Protein AF-A0AA39Y1S2-F1 (afdb_monomer)

Mean predicted aligned error: 12.26 Å

Solvent-accessible surface area (backbone atoms only — not comparable to full-atom values): 24652 Å² total; per-residue (Å²): 145,84,89,83,82,74,85,78,73,77,83,75,80,77,81,65,91,53,100,75,51,37,49,61,51,29,30,39,54,40,21,46,50,88,64,84,69,84,76,47,70,40,36,45,51,27,34,49,50,49,47,54,53,50,54,71,43,28,84,80,47,68,67,68,62,24,78,80,40,58,70,90,48,55,74,67,45,39,51,33,46,48,49,35,51,53,54,49,53,42,68,77,42,68,82,60,50,73,64,58,49,50,54,53,34,31,74,68,38,42,33,69,68,82,81,75,75,85,81,67,94,70,93,66,94,74,65,59,67,63,54,55,52,55,52,52,53,50,52,51,51,32,53,49,48,50,54,34,61,73,52,48,51,60,75,48,57,79,89,61,100,68,80,52,54,54,68,64,72,82,87,78,79,95,79,90,89,80,88,80,79,82,76,74,88,71,89,70,84,74,62,66,74,54,61,72,26,55,73,21,62,82,43,47,55,38,71,44,73,89,52,102,62,65,31,48,36,50,60,66,58,48,24,48,30,63,39,34,47,32,83,58,2,52,52,33,53,50,49,51,62,76,60,66,88,58,78,81,90,80,61,80,85,82,50,57,36,57,52,32,49,34,59,47,50,48,38,29,68,62,16,42,66,32,76,64,41,30,48,46,33,70,74,50,47,50,68,58,50,26,46,71,43,97,87,68,48,73,48,68,59,62,38,46,34,46,39,30,57,60,66,68,45,79,72,48,72,76,70,66,76,75,72,72,72,79,66,92,71,83,62,70,85,69,27,75,86,51,38,72,41,52,52,52,50,47,56,53,56,70,68,57,70,67,91,38,72,73,43,48,74,70,43,68,88,50,59,64,62,41,50,51,52,52,49,52,51,51,54,51,52,49,51,54,52,51,49,54,50,52,51,52,51,51,53,52,52,52,53,52,52,52,54,53,51,57,55,58,66,73,78,111

Radius of gyration: 31.92 Å; Cα contacts (8 Å, |Δi|>4): 373; chains: 1; bounding box: 90×52×128 Å

Secondary structure (DSSP, 8-state):
---SSSTTSTTSS----STT-HHHHHHHHHH---S-GGG-HHHHHHHHHHHHHHHHHHHHHT----TTSSTTS-HHHHHHHHHHHHHHHHHH-TT--HHHHHHHHHHTTSSPPP---TT-----TTTHHHHHHHHHHHHHHHHHHHHHHHH-SS----S-TTSS-------S-----------------SHHHHTSSS--GGGTTEEE-SSSS-EEE--S-HHHHHHH-STTSHHHHHHHHHHTTS-TTSS----HHHHHHHHHHHHIIIIIS-HHHHHHIIIIIHHHHSEEPTTSPEEP-HHHHHHTT-SS-TTTTTTTTT-----S---GGG-TTTHHHHHHHHHHHHH----SHHHHHH--S-HHHHHHHHHHHHHHHHHHHHHHHHHHHHHHHHHHHHHHHHHHHT--

Foldseek 3Di:
DDDDDPPPPPPPPPPDPDPQPLLLLLLCLQLVDPPCPVPDVLSSLLSVVLLLVVVVCCVVLVQDFQCPQPVVDDPSSLLSVLLSLLSVVCLVPVPDDLVNSLVVCVVVSRDPDDPPCPPDPDDPPPDVVVVVVVRVVSSSSNSVVSLCSSQQQWDFDPPDPQQAWDWPFDDDDDDDDDDDDPPPPPDDPDPVNRPPHHDHLVQALPWDPPDPTIGGGAGLALSSLVSQLHCSGSNVSNCCSVVVPDDPPDDDPDGSNLSSQLSLVVLLVQAVLDPVSLVCCVPPVQQSSFDQGPVRDTRGNVSSCVSNVNPCPPVNVVVPPDCPDSDPDDDCVSNPPCSVSVVVVVVVVVVDDPPDPVSQCVDCVPVPSNVVVVVCVVVVVVVVVVVVVVVVVVVVVVVVVVVVVVVVVVVD

Organism: NCBI:txid92897

Nearest PDB structures (foldseek):
  7unj-assembly1_B  TM=2.171E-01  e=9.820E+00  synthetic construct

pLDDT: mean 74.42, std 20.25, range [23.86, 98.31]

Structure (mmCIF, N/CA/C/O backbone):
data_AF-A0AA39Y1S2-F1
#
_entry.id   AF-A0AA39Y1S2-F1
#
loop_
_atom_site.group_PDB
_atom_site.id
_atom_site.type_symbol
_atom_site.label_atom_id
_atom_site.label_alt_id
_atom_site.label_comp_id
_atom_site.label_asym_id
_atom_site.label_entity_id
_atom_site.label_seq_id
_atom_site.pdbx_PDB_ins_code
_atom_site.Cartn_x
_atom_site.Cartn_y
_atom_site.Cartn_z
_atom_site.occupancy
_atom_site.B_iso_or_equiv
_atom_site.auth_seq_id
_atom_site.auth_comp_id
_atom_site.auth_asym_id
_atom_site.auth_atom_id
_atom_site.pdbx_PDB_model_num
ATOM 1 N N . MET A 1 1 ? 39.422 -21.702 6.125 1.00 41.59 1 MET A N 1
ATOM 2 C CA . MET A 1 1 ? 38.560 -20.693 5.467 1.00 41.59 1 MET A CA 1
ATOM 3 C C . MET A 1 1 ? 37.195 -21.319 5.211 1.00 41.59 1 MET A C 1
ATOM 5 O O . MET A 1 1 ? 36.860 -21.631 4.081 1.00 41.59 1 MET A O 1
ATOM 9 N N . THR A 1 2 ? 36.440 -21.555 6.277 1.00 40.94 2 THR A N 1
ATOM 10 C CA . THR A 1 2 ? 35.061 -22.063 6.270 1.00 40.94 2 THR A CA 1
ATOM 11 C C . THR A 1 2 ? 34.530 -21.734 7.658 1.00 40.94 2 THR A C 1
ATOM 13 O O . THR A 1 2 ? 34.879 -22.453 8.576 1.00 40.94 2 THR A O 1
ATOM 16 N N . ASP A 1 3 ? 33.850 -20.596 7.818 1.00 36.78 3 ASP A N 1
ATOM 17 C CA . ASP A 1 3 ? 33.039 -20.245 9.002 1.00 36.78 3 ASP A CA 1
ATOM 18 C C . ASP A 1 3 ? 32.362 -18.887 8.761 1.00 36.78 3 ASP A C 1
ATOM 20 O O . ASP A 1 3 ? 32.803 -17.843 9.236 1.00 36.78 3 ASP A O 1
ATOM 24 N N . SER A 1 4 ? 31.324 -18.855 7.918 1.00 42.31 4 SER A N 1
ATOM 25 C CA . SER A 1 4 ? 30.451 -17.669 7.771 1.00 42.31 4 SER A CA 1
ATOM 26 C C . SER A 1 4 ? 29.027 -18.000 7.294 1.00 42.31 4 SER A C 1
ATOM 28 O O . SER A 1 4 ? 28.310 -17.106 6.856 1.00 42.31 4 SER A O 1
ATOM 30 N N . ALA A 1 5 ? 28.597 -19.266 7.352 1.00 43.44 5 ALA A N 1
ATOM 31 C CA . ALA A 1 5 ? 27.298 -19.700 6.816 1.00 43.44 5 ALA A CA 1
ATOM 32 C C . ALA A 1 5 ? 26.264 -20.106 7.889 1.00 43.44 5 ALA A C 1
ATOM 34 O O . ALA A 1 5 ? 25.149 -20.474 7.540 1.00 43.44 5 ALA A O 1
ATOM 35 N N . SER A 1 6 ? 26.593 -20.024 9.181 1.00 39.16 6 SER A N 1
ATOM 36 C CA . SER A 1 6 ? 25.731 -20.501 10.277 1.00 39.16 6 SER A CA 1
ATOM 37 C C . SER A 1 6 ? 24.894 -19.418 10.976 1.00 39.16 6 SER A C 1
ATOM 39 O O . SER A 1 6 ? 24.056 -19.753 11.802 1.00 39.16 6 SER A O 1
ATOM 41 N N . ALA A 1 7 ? 25.037 -18.133 10.634 1.00 41.22 7 ALA A N 1
ATOM 42 C CA . ALA A 1 7 ? 24.408 -17.044 11.399 1.00 41.22 7 ALA A CA 1
ATOM 43 C C . ALA A 1 7 ? 22.985 -16.633 10.949 1.00 41.22 7 ALA A C 1
ATOM 45 O O . ALA A 1 7 ? 22.411 -15.718 11.532 1.00 41.22 7 ALA A O 1
ATOM 46 N N . GLN A 1 8 ? 22.398 -17.261 9.921 1.00 37.78 8 GLN A N 1
ATOM 47 C CA . GLN A 1 8 ? 21.054 -16.898 9.422 1.00 37.78 8 GLN A CA 1
ATOM 48 C C . GLN A 1 8 ? 19.958 -17.939 9.689 1.00 37.78 8 GLN A C 1
ATOM 50 O O . GLN A 1 8 ? 18.793 -17.659 9.423 1.00 37.78 8 GLN A O 1
ATOM 55 N N . THR A 1 9 ? 20.288 -19.093 10.272 1.00 38.56 9 THR A N 1
ATOM 56 C CA . THR A 1 9 ? 19.314 -20.181 10.497 1.00 38.56 9 THR A CA 1
ATOM 57 C C . THR A 1 9 ? 18.802 -20.252 11.945 1.00 38.56 9 THR A C 1
ATOM 59 O O . THR A 1 9 ? 17.853 -20.973 12.225 1.00 38.56 9 THR A O 1
ATOM 62 N N . GLU A 1 10 ? 19.356 -19.463 12.871 1.00 34.25 10 GLU A N 1
ATOM 63 C CA . GLU A 1 10 ? 18.963 -19.479 14.294 1.00 34.25 10 GLU A CA 1
ATOM 64 C C . GLU A 1 10 ? 17.840 -18.495 14.678 1.00 34.25 10 GLU A C 1
ATOM 66 O O . GLU A 1 10 ? 17.393 -18.497 15.820 1.00 34.25 10 GLU A O 1
ATOM 71 N N . LEU A 1 11 ? 17.313 -17.694 13.742 1.00 38.56 11 LEU A N 1
ATOM 72 C CA . LEU A 1 11 ? 16.211 -16.754 14.024 1.00 38.56 11 LEU A CA 1
ATOM 73 C C . LEU A 1 11 ? 14.800 -17.301 13.729 1.00 38.56 11 LEU A C 1
ATOM 75 O O . LEU A 1 11 ? 13.833 -16.554 13.849 1.00 38.56 11 LEU A O 1
ATOM 79 N N . GLN A 1 12 ? 14.656 -18.580 13.361 1.00 39.00 12 GLN A N 1
ATOM 80 C CA . GLN A 1 12 ? 13.360 -19.177 12.991 1.00 39.00 12 GLN A CA 1
ATOM 81 C C . GLN A 1 12 ? 12.847 -20.286 13.930 1.00 39.00 12 GLN A C 1
ATOM 83 O O . GLN A 1 12 ? 11.770 -20.817 13.682 1.00 39.00 12 GLN A O 1
ATOM 88 N N . SER A 1 13 ? 13.547 -20.636 15.016 1.00 36.25 13 SER A N 1
ATOM 89 C CA . SER A 1 13 ? 13.209 -21.829 15.823 1.00 36.25 13 SER A CA 1
ATOM 90 C C . SER A 1 13 ? 12.666 -21.572 17.238 1.00 36.25 13 SER A C 1
ATOM 92 O O . SER A 1 13 ? 12.576 -22.509 18.025 1.00 36.25 13 SER A O 1
ATOM 94 N N . SER A 1 14 ? 12.238 -20.348 17.576 1.00 39.00 14 SER A N 1
ATOM 95 C CA . SER A 1 14 ? 11.571 -20.059 18.865 1.00 39.00 14 SER A CA 1
ATOM 96 C C . SER A 1 14 ? 10.121 -19.576 18.738 1.00 39.00 14 SER A C 1
ATOM 98 O O . SER A 1 14 ? 9.608 -18.904 19.631 1.00 39.00 14 SER A O 1
ATOM 100 N N . VAL A 1 15 ? 9.429 -19.940 17.652 1.00 46.75 15 VAL A N 1
ATOM 101 C CA . VAL A 1 15 ? 7.974 -19.746 17.548 1.00 46.75 15 VAL A CA 1
ATOM 102 C C . VAL A 1 15 ? 7.311 -20.743 18.496 1.00 46.75 15 VAL A C 1
ATOM 104 O O . VAL A 1 15 ? 7.158 -21.926 18.207 1.00 46.75 15 VAL A O 1
ATOM 107 N N . THR A 1 16 ? 7.036 -20.269 19.704 1.00 42.50 16 THR A N 1
ATOM 108 C CA . THR A 1 16 ? 6.483 -21.037 20.809 1.00 42.50 16 THR A CA 1
ATOM 109 C C . THR A 1 16 ? 5.039 -21.426 20.501 1.00 42.50 16 THR A C 1
ATOM 111 O O . THR A 1 16 ? 4.131 -20.604 20.523 1.00 42.50 16 THR A O 1
ATOM 114 N N . ASP A 1 17 ? 4.804 -22.721 20.299 1.00 40.53 17 ASP A N 1
ATOM 115 C CA . ASP A 1 17 ? 3.483 -23.354 20.141 1.00 40.53 17 ASP A CA 1
ATOM 116 C C . ASP A 1 17 ? 2.578 -23.280 21.394 1.00 40.53 17 ASP A C 1
ATOM 118 O O . ASP A 1 17 ? 1.602 -24.021 21.542 1.00 40.53 17 ASP A O 1
ATOM 122 N N . GLY A 1 18 ? 2.884 -22.380 22.328 1.00 54.25 18 GLY A N 1
ATOM 123 C CA . GLY A 1 18 ? 2.144 -22.236 23.566 1.00 54.25 18 GLY A CA 1
ATOM 124 C C . GLY A 1 18 ? 0.760 -21.611 23.345 1.00 54.25 18 GLY A C 1
ATOM 125 O O . GLY A 1 18 ? 0.579 -20.781 22.453 1.00 54.25 18 GLY A O 1
ATOM 126 N N . PRO A 1 19 ? -0.219 -21.893 24.224 1.00 55.66 19 PRO A N 1
ATOM 127 C CA . PRO A 1 19 ? -1.519 -21.207 24.279 1.00 55.66 19 PRO A CA 1
ATOM 128 C C . PRO A 1 19 ? -1.435 -19.679 24.519 1.00 55.66 19 PRO A C 1
ATOM 130 O O . PRO A 1 19 ? -2.469 -19.020 24.659 1.00 55.66 19 PRO A O 1
ATOM 133 N N . ASN A 1 20 ? -0.228 -19.109 24.509 1.00 71.19 20 ASN A N 1
ATOM 134 C CA . ASN A 1 20 ? 0.113 -17.748 24.889 1.00 71.19 20 ASN A CA 1
ATOM 135 C C . ASN A 1 20 ? 0.633 -16.888 23.727 1.00 71.19 20 ASN A C 1
ATOM 137 O O . ASN A 1 20 ? 1.174 -15.835 24.022 1.00 71.19 20 ASN A O 1
ATOM 141 N N . ASP A 1 21 ? 0.485 -17.275 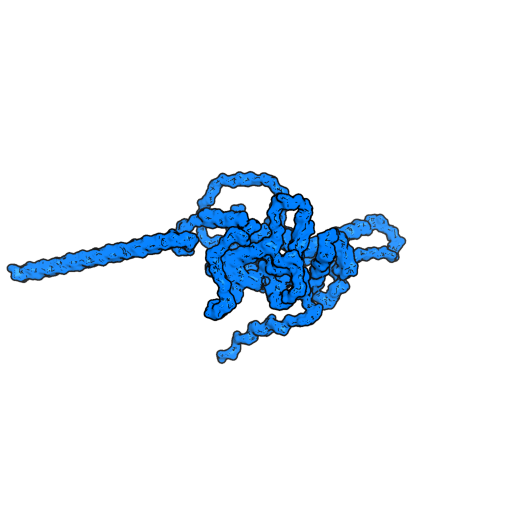22.452 1.00 86.81 21 ASP A N 1
ATOM 142 C CA . ASP A 1 21 ? 0.796 -16.383 21.316 1.00 86.81 21 ASP A CA 1
ATOM 143 C C . ASP A 1 21 ? -0.370 -15.400 21.057 1.00 86.81 21 ASP A C 1
ATOM 145 O O . ASP A 1 21 ? -1.391 -15.785 20.470 1.00 86.81 21 ASP A O 1
ATOM 149 N N . PRO A 1 22 ? -0.286 -14.133 21.508 1.00 85.56 22 PRO A N 1
ATOM 150 C CA . PRO A 1 22 ? -1.373 -13.175 21.363 1.00 85.56 22 PRO A CA 1
ATOM 151 C C . PRO A 1 22 ? -1.382 -12.526 19.972 1.00 85.56 22 PRO A C 1
ATOM 153 O O . PRO A 1 22 ? -2.436 -12.070 19.532 1.00 85.56 22 PRO A O 1
ATOM 156 N N . LEU A 1 23 ? -0.251 -12.517 19.256 1.00 85.69 23 LEU A N 1
ATOM 157 C CA . LEU A 1 23 ? -0.145 -11.959 17.909 1.00 85.69 23 LEU A CA 1
ATOM 158 C C . LEU A 1 23 ? -0.785 -12.894 16.885 1.00 85.69 23 LEU A C 1
ATOM 160 O O . LEU A 1 23 ? -1.595 -12.440 16.077 1.00 85.69 23 LEU A O 1
ATOM 164 N N . GLY A 1 24 ? -0.522 -14.200 16.969 1.00 84.75 24 GLY A N 1
ATOM 165 C CA . GLY A 1 24 ? -1.217 -15.194 16.150 1.00 84.75 24 GLY A CA 1
ATOM 166 C C . GLY A 1 24 ? -2.728 -15.206 16.411 1.00 84.75 24 GLY A C 1
ATOM 167 O O . GLY A 1 24 ? -3.528 -15.263 15.470 1.00 84.75 24 GLY A O 1
ATOM 168 N N . LYS A 1 25 ? -3.149 -15.061 17.680 1.00 86.69 25 LYS A N 1
ATOM 169 C CA . LYS A 1 25 ? -4.572 -14.882 18.033 1.00 86.69 25 LYS A CA 1
ATOM 170 C C . LYS A 1 25 ? -5.153 -13.616 17.408 1.00 86.69 25 LYS A C 1
ATOM 172 O O . LYS A 1 25 ? -6.222 -13.695 16.806 1.00 86.69 25 LYS A O 1
ATOM 177 N N . LEU A 1 26 ? -4.445 -12.487 17.476 1.00 85.19 26 LEU A N 1
ATOM 178 C CA . LEU A 1 26 ? -4.880 -11.232 16.865 1.00 85.19 26 LEU A CA 1
ATOM 179 C C . LEU A 1 26 ? -4.999 -11.347 15.342 1.00 85.19 26 LEU A C 1
ATOM 181 O O . LEU A 1 26 ? -6.019 -10.937 14.791 1.00 85.19 26 LEU A O 1
ATOM 185 N N . ALA A 1 27 ? -4.027 -11.957 14.663 1.00 85.00 27 ALA A N 1
ATOM 186 C CA . ALA A 1 27 ? -4.080 -12.192 13.220 1.00 85.00 27 ALA A CA 1
ATOM 187 C C . ALA A 1 27 ? -5.312 -13.033 12.826 1.00 85.00 27 ALA A C 1
ATOM 189 O O . ALA A 1 27 ? -6.066 -12.691 11.907 1.00 85.00 27 ALA A O 1
ATOM 190 N N . LYS A 1 28 ? -5.587 -14.104 13.579 1.00 86.94 28 LYS A N 1
ATOM 191 C CA . LYS A 1 28 ? -6.781 -14.939 13.385 1.00 86.94 28 LYS A CA 1
ATOM 192 C C . LYS A 1 28 ? -8.076 -14.164 13.657 1.00 86.94 28 LYS A C 1
ATOM 194 O O . LYS A 1 28 ? -9.032 -14.244 12.882 1.00 86.94 28 LYS A O 1
ATOM 199 N N . CYS A 1 29 ? -8.108 -13.376 14.730 1.00 86.38 29 CYS A N 1
ATOM 200 C CA . CYS A 1 29 ? -9.234 -12.507 15.048 1.00 86.38 29 CYS A CA 1
ATOM 201 C C . CYS A 1 29 ? -9.476 -11.498 13.925 1.00 86.38 29 CYS A C 1
ATOM 203 O O . CYS A 1 29 ? -10.608 -11.372 13.483 1.00 86.38 29 CYS A O 1
ATOM 205 N N . LEU A 1 30 ? -8.457 -10.841 13.386 1.00 84.94 30 LEU A N 1
ATOM 206 C CA . LEU A 1 30 ? -8.628 -9.813 12.359 1.00 84.94 30 LEU A CA 1
ATOM 207 C C . LEU A 1 30 ? -9.083 -10.368 11.008 1.00 84.94 30 LEU A C 1
ATOM 209 O O . LEU A 1 30 ? -10.026 -9.838 10.421 1.00 84.94 30 LEU A O 1
ATOM 213 N N . SER A 1 31 ? -8.491 -11.473 10.558 1.00 85.56 31 SER A N 1
ATOM 214 C CA . SER A 1 31 ? -8.846 -12.112 9.282 1.00 85.56 31 SER A CA 1
ATOM 215 C C . SER A 1 31 ? -10.248 -12.720 9.267 1.00 85.56 31 SER A C 1
ATOM 217 O O . SER A 1 31 ? -10.883 -12.825 8.218 1.00 85.56 31 SER A O 1
ATOM 219 N N . GLY A 1 32 ? -10.750 -13.151 10.428 1.00 82.44 32 GLY A N 1
ATOM 220 C CA . GLY A 1 32 ? -12.030 -13.861 10.511 1.00 82.44 32 GLY A CA 1
ATOM 221 C C . GLY A 1 32 ? -12.014 -15.239 9.884 1.00 82.44 32 GLY A C 1
ATOM 222 O O . GLY A 1 32 ? -13.075 -15.847 9.723 1.00 82.44 32 GLY A O 1
ATOM 223 N N . SER A 1 33 ? -10.824 -15.740 9.553 1.00 79.75 33 SER A N 1
ATOM 224 C CA . SER A 1 33 ? -10.677 -17.111 9.118 1.00 79.75 33 SER A CA 1
ATOM 225 C C . SER A 1 33 ? -10.702 -18.047 10.319 1.00 79.75 33 SER A C 1
ATOM 227 O O . SER A 1 33 ? -9.987 -17.870 11.308 1.00 79.75 33 SER A O 1
ATOM 229 N N . THR A 1 34 ? -11.531 -19.082 10.224 1.00 66.25 34 THR A N 1
ATOM 230 C CA . THR A 1 34 ? -11.484 -20.223 11.140 1.00 66.25 34 THR A CA 1
ATOM 231 C C . THR A 1 34 ? -10.388 -21.209 10.748 1.00 66.25 34 THR A C 1
ATOM 233 O O . THR A 1 34 ? -9.928 -21.958 11.614 1.00 66.25 34 THR A O 1
ATOM 236 N N . THR A 1 35 ? -9.950 -21.196 9.482 1.00 59.62 35 THR A N 1
ATOM 237 C CA . THR A 1 35 ? -8.861 -22.044 8.991 1.00 59.62 35 THR A CA 1
ATOM 238 C C . THR A 1 35 ? -7.517 -21.521 9.483 1.00 59.62 35 THR A C 1
ATOM 240 O O . THR A 1 35 ? -7.356 -20.332 9.764 1.00 59.62 35 THR A O 1
ATOM 243 N N . ALA A 1 36 ? -6.571 -22.440 9.667 1.00 51.97 36 ALA A N 1
ATOM 244 C CA . ALA A 1 36 ? -5.269 -22.183 10.258 1.00 51.97 36 ALA A CA 1
ATOM 245 C C . ALA A 1 36 ? -4.424 -21.233 9.388 1.00 51.97 36 ALA A C 1
ATOM 247 O O . ALA A 1 36 ? -3.537 -21.658 8.668 1.00 51.97 36 ALA A O 1
ATOM 248 N N . LEU A 1 37 ? -4.633 -19.924 9.541 1.00 55.97 37 LEU A N 1
ATOM 249 C CA . LEU A 1 37 ? -3.676 -18.858 9.196 1.00 55.97 37 LEU A CA 1
ATOM 250 C C . LEU A 1 37 ? -2.411 -18.901 10.076 1.00 55.97 37 LEU A C 1
ATOM 252 O O . LEU A 1 37 ? -1.665 -17.930 10.150 1.00 55.97 37 LEU A O 1
ATOM 256 N N . ARG A 1 38 ? -2.198 -20.014 10.788 1.00 51.31 38 ARG A N 1
ATOM 257 C CA . ARG A 1 38 ? -1.195 -20.170 11.838 1.00 51.31 38 ARG A CA 1
ATOM 258 C C . ARG A 1 38 ? 0.232 -20.172 11.277 1.00 51.31 38 ARG A C 1
ATOM 260 O O . ARG A 1 38 ? 1.148 -19.889 12.035 1.00 51.31 38 ARG A O 1
ATOM 267 N N . ASP A 1 39 ? 0.387 -20.372 9.964 1.00 57.53 39 ASP A N 1
ATOM 268 C CA . ASP A 1 39 ? 1.695 -20.618 9.350 1.00 57.53 39 ASP A CA 1
ATOM 269 C C . ASP A 1 39 ? 2.097 -19.600 8.272 1.00 57.53 39 ASP A C 1
ATOM 271 O O . ASP A 1 39 ? 3.187 -19.717 7.716 1.00 57.53 39 ASP A O 1
ATOM 275 N N . GLU A 1 40 ? 1.272 -18.592 7.955 1.00 75.50 40 GLU A N 1
ATOM 276 C CA . GLU A 1 40 ? 1.698 -17.571 6.991 1.00 75.50 40 GLU A CA 1
ATOM 277 C C . GLU A 1 40 ? 2.476 -16.452 7.707 1.00 75.50 40 GLU A C 1
ATOM 279 O O . GLU A 1 40 ? 1.867 -15.630 8.403 1.00 75.50 40 GLU A O 1
ATOM 284 N N . PRO A 1 41 ? 3.812 -16.360 7.527 1.00 80.75 41 PRO A N 1
ATOM 285 C CA . PRO A 1 41 ? 4.649 -15.371 8.219 1.00 80.75 41 PRO A CA 1
ATOM 286 C C . PRO A 1 41 ? 4.225 -13.925 7.916 1.00 80.75 41 PRO A C 1
ATOM 288 O O . PRO A 1 41 ? 4.457 -13.012 8.704 1.00 80.75 41 PRO A O 1
ATOM 291 N N . GLU A 1 42 ? 3.559 -13.720 6.783 1.00 81.50 42 GLU A N 1
ATOM 292 C CA . GLU A 1 42 ? 3.023 -12.440 6.326 1.00 81.50 42 GLU A CA 1
ATOM 293 C C . GLU A 1 42 ? 1.875 -11.941 7.221 1.00 81.50 42 GLU A C 1
ATOM 295 O O . GLU A 1 42 ? 1.799 -10.753 7.535 1.00 81.50 42 GLU A O 1
ATOM 300 N N . SER A 1 43 ? 1.014 -12.850 7.690 1.00 80.81 43 SER A N 1
ATOM 301 C CA . SER A 1 43 ? -0.113 -12.512 8.569 1.00 80.81 43 SER A CA 1
ATOM 302 C C . SER A 1 43 ? 0.353 -12.139 9.974 1.00 80.81 43 SER A C 1
ATOM 304 O O . SER A 1 43 ? -0.192 -11.217 10.586 1.00 80.81 43 SER A O 1
ATOM 306 N N . LEU A 1 44 ? 1.397 -12.812 10.466 1.00 83.94 44 LEU A N 1
ATOM 307 C CA . LEU A 1 44 ? 2.026 -12.475 11.740 1.00 83.94 44 LEU A CA 1
ATOM 308 C C . LEU A 1 44 ? 2.713 -11.103 11.668 1.00 83.94 44 LEU A C 1
ATOM 310 O O . LEU A 1 44 ? 2.485 -10.268 12.539 1.00 83.94 44 LEU A O 1
ATOM 314 N N . ALA A 1 45 ? 3.459 -10.828 10.592 1.00 80.06 45 ALA A N 1
ATOM 315 C CA . ALA A 1 45 ? 4.101 -9.530 10.373 1.00 80.06 45 ALA A CA 1
ATOM 316 C C . ALA A 1 45 ? 3.085 -8.374 10.262 1.00 80.06 45 ALA A C 1
ATOM 318 O O . ALA A 1 45 ? 3.343 -7.261 10.734 1.00 80.06 45 ALA A O 1
ATOM 319 N N . ALA A 1 46 ? 1.907 -8.627 9.676 1.00 81.12 46 ALA A N 1
ATOM 320 C CA . ALA A 1 46 ? 0.806 -7.666 9.662 1.00 81.12 46 ALA A CA 1
ATOM 321 C C . ALA A 1 46 ? 0.293 -7.374 11.081 1.00 81.12 46 ALA A C 1
ATOM 323 O O . ALA A 1 46 ? 0.150 -6.209 11.455 1.00 81.12 46 ALA A O 1
ATOM 324 N N . ALA A 1 47 ? 0.042 -8.414 11.881 1.00 83.12 47 ALA A N 1
ATOM 325 C CA . ALA A 1 47 ? -0.407 -8.260 13.264 1.00 83.12 47 ALA A CA 1
ATOM 326 C C . ALA A 1 47 ? 0.635 -7.537 14.134 1.00 83.12 47 ALA A C 1
ATOM 328 O O . ALA A 1 47 ? 0.277 -6.625 14.880 1.00 83.12 47 ALA A O 1
ATOM 329 N N . GLU A 1 48 ? 1.916 -7.873 13.983 1.00 83.38 48 GLU A N 1
ATOM 330 C CA . GLU A 1 48 ? 3.027 -7.188 14.648 1.00 83.38 48 GLU A CA 1
ATOM 331 C C . GLU A 1 48 ? 3.064 -5.700 14.274 1.00 83.38 48 GLU A C 1
ATOM 333 O O . GLU A 1 48 ? 3.094 -4.836 15.150 1.00 83.38 48 GLU A O 1
ATOM 338 N N . SER A 1 49 ? 2.941 -5.381 12.982 1.00 80.19 49 SER A N 1
ATOM 339 C CA . SER A 1 49 ? 2.893 -3.994 12.505 1.00 80.19 49 SER A CA 1
ATOM 340 C C . SER A 1 49 ? 1.737 -3.209 13.134 1.00 80.19 49 SER A C 1
ATOM 342 O O . SER A 1 49 ? 1.936 -2.070 13.563 1.00 80.19 49 SER A O 1
ATOM 344 N N . ILE A 1 50 ? 0.541 -3.805 13.235 1.00 81.06 50 ILE A N 1
ATOM 345 C CA . ILE A 1 50 ? -0.629 -3.185 13.887 1.00 81.06 50 ILE A CA 1
ATOM 346 C C . ILE A 1 50 ? -0.336 -2.898 15.362 1.00 81.06 50 ILE A C 1
ATOM 348 O O . ILE A 1 50 ? -0.629 -1.804 15.847 1.00 81.06 50 ILE A O 1
ATOM 352 N N . VAL A 1 51 ? 0.260 -3.853 16.073 1.00 81.62 51 VAL A N 1
ATOM 353 C CA . VAL A 1 51 ? 0.578 -3.710 17.496 1.00 81.62 51 VAL A CA 1
ATOM 354 C C . VAL A 1 51 ? 1.632 -2.625 17.723 1.00 81.62 51 VAL A C 1
ATOM 356 O O . VAL A 1 51 ? 1.402 -1.738 18.545 1.00 81.62 51 VAL A O 1
ATOM 359 N N . VAL A 1 52 ? 2.718 -2.603 16.944 1.00 81.00 52 VAL A N 1
ATOM 360 C CA . VAL A 1 52 ? 3.746 -1.543 16.997 1.00 81.00 52 VAL A CA 1
ATOM 361 C C . VAL A 1 52 ? 3.127 -0.168 16.738 1.00 81.00 52 VAL A C 1
ATOM 363 O O . VAL A 1 52 ? 3.395 0.801 17.448 1.00 81.00 52 VAL A O 1
ATOM 366 N N . ILE A 1 53 ? 2.236 -0.075 15.754 1.00 75.44 53 ILE A N 1
ATOM 367 C CA . ILE A 1 53 ? 1.496 1.148 15.445 1.00 75.44 53 ILE A CA 1
ATOM 368 C C . ILE A 1 53 ? 0.643 1.618 16.634 1.00 75.44 53 ILE A C 1
ATOM 370 O O . ILE A 1 53 ? 0.622 2.812 16.952 1.00 75.44 53 ILE A O 1
ATOM 374 N N . LEU A 1 54 ? -0.097 0.705 17.268 1.00 76.88 54 LEU A N 1
ATOM 375 C CA . LEU A 1 54 ? -0.948 1.023 18.413 1.00 76.88 54 LEU A CA 1
ATOM 376 C C . LEU A 1 54 ? -0.107 1.459 19.614 1.00 76.88 54 LEU A C 1
ATOM 378 O O . LEU A 1 54 ? -0.476 2.406 20.304 1.00 76.88 54 LEU A O 1
ATOM 382 N N . GLN A 1 55 ? 1.056 0.841 19.820 1.00 80.88 55 GLN A N 1
ATOM 383 C CA . GLN A 1 55 ? 2.006 1.246 20.854 1.00 80.88 55 GLN A CA 1
ATOM 384 C C . GLN A 1 55 ? 2.580 2.640 20.614 1.00 80.88 55 GLN A C 1
ATOM 386 O O . GLN A 1 55 ? 2.597 3.451 21.535 1.00 80.88 55 GLN A O 1
ATOM 391 N N . GLN A 1 56 ? 3.004 2.961 19.389 1.00 78.25 56 GLN A N 1
ATOM 392 C CA . GLN A 1 56 ? 3.489 4.306 19.055 1.00 78.25 56 GLN A CA 1
ATOM 393 C C . GLN A 1 56 ? 2.421 5.368 19.319 1.00 78.25 56 GLN A C 1
ATOM 395 O O . GLN A 1 56 ? 2.715 6.470 19.781 1.00 78.25 56 GLN A O 1
ATOM 400 N N . LYS A 1 57 ? 1.156 5.025 19.054 1.00 72.75 57 LYS A N 1
ATOM 401 C CA . LYS A 1 57 ? 0.022 5.904 19.335 1.00 72.75 57 LYS A CA 1
ATOM 402 C C . LYS A 1 57 ? -0.413 5.885 20.802 1.00 72.75 57 LYS A C 1
ATOM 404 O O . LYS A 1 57 ? -1.097 6.816 21.212 1.00 72.75 57 LYS A O 1
ATOM 409 N N . ARG A 1 58 ? 0.012 4.913 21.614 1.00 74.94 58 ARG A N 1
ATOM 410 C CA . ARG A 1 58 ? -0.399 4.751 23.021 1.00 74.94 58 ARG A CA 1
ATOM 411 C C . ARG A 1 58 ? -0.229 6.028 23.836 1.00 74.94 58 ARG A C 1
ATOM 413 O O . ARG A 1 58 ? -1.154 6.405 24.545 1.00 74.94 58 ARG A O 1
ATOM 420 N N . ALA A 1 59 ? 0.916 6.699 23.701 1.00 68.19 59 ALA A N 1
ATOM 421 C CA . ALA A 1 59 ? 1.206 7.934 24.432 1.00 68.19 59 ALA A CA 1
ATOM 422 C C . ALA A 1 59 ? 0.233 9.073 24.085 1.00 68.19 59 ALA A C 1
ATOM 424 O O . ALA A 1 59 ? -0.051 9.913 24.928 1.00 68.19 59 ALA A O 1
ATOM 425 N N . ARG A 1 60 ? -0.296 9.085 22.854 1.00 67.69 60 ARG A N 1
ATOM 426 C CA . ARG A 1 60 ? -1.291 10.065 22.395 1.00 67.69 60 ARG A CA 1
ATOM 427 C C . ARG A 1 60 ? -2.727 9.642 22.713 1.00 67.69 60 ARG A C 1
ATOM 429 O O . ARG A 1 60 ? -3.590 10.497 22.826 1.00 67.69 60 ARG A O 1
ATOM 436 N N . LEU A 1 61 ? -2.982 8.338 22.818 1.00 62.22 61 LEU A N 1
ATOM 437 C CA . LEU A 1 61 ? -4.322 7.764 22.976 1.00 62.22 61 LEU A CA 1
ATOM 438 C C . LEU A 1 61 ? -4.710 7.471 24.430 1.00 62.22 61 LEU A C 1
ATOM 440 O O . LEU A 1 61 ? -5.802 6.956 24.652 1.00 62.22 61 LEU A O 1
ATOM 444 N N . HIS A 1 62 ? -3.819 7.744 25.394 1.00 68.25 62 HIS A N 1
ATOM 445 C CA . HIS A 1 62 ? -4.022 7.444 26.818 1.00 68.25 62 HIS A CA 1
ATOM 446 C C . HIS A 1 62 ? -4.574 6.027 27.046 1.00 68.25 62 HIS A C 1
ATOM 448 O O . HIS A 1 62 ? -5.527 5.823 27.791 1.00 68.25 62 HIS A O 1
ATOM 454 N N . LEU A 1 63 ? -4.006 5.044 26.334 1.00 75.38 63 LEU A N 1
ATOM 455 C CA . LEU A 1 63 ? -4.471 3.658 26.370 1.00 75.38 63 LEU A CA 1
ATOM 456 C C . LEU A 1 63 ? -4.078 3.009 27.714 1.00 75.38 63 LEU A C 1
ATOM 458 O O . LEU A 1 63 ? -3.067 2.302 27.818 1.00 75.38 63 LEU A O 1
ATOM 462 N N . ASP A 1 64 ? -4.869 3.288 28.746 1.00 82.56 64 ASP A N 1
ATOM 463 C CA . ASP A 1 64 ? -4.686 2.791 30.107 1.00 82.56 64 ASP A CA 1
ATOM 464 C C . ASP A 1 64 ? -5.516 1.517 30.304 1.00 82.56 64 ASP A C 1
ATOM 466 O O . ASP A 1 64 ? -6.657 1.533 30.766 1.00 82.56 64 ASP A O 1
ATOM 470 N N . LEU A 1 65 ? -4.929 0.383 29.908 1.00 86.62 65 LEU A N 1
ATOM 471 C CA . LEU A 1 65 ? -5.497 -0.940 30.176 1.00 86.62 65 LEU A CA 1
ATOM 472 C C . LEU A 1 65 ? -5.497 -1.215 31.683 1.00 86.62 65 LEU A C 1
ATOM 474 O O . LEU A 1 65 ? -4.498 -0.945 32.361 1.00 86.62 65 LEU A O 1
ATOM 478 N N . HIS A 1 66 ? -6.578 -1.810 32.191 1.00 89.81 66 HIS A N 1
ATOM 479 C CA . HIS A 1 66 ? -6.715 -2.115 33.615 1.00 89.81 66 HIS A CA 1
ATOM 480 C C . HIS A 1 66 ? -5.524 -2.940 34.121 1.00 89.81 66 HIS A C 1
ATOM 482 O O . HIS A 1 66 ? -5.132 -3.910 33.481 1.00 89.81 66 HIS A O 1
ATOM 488 N N . HIS A 1 67 ? -4.926 -2.571 35.254 1.00 88.56 67 HIS A N 1
ATOM 489 C CA . HIS A 1 67 ? -3.692 -3.190 35.762 1.00 88.56 67 HIS A CA 1
ATOM 490 C C . HIS A 1 67 ? -3.799 -4.707 36.008 1.00 88.56 67 HIS A C 1
ATOM 492 O O . HIS A 1 67 ? -2.809 -5.412 35.838 1.00 88.56 67 HIS A O 1
ATOM 498 N N . GLU A 1 68 ? -4.992 -5.214 36.328 1.00 89.50 68 GLU A N 1
ATOM 499 C CA . GLU A 1 68 ? -5.256 -6.655 36.488 1.00 89.50 68 GLU A CA 1
ATOM 500 C C . GLU A 1 68 ? -5.562 -7.376 35.164 1.00 89.50 68 GLU A C 1
ATOM 502 O O . GLU A 1 68 ? -5.713 -8.595 35.143 1.00 89.50 68 GLU A O 1
ATOM 507 N N . PHE A 1 69 ? -5.668 -6.654 34.046 1.00 90.88 69 PHE A N 1
ATOM 508 C CA . PHE A 1 69 ? -5.907 -7.256 32.738 1.00 90.88 69 PHE A CA 1
ATOM 509 C C . PHE A 1 69 ? -4.644 -7.961 32.241 1.00 90.88 69 PHE A C 1
ATOM 511 O O . PHE A 1 69 ? -3.748 -7.297 31.714 1.00 90.88 69 PHE A O 1
ATOM 518 N N . HIS A 1 70 ? -4.578 -9.285 32.405 1.00 89.88 70 HIS A N 1
ATOM 519 C CA . HIS A 1 70 ? -3.425 -10.121 32.040 1.00 89.88 70 HIS A CA 1
ATOM 520 C C . HIS A 1 70 ? -2.087 -9.571 32.577 1.00 89.88 70 HIS A C 1
ATOM 522 O O . HIS A 1 70 ? -1.249 -9.102 31.798 1.00 89.88 70 HIS A O 1
ATOM 528 N N . PRO A 1 71 ? -1.880 -9.586 33.908 1.00 91.12 71 PRO A N 1
ATOM 529 C CA . PRO A 1 71 ? -0.706 -8.981 34.545 1.00 91.12 71 P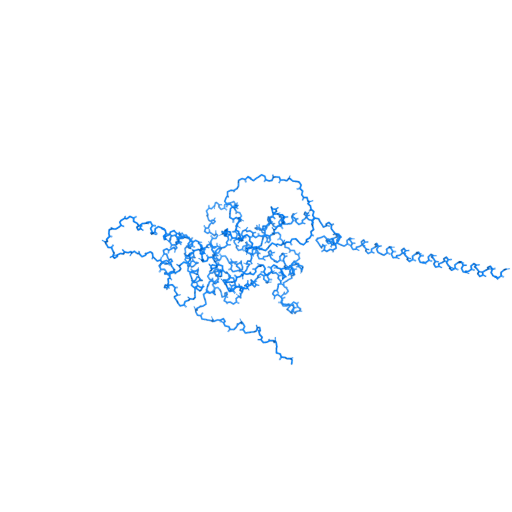RO A CA 1
ATOM 530 C C . PRO A 1 71 ? 0.601 -9.718 34.214 1.00 91.12 71 PRO A C 1
ATOM 532 O O . PRO A 1 71 ? 1.686 -9.170 34.382 1.00 91.12 71 PRO A O 1
ATOM 535 N N . ASP A 1 72 ? 0.494 -10.958 33.742 1.00 92.56 72 ASP A N 1
ATOM 536 C CA . ASP A 1 72 ? 1.582 -11.822 33.298 1.00 92.56 72 ASP A CA 1
ATOM 537 C C . ASP A 1 72 ? 2.103 -11.474 31.894 1.00 92.56 72 ASP A C 1
ATOM 539 O O . ASP A 1 72 ? 3.202 -11.885 31.517 1.00 92.56 72 ASP A O 1
ATOM 543 N N . LEU A 1 73 ? 1.338 -10.705 31.113 1.00 89.38 73 LEU A N 1
ATOM 544 C CA . LEU A 1 73 ? 1.683 -10.351 29.742 1.00 89.38 73 LEU A CA 1
ATOM 545 C C . LEU A 1 73 ? 2.420 -9.010 29.655 1.00 89.38 73 LEU A C 1
ATOM 547 O O . LEU A 1 73 ? 2.145 -8.053 30.380 1.00 89.38 73 LEU A O 1
ATOM 551 N N . SER A 1 74 ? 3.322 -8.906 28.675 1.00 89.00 74 SER A N 1
ATOM 552 C CA . SER A 1 74 ? 3.911 -7.621 28.292 1.00 89.00 74 SER A CA 1
ATOM 553 C C . SER A 1 74 ? 2.817 -6.637 27.856 1.00 89.00 74 SER A C 1
ATOM 555 O O . SER A 1 74 ? 1.749 -7.030 27.383 1.00 89.00 74 SER A O 1
ATOM 557 N N . ASN A 1 75 ? 3.082 -5.332 27.960 1.00 86.12 75 ASN A N 1
ATOM 558 C CA . ASN A 1 75 ? 2.124 -4.308 27.524 1.00 86.12 75 ASN A CA 1
ATOM 559 C C . ASN A 1 75 ? 1.684 -4.486 26.060 1.00 86.12 75 ASN A C 1
ATOM 561 O O . ASN A 1 75 ? 0.532 -4.229 25.728 1.00 86.12 75 ASN A O 1
ATOM 565 N N . GLU A 1 76 ? 2.591 -4.944 25.199 1.00 84.12 76 GLU A N 1
ATOM 566 C CA . GLU A 1 76 ? 2.330 -5.217 23.784 1.00 84.12 76 GLU A CA 1
ATOM 567 C C . GLU A 1 76 ? 1.290 -6.324 23.609 1.00 84.12 76 GLU A C 1
ATOM 569 O O . GLU A 1 76 ? 0.290 -6.163 22.907 1.00 84.12 76 GLU A O 1
ATOM 574 N N . ASN A 1 77 ? 1.497 -7.418 24.338 1.00 87.81 77 ASN A N 1
ATOM 575 C CA . ASN A 1 77 ? 0.623 -8.577 24.344 1.00 87.81 77 ASN A CA 1
ATOM 576 C C . ASN A 1 77 ? -0.741 -8.236 24.954 1.00 87.81 77 ASN A C 1
ATOM 578 O O . ASN A 1 77 ? -1.765 -8.660 24.428 1.00 87.81 77 ASN A O 1
ATOM 582 N N . ARG A 1 78 ? -0.782 -7.400 26.000 1.00 88.62 78 ARG A N 1
ATOM 583 C CA . ARG A 1 78 ? -2.037 -6.898 26.588 1.00 88.62 78 ARG A CA 1
ATOM 584 C C . ARG A 1 78 ? -2.846 -6.076 25.584 1.00 88.62 78 ARG A C 1
ATOM 586 O O . ARG A 1 78 ? -4.052 -6.274 25.479 1.00 88.62 78 ARG A O 1
ATOM 593 N N . ILE A 1 79 ? -2.198 -5.208 24.798 1.00 86.88 79 ILE A N 1
ATOM 594 C CA . ILE A 1 79 ? -2.863 -4.451 23.721 1.00 86.88 79 ILE A CA 1
ATOM 595 C C . ILE A 1 79 ? -3.408 -5.401 22.651 1.00 86.88 79 ILE A C 1
ATOM 597 O O . ILE A 1 79 ? -4.547 -5.233 22.216 1.00 86.88 79 ILE A O 1
ATOM 601 N N . ALA A 1 80 ? -2.632 -6.408 22.248 1.00 86.69 80 ALA A N 1
ATOM 602 C CA . ALA A 1 80 ? -3.074 -7.394 21.268 1.00 86.69 80 ALA A CA 1
ATOM 603 C C . ALA A 1 80 ? -4.309 -8.176 21.754 1.00 86.69 80 ALA A C 1
ATOM 605 O O . ALA A 1 80 ? -5.278 -8.317 21.007 1.00 86.69 80 ALA A O 1
ATOM 606 N N . VAL A 1 81 ? -4.320 -8.619 23.017 1.00 90.25 81 VAL A N 1
ATOM 607 C CA . VAL A 1 81 ? -5.472 -9.312 23.619 1.00 90.25 81 VAL A CA 1
ATOM 608 C C . VAL A 1 81 ? -6.677 -8.375 23.754 1.00 90.25 81 VAL A C 1
ATOM 610 O O . VAL A 1 81 ? -7.781 -8.758 23.373 1.00 90.25 81 VAL A O 1
ATOM 613 N N . ALA A 1 82 ? -6.482 -7.124 24.185 1.00 90.12 82 ALA A N 1
ATOM 614 C CA . ALA A 1 82 ? -7.553 -6.124 24.230 1.00 90.12 82 ALA A CA 1
ATOM 615 C C . ALA A 1 82 ? -8.176 -5.894 22.841 1.00 90.12 82 ALA A C 1
ATOM 617 O O . ALA A 1 82 ? -9.396 -5.847 22.696 1.00 90.12 82 ALA A O 1
ATOM 618 N N . CYS A 1 83 ? -7.350 -5.827 21.793 1.00 88.25 83 CYS A N 1
ATOM 619 C CA . CYS A 1 83 ? -7.821 -5.734 20.413 1.00 88.25 83 CYS A CA 1
ATOM 620 C C . CYS A 1 83 ? -8.620 -6.971 19.983 1.00 88.25 83 CYS A C 1
ATOM 622 O O . CYS A 1 83 ? -9.633 -6.831 19.299 1.00 88.25 83 CYS A O 1
ATOM 624 N N . CYS A 1 84 ? -8.199 -8.174 20.389 1.00 89.56 84 CYS A N 1
ATOM 625 C CA . CYS A 1 84 ? -8.956 -9.401 20.130 1.00 89.56 84 CYS A CA 1
ATOM 626 C C . CYS A 1 84 ? -10.352 -9.335 20.753 1.00 89.56 84 CYS A C 1
ATOM 628 O O . CYS A 1 84 ? -11.321 -9.690 2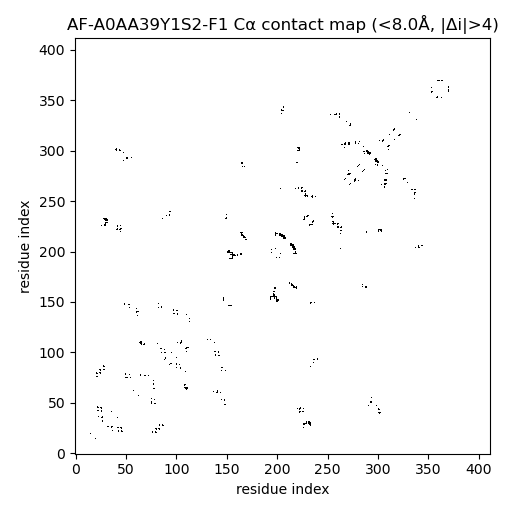0.085 1.00 89.56 84 CYS A O 1
ATOM 630 N N . GLU A 1 85 ? -10.457 -8.841 21.989 1.00 92.69 85 GLU A N 1
ATOM 631 C CA . GLU A 1 85 ? -11.739 -8.662 22.673 1.00 92.69 85 GLU A CA 1
ATOM 632 C C . GLU A 1 85 ? -12.632 -7.646 21.960 1.00 92.69 85 GLU A C 1
ATOM 634 O O . GLU A 1 85 ? -13.795 -7.937 21.694 1.00 92.69 85 GLU A O 1
ATOM 639 N N . VAL A 1 86 ? -12.087 -6.502 21.534 1.00 90.44 86 VAL A N 1
ATOM 640 C CA . VAL A 1 86 ? -12.839 -5.518 20.735 1.00 90.44 86 VAL A CA 1
ATOM 641 C C . VAL A 1 86 ? -13.378 -6.151 19.445 1.00 90.44 86 VAL A C 1
ATOM 643 O O . VAL A 1 86 ? -14.566 -6.031 19.142 1.00 90.44 86 VAL A O 1
ATOM 646 N N . VAL A 1 87 ? -12.537 -6.873 18.696 1.00 88.50 87 VAL A N 1
ATOM 647 C CA . VAL A 1 87 ? -12.948 -7.552 17.453 1.00 88.50 87 VAL A CA 1
ATOM 648 C C . VAL A 1 87 ? -13.997 -8.633 17.728 1.00 88.50 87 VAL A C 1
ATOM 650 O O . VAL A 1 87 ? -14.951 -8.765 16.958 1.00 88.50 87 VAL A O 1
ATOM 653 N N . ARG A 1 88 ? -13.848 -9.397 18.818 1.00 92.56 88 ARG A N 1
ATOM 654 C CA . ARG A 1 88 ? -14.810 -10.424 19.240 1.00 92.56 88 ARG A CA 1
ATOM 655 C C . ARG A 1 88 ? -16.171 -9.802 19.549 1.00 92.56 88 ARG A C 1
ATOM 657 O O . ARG A 1 88 ? -17.168 -10.247 18.987 1.00 92.56 88 ARG A O 1
ATOM 664 N N . LEU A 1 89 ? -16.211 -8.745 20.360 1.00 91.56 89 LEU A N 1
ATOM 665 C CA . LEU A 1 89 ? -17.453 -8.062 20.737 1.00 91.56 89 LEU A CA 1
ATOM 666 C C . LEU A 1 89 ? -18.166 -7.445 19.524 1.00 91.56 89 LEU A C 1
ATOM 668 O O . LEU A 1 89 ? -19.387 -7.561 19.404 1.00 91.56 89 LEU A O 1
ATOM 672 N N . ILE A 1 90 ? -17.412 -6.846 18.594 1.00 88.81 90 ILE A N 1
ATOM 673 C CA . ILE A 1 90 ? -17.965 -6.294 17.345 1.00 88.81 90 ILE A CA 1
ATOM 674 C C . ILE A 1 90 ? -18.534 -7.406 16.453 1.00 88.81 90 ILE A C 1
ATOM 676 O O . ILE A 1 90 ? -19.567 -7.214 15.815 1.00 88.81 90 ILE A O 1
ATOM 680 N N . ARG A 1 91 ? -17.905 -8.586 16.423 1.00 88.50 91 ARG A N 1
ATOM 681 C CA . ARG A 1 91 ? -18.416 -9.747 15.678 1.00 88.50 91 ARG A CA 1
ATOM 682 C C . ARG A 1 91 ? -19.692 -10.327 16.251 1.00 88.50 91 ARG A C 1
ATOM 684 O O . ARG A 1 91 ? -20.563 -10.728 15.487 1.00 88.50 91 ARG A O 1
ATOM 691 N N . GLU A 1 92 ? -19.777 -10.404 17.572 1.00 91.88 92 GLU A N 1
ATOM 692 C CA . GLU A 1 92 ? -20.957 -10.930 18.257 1.00 91.88 92 GLU A CA 1
ATOM 693 C C . GLU A 1 92 ? -22.180 -10.058 18.010 1.00 91.88 92 GLU A C 1
ATOM 695 O O . GLU A 1 92 ? -23.283 -10.572 17.834 1.00 91.88 92 GLU A O 1
ATOM 700 N N . ASN A 1 93 ? -21.994 -8.738 17.984 1.00 88.88 93 ASN A N 1
ATOM 701 C CA . ASN A 1 93 ? -23.063 -7.820 17.643 1.00 88.88 93 ASN A CA 1
ATOM 702 C C . ASN A 1 93 ? -22.505 -6.531 17.033 1.00 88.88 93 ASN A C 1
ATOM 704 O O . ASN A 1 93 ? -22.065 -5.617 17.732 1.00 88.88 93 ASN A O 1
ATOM 708 N N . THR A 1 94 ? -22.619 -6.443 15.712 1.00 84.94 94 THR A N 1
ATOM 709 C CA . THR A 1 94 ? -22.158 -5.310 14.906 1.00 84.94 94 THR A CA 1
ATOM 710 C C . THR A 1 94 ? -22.954 -4.023 15.139 1.00 84.94 94 THR A C 1
ATOM 712 O O . THR A 1 94 ? -22.521 -2.957 14.715 1.00 84.94 94 THR A O 1
ATOM 715 N N . ARG A 1 95 ? -24.107 -4.098 15.821 1.00 85.12 95 ARG A N 1
ATOM 716 C CA . ARG A 1 95 ? -24.978 -2.952 16.134 1.00 85.12 95 ARG A CA 1
ATOM 717 C C . ARG A 1 95 ? -24.737 -2.359 17.523 1.00 85.12 95 ARG A C 1
ATOM 719 O O . ARG A 1 95 ? -25.492 -1.478 17.928 1.00 85.12 95 ARG A O 1
ATOM 726 N N . ARG A 1 96 ? -23.747 -2.852 18.277 1.00 88.56 96 ARG A N 1
ATOM 727 C CA . ARG A 1 96 ? -23.447 -2.301 19.606 1.00 88.56 96 ARG A CA 1
ATOM 728 C C . ARG A 1 96 ? -23.020 -0.844 19.493 1.00 88.56 96 ARG A C 1
ATOM 730 O O . ARG A 1 96 ? -22.168 -0.504 18.673 1.00 88.56 96 ARG A O 1
ATOM 737 N N . SER A 1 97 ? -23.589 0.003 20.346 1.00 88.81 97 SER A N 1
ATOM 738 C CA . SER A 1 97 ? -23.076 1.361 20.517 1.00 88.81 97 SER A CA 1
ATOM 739 C C . SER A 1 97 ? -21.681 1.321 21.152 1.00 88.81 97 SER A C 1
ATOM 741 O O . SER A 1 97 ? -21.292 0.330 21.776 1.00 88.81 97 SER A O 1
ATOM 743 N N . ILE A 1 98 ? -20.926 2.416 21.026 1.00 87.50 98 ILE A N 1
ATOM 744 C CA . ILE A 1 98 ? -19.618 2.547 21.688 1.00 87.50 98 ILE A CA 1
ATOM 745 C C . ILE A 1 98 ? -19.764 2.370 23.208 1.00 87.50 98 ILE A C 1
ATOM 747 O O . ILE A 1 98 ? -18.918 1.733 23.823 1.00 87.50 98 ILE A O 1
ATOM 751 N N . ASP A 1 99 ? -20.862 2.841 23.801 1.00 90.31 99 ASP A N 1
ATOM 752 C CA . ASP A 1 99 ? -21.124 2.694 25.240 1.00 90.31 99 ASP A CA 1
ATOM 753 C C . ASP A 1 99 ? -21.308 1.234 25.648 1.00 90.31 99 ASP A C 1
ATOM 755 O O . ASP A 1 99 ? -20.679 0.771 26.593 1.00 90.31 99 ASP A O 1
ATOM 759 N N . GLN A 1 100 ? -22.084 0.470 24.876 1.00 92.75 100 GLN A N 1
ATOM 760 C CA . GLN A 1 100 ? -22.259 -0.965 25.112 1.00 92.75 100 GLN A CA 1
ATOM 761 C C . GLN A 1 100 ? -20.947 -1.738 24.936 1.00 92.75 100 GLN A C 1
ATOM 763 O O . GLN A 1 100 ? -20.713 -2.737 25.617 1.00 92.75 100 GLN A O 1
ATOM 768 N N . LEU A 1 101 ? -20.081 -1.299 24.013 1.00 91.44 101 LEU A N 1
ATOM 769 C CA . LEU A 1 101 ? -18.736 -1.856 23.876 1.00 91.44 101 LEU A CA 1
ATOM 770 C C . LEU A 1 101 ? -17.885 -1.547 25.111 1.00 91.44 101 LEU A C 1
ATOM 772 O O . LEU A 1 101 ? -17.232 -2.457 25.612 1.00 91.44 101 LEU A O 1
ATOM 776 N N . ILE A 1 102 ? -17.918 -0.315 25.626 1.00 92.94 102 ILE A N 1
ATOM 777 C CA . ILE A 1 102 ? -17.198 0.071 26.849 1.00 92.94 102 ILE A CA 1
ATOM 778 C C . ILE A 1 102 ? -17.666 -0.764 28.039 1.00 92.94 102 ILE A C 1
ATOM 780 O O . ILE A 1 102 ? -16.822 -1.335 28.722 1.00 92.94 102 ILE A O 1
ATOM 784 N N . GLU A 1 103 ? -18.977 -0.889 28.257 1.00 94.12 103 GLU A N 1
ATOM 785 C CA . GLU A 1 103 ? -19.540 -1.695 29.349 1.00 94.12 103 GLU A CA 1
ATOM 786 C C . GLU A 1 103 ? -19.047 -3.145 29.279 1.00 94.12 103 GLU A C 1
ATOM 788 O O . GLU A 1 103 ? -18.544 -3.691 30.258 1.00 94.12 103 GLU A O 1
ATOM 793 N N . CYS A 1 104 ? -19.081 -3.750 28.090 1.00 95.25 104 CYS A N 1
ATOM 794 C CA . CYS A 1 104 ? -18.620 -5.125 27.910 1.00 95.25 104 CYS A CA 1
ATOM 795 C C . CYS A 1 104 ? -17.103 -5.280 28.078 1.00 95.25 104 CYS A C 1
ATOM 797 O O . CYS A 1 104 ? -16.644 -6.312 28.562 1.00 95.25 104 CYS A O 1
ATOM 799 N N . LEU A 1 105 ? -16.316 -4.271 27.696 1.00 94.06 105 LEU A N 1
ATOM 800 C CA . LEU A 1 105 ? -14.870 -4.251 27.926 1.00 94.06 105 LEU A CA 1
ATOM 801 C C . LEU A 1 105 ? -14.528 -4.044 29.408 1.00 94.06 105 LEU A C 1
ATOM 803 O O . LEU A 1 105 ? -13.524 -4.578 29.874 1.00 94.06 105 LEU A O 1
ATOM 807 N N . GLN A 1 106 ? -15.345 -3.301 30.155 1.00 94.19 106 GLN A N 1
ATOM 808 C CA . GLN A 1 106 ? -15.215 -3.167 31.608 1.00 94.19 106 GLN A CA 1
ATOM 809 C C . GLN A 1 106 ? -15.575 -4.472 32.323 1.00 94.19 106 GLN A C 1
ATOM 811 O O . GLN A 1 106 ? -14.857 -4.885 33.231 1.00 94.19 106 GLN A O 1
ATOM 816 N N . ASP A 1 107 ? -16.639 -5.152 31.891 1.00 94.62 107 ASP A N 1
ATOM 817 C CA . ASP A 1 107 ? -17.035 -6.454 32.439 1.00 94.62 107 ASP A CA 1
ATOM 818 C C . ASP A 1 107 ? -15.993 -7.546 32.138 1.00 94.62 107 ASP A C 1
ATOM 820 O O . ASP A 1 107 ? -15.742 -8.414 32.971 1.00 94.62 107 ASP A O 1
ATOM 824 N N . ALA A 1 108 ? -15.318 -7.462 30.987 1.00 93.25 108 ALA A N 1
ATOM 825 C CA . ALA A 1 108 ? -14.182 -8.314 30.627 1.00 93.25 108 ALA A CA 1
ATOM 826 C C . ALA A 1 108 ? -12.844 -7.869 31.256 1.00 93.25 108 ALA A C 1
ATOM 828 O O . ALA A 1 108 ? -11.794 -8.352 30.838 1.00 93.25 108 ALA A O 1
ATOM 829 N N . THR A 1 109 ? -12.878 -6.918 32.198 1.00 93.81 109 THR A N 1
ATOM 830 C CA . THR A 1 109 ? -11.723 -6.326 32.897 1.00 93.81 109 THR A CA 1
ATOM 831 C C . THR A 1 109 ? -10.641 -5.726 31.994 1.00 93.81 109 THR A C 1
ATOM 833 O O . THR A 1 109 ? -9.545 -5.441 32.464 1.00 93.81 109 THR A O 1
ATOM 836 N N . VAL A 1 110 ? -10.935 -5.459 30.717 1.00 91.56 110 VAL A N 1
ATOM 837 C CA . VAL A 1 110 ? -10.015 -4.808 29.767 1.00 91.56 110 VAL A CA 1
ATOM 838 C C . VAL A 1 110 ? -9.816 -3.338 30.144 1.00 91.56 110 VAL A C 1
ATOM 840 O O . VAL A 1 110 ? -8.692 -2.825 30.159 1.00 91.56 110 VAL A O 1
ATOM 843 N N . LEU A 1 111 ? -10.924 -2.660 30.453 1.00 92.19 111 LEU A N 1
ATOM 844 C CA . LEU A 1 111 ? -10.969 -1.246 30.819 1.00 92.19 111 LEU A CA 1
ATOM 845 C C . LEU A 1 111 ? -11.308 -1.079 32.305 1.00 92.19 111 LEU A C 1
ATOM 847 O O . LEU A 1 111 ? -12.090 -1.861 32.848 1.00 92.19 111 LEU A O 1
ATOM 851 N N . PRO A 1 112 ? -10.766 -0.049 32.976 1.00 90.50 112 PRO A N 1
ATOM 852 C CA . PRO A 1 112 ? -11.128 0.243 34.354 1.00 90.50 112 PRO A CA 1
ATOM 853 C C . PRO A 1 112 ? -12.610 0.611 34.470 1.00 90.50 112 PRO A C 1
ATOM 855 O O . PRO A 1 112 ? -13.132 1.434 33.709 1.00 90.50 112 PRO A O 1
ATOM 858 N N . ARG A 1 113 ? -13.283 0.028 35.467 1.00 90.75 113 ARG A N 1
ATOM 859 C CA . ARG A 1 113 ? -14.609 0.480 35.893 1.00 90.75 113 ARG A CA 1
ATOM 860 C C . ARG A 1 113 ? -14.420 1.725 36.767 1.00 90.75 113 ARG A C 1
ATOM 862 O O . ARG A 1 113 ? -13.554 1.699 37.645 1.00 90.75 113 ARG A O 1
ATOM 869 N N . PRO A 1 114 ? -15.177 2.814 36.552 1.00 86.12 114 PRO A N 1
ATOM 870 C CA . PRO A 1 114 ? -15.158 3.932 37.485 1.00 86.12 114 PRO A CA 1
ATOM 871 C C . PRO A 1 114 ? -15.534 3.391 38.866 1.00 86.12 114 PRO A C 1
ATOM 873 O O . PRO A 1 114 ? -16.584 2.765 39.018 1.00 86.12 114 PRO A O 1
ATOM 876 N N . GLN A 1 115 ? -14.641 3.554 39.846 1.00 80.19 115 GLN A N 1
ATOM 877 C CA . GLN A 1 115 ? -14.900 3.119 41.214 1.00 80.19 115 GLN A CA 1
ATOM 878 C C . GLN A 1 115 ? -16.141 3.868 41.697 1.00 80.19 115 GLN A C 1
ATOM 880 O O . GLN A 1 115 ? -16.128 5.090 41.829 1.00 80.19 115 GLN A O 1
ATOM 885 N N . SER A 1 116 ? -17.251 3.153 41.892 1.00 70.19 116 SER A N 1
ATOM 886 C CA . SER A 1 116 ? -18.358 3.718 42.646 1.00 70.19 116 SER A CA 1
ATOM 887 C C . SER A 1 116 ? -17.865 3.775 44.083 1.00 70.19 116 SER A C 1
ATOM 889 O O . SER A 1 116 ? -17.785 2.730 44.733 1.00 70.19 116 SER A O 1
ATOM 891 N N . ASP A 1 117 ? -17.477 4.958 44.551 1.00 61.03 117 ASP A N 1
ATOM 892 C CA . ASP A 1 117 ? -17.108 5.223 45.942 1.00 61.03 117 ASP A CA 1
ATOM 893 C C . ASP A 1 117 ? -18.337 5.019 46.846 1.00 61.03 117 ASP A C 1
ATOM 895 O O . ASP A 1 117 ? -18.924 5.946 47.396 1.00 61.03 117 ASP A O 1
ATOM 899 N N . ALA A 1 118 ? -18.771 3.769 46.989 1.00 60.44 118 ALA A N 1
ATOM 900 C CA . ALA A 1 118 ? -19.951 3.361 47.738 1.00 60.44 118 ALA A CA 1
ATOM 901 C C . ALA A 1 118 ? -19.701 3.342 49.260 1.00 60.44 118 ALA A C 1
ATOM 903 O O . ALA A 1 118 ? -20.557 2.896 50.019 1.00 60.44 118 ALA A O 1
ATOM 904 N N . GLY A 1 119 ? -18.535 3.812 49.720 1.00 60.84 119 GLY A N 1
ATOM 905 C CA . GLY A 1 119 ? -18.108 3.735 51.120 1.00 60.84 119 GLY A CA 1
ATOM 906 C C . GLY A 1 119 ? -18.076 5.057 51.891 1.00 60.84 119 GLY A C 1
ATOM 907 O O . GLY A 1 119 ? -17.917 5.028 53.109 1.00 60.84 119 GLY A O 1
ATOM 908 N N . SER A 1 120 ? -18.242 6.208 51.235 1.00 58.28 120 SER A N 1
ATOM 909 C CA . SER A 1 120 ? -17.943 7.513 51.846 1.00 58.28 120 SER A CA 1
ATOM 910 C C . SER A 1 120 ? -19.178 8.412 51.866 1.00 58.28 120 SER A C 1
ATOM 912 O O . SER A 1 120 ? -19.309 9.334 51.069 1.00 58.28 120 SER A O 1
ATOM 914 N N . ALA A 1 121 ? -20.107 8.155 52.789 1.00 59.69 121 ALA A N 1
ATOM 915 C CA . ALA A 1 121 ? -21.355 8.909 52.970 1.00 59.69 121 ALA A CA 1
ATOM 916 C C . ALA A 1 121 ? -21.163 10.344 53.530 1.00 59.69 121 ALA A C 1
ATOM 918 O O . ALA A 1 121 ? -21.935 10.799 54.376 1.00 59.69 121 ALA A O 1
ATOM 919 N N . HIS A 1 122 ? -20.142 11.082 53.084 1.00 65.12 122 HIS A N 1
ATOM 920 C CA . HIS A 1 122 ? -19.873 12.455 53.518 1.00 65.12 122 HIS A CA 1
ATOM 921 C C . HIS A 1 122 ? -19.927 13.453 52.353 1.00 65.12 122 HIS A C 1
ATOM 923 O O . HIS A 1 122 ? -18.926 13.894 51.809 1.00 65.12 122 HIS A O 1
ATOM 929 N N . GLN A 1 123 ? -21.165 13.779 51.976 1.00 56.62 123 GLN A N 1
ATOM 930 C CA . GLN A 1 123 ? -21.656 15.100 51.561 1.00 56.62 123 GLN A CA 1
ATOM 931 C C . GLN A 1 123 ? -20.653 16.058 50.867 1.00 56.62 123 GLN A C 1
ATOM 933 O O . GLN A 1 123 ? -20.344 17.128 51.383 1.00 56.62 123 GLN A O 1
ATOM 938 N N . GLN A 1 124 ? -20.228 15.736 49.640 1.00 57.72 124 GLN A N 1
ATOM 939 C CA . GLN A 1 124 ? -19.639 16.694 48.686 1.00 57.72 124 GLN A CA 1
ATOM 940 C C . GLN A 1 124 ? -20.367 16.608 47.333 1.00 57.72 124 GLN A C 1
ATOM 942 O O . GLN A 1 124 ? -19.912 16.022 46.362 1.00 57.72 124 GLN A O 1
ATOM 947 N N . HIS A 1 125 ? -21.558 17.204 47.268 1.00 60.47 125 HIS A N 1
ATOM 948 C CA . HIS A 1 125 ? -22.560 16.913 46.234 1.00 60.47 125 HIS A CA 1
ATOM 949 C C . HIS A 1 125 ? -22.369 17.605 44.862 1.00 60.47 125 HIS A C 1
ATOM 951 O O . HIS A 1 125 ? -23.319 17.670 44.088 1.00 60.47 125 HIS A O 1
ATOM 957 N N . GLY A 1 126 ? -21.182 18.127 44.527 1.00 65.81 126 GLY A N 1
ATOM 958 C CA . GLY A 1 126 ? -21.005 18.956 43.317 1.00 65.81 126 GLY A CA 1
ATOM 959 C C . GLY A 1 126 ? -19.796 18.660 42.429 1.00 65.81 126 GLY A C 1
ATOM 960 O O . GLY A 1 126 ? -19.814 19.030 41.259 1.00 65.81 126 GLY A O 1
ATOM 961 N N . VAL A 1 127 ? -18.749 18.005 42.940 1.00 68.31 127 VAL A N 1
ATOM 962 C CA . VAL A 1 127 ? -17.466 17.887 42.213 1.00 68.31 127 VAL A CA 1
ATOM 963 C C . VAL A 1 127 ? -17.315 16.537 41.497 1.00 68.31 127 VAL A C 1
ATOM 965 O O . VAL A 1 127 ? -16.648 16.456 40.464 1.00 68.31 127 VAL A O 1
ATOM 968 N N . ASP A 1 128 ? -17.997 15.491 41.964 1.00 64.62 128 ASP A N 1
ATOM 969 C CA . ASP A 1 128 ? -17.770 14.122 41.477 1.00 64.62 128 ASP A CA 1
ATOM 970 C C . ASP A 1 128 ? -18.421 13.829 40.117 1.00 64.62 128 ASP A C 1
ATOM 972 O O . ASP A 1 128 ? -17.879 13.063 39.315 1.00 64.62 128 ASP A O 1
ATOM 976 N N . GLY A 1 129 ? -19.525 14.511 39.786 1.00 71.75 129 GLY A N 1
ATOM 977 C CA . GLY A 1 129 ? -20.193 14.360 38.488 1.00 71.75 129 GLY A CA 1
ATOM 978 C C . GLY A 1 129 ? -19.310 14.773 37.304 1.00 71.75 129 GLY A C 1
ATOM 979 O O . GLY A 1 129 ? -19.303 14.108 36.269 1.00 71.75 129 GLY A O 1
ATOM 980 N N . ALA A 1 130 ? -18.496 15.821 37.474 1.00 73.88 130 ALA A N 1
ATOM 981 C CA . ALA A 1 130 ? -17.587 16.287 36.429 1.00 73.88 130 ALA A CA 1
ATOM 982 C C . ALA A 1 130 ? -16.436 15.295 36.182 1.00 73.88 130 ALA A C 1
ATOM 984 O O . ALA A 1 130 ? -16.036 15.087 35.039 1.00 73.88 130 ALA A O 1
ATOM 985 N N . ARG A 1 131 ? -15.925 14.639 37.235 1.00 75.12 131 ARG A N 1
ATOM 986 C CA . ARG A 1 131 ? -14.847 13.645 37.105 1.00 75.12 131 ARG A CA 1
ATOM 987 C C . ARG A 1 131 ? -15.318 12.383 36.387 1.00 75.12 131 ARG A C 1
ATOM 989 O O . ARG A 1 131 ? -14.625 11.917 35.489 1.00 75.12 131 ARG A O 1
ATOM 996 N N . SER A 1 132 ? -16.502 11.875 36.731 1.00 77.62 132 SER A N 1
ATOM 997 C CA . SER A 1 132 ? -17.072 10.680 36.093 1.00 77.62 132 SER A CA 1
ATOM 998 C C . SER A 1 132 ? -17.313 10.881 34.589 1.00 77.62 132 SER A C 1
ATOM 1000 O O . SER A 1 132 ? -16.951 10.019 33.785 1.00 77.62 132 SER A O 1
ATOM 1002 N N . ALA A 1 133 ? -17.829 12.051 34.192 1.00 78.62 133 ALA A N 1
ATOM 1003 C CA . ALA A 1 133 ? -18.046 12.391 32.785 1.00 78.62 133 ALA A CA 1
ATOM 1004 C C . ALA A 1 133 ? -16.733 12.428 31.980 1.00 78.62 133 ALA A C 1
ATOM 1006 O O . ALA A 1 133 ? -16.656 11.830 30.907 1.00 78.62 133 ALA A O 1
ATOM 1007 N N . VAL A 1 134 ? -15.681 13.047 32.533 1.00 80.62 134 VAL A N 1
ATOM 1008 C CA . VAL A 1 134 ? -14.351 13.107 31.897 1.00 80.62 134 VAL A CA 1
ATOM 1009 C C . VAL A 1 134 ? -13.748 11.710 31.728 1.00 80.62 134 VAL A C 1
ATOM 1011 O O . VAL A 1 134 ? -13.140 11.419 30.700 1.00 80.62 134 VAL A O 1
ATOM 1014 N N . THR A 1 135 ? -13.922 10.815 32.704 1.00 84.44 135 THR A N 1
ATOM 1015 C CA . THR A 1 135 ? -13.441 9.431 32.585 1.00 84.44 135 THR A CA 1
ATOM 1016 C C . THR A 1 135 ? -14.177 8.669 31.483 1.00 84.44 135 THR A C 1
ATOM 1018 O O . THR A 1 135 ? -13.540 7.963 30.705 1.00 84.44 135 THR A O 1
ATOM 1021 N N . HIS A 1 136 ? -15.498 8.825 31.375 1.00 85.06 136 HIS A N 1
ATOM 1022 C CA . HIS A 1 136 ? -16.289 8.134 30.356 1.00 85.06 136 HIS A CA 1
ATOM 1023 C C . HIS A 1 136 ? -15.972 8.618 28.932 1.00 85.06 136 HIS A C 1
ATOM 1025 O O . HIS A 1 136 ? -15.861 7.811 28.008 1.00 85.06 136 HIS A O 1
ATOM 1031 N N . GLU A 1 137 ? -15.771 9.924 28.749 1.00 86.00 137 GLU A N 1
ATOM 1032 C CA . GLU A 1 137 ? -15.345 10.496 27.468 1.00 86.00 137 GLU A CA 1
ATOM 1033 C C . GLU A 1 137 ? -13.977 9.954 27.033 1.00 86.00 137 GLU A C 1
ATOM 1035 O O . GLU A 1 137 ? -13.830 9.491 25.904 1.00 86.00 137 GLU A O 1
ATOM 1040 N N . ARG A 1 138 ? -13.015 9.865 27.960 1.00 84.50 138 ARG A N 1
ATOM 1041 C CA . ARG A 1 138 ? -11.708 9.246 27.688 1.00 84.50 138 ARG A CA 1
ATOM 1042 C C . ARG A 1 138 ? -11.823 7.781 27.280 1.00 84.50 138 ARG A C 1
ATOM 1044 O O . ARG A 1 138 ? -11.160 7.363 26.339 1.00 84.50 138 ARG A O 1
ATOM 1051 N N . LEU A 1 139 ? -12.683 6.997 27.937 1.00 84.94 139 LEU A N 1
ATOM 1052 C CA . LEU A 1 139 ? -12.906 5.595 27.560 1.00 84.94 139 LEU A CA 1
ATOM 1053 C C . LEU A 1 139 ? -13.492 5.474 26.147 1.00 84.94 139 LEU A C 1
ATOM 1055 O O . LEU A 1 139 ? -13.065 4.606 25.383 1.00 84.94 139 LEU A O 1
ATOM 1059 N N . ARG A 1 140 ? -14.418 6.366 25.769 1.00 85.56 140 ARG A N 1
ATOM 1060 C CA . ARG A 1 140 ? -14.932 6.451 24.393 1.00 85.56 140 ARG A CA 1
ATOM 1061 C C . ARG A 1 140 ? -13.822 6.747 23.400 1.00 85.56 140 ARG A C 1
ATOM 1063 O O . ARG A 1 140 ? -13.726 6.040 22.401 1.00 85.56 140 ARG A O 1
ATOM 1070 N N . GLU A 1 141 ? -12.972 7.729 23.680 1.00 81.94 141 GLU A N 1
ATOM 1071 C CA . GLU A 1 141 ? -11.821 8.051 22.834 1.00 81.94 141 GLU A CA 1
ATOM 1072 C C . GLU A 1 141 ? -10.860 6.864 22.704 1.00 81.94 141 GLU A C 1
ATOM 1074 O O . GLU A 1 141 ? -10.437 6.540 21.596 1.00 81.94 141 GLU A O 1
ATOM 1079 N N . THR A 1 142 ? -10.567 6.159 23.802 1.00 81.12 142 THR A N 1
ATOM 1080 C CA . THR A 1 142 ? -9.711 4.964 23.812 1.00 81.12 142 THR A CA 1
ATOM 1081 C C . THR A 1 142 ? -10.290 3.845 22.946 1.00 81.12 142 THR A C 1
ATOM 1083 O O . THR A 1 142 ? -9.590 3.321 22.076 1.00 81.12 142 THR A O 1
ATOM 1086 N N . VAL A 1 143 ? -11.561 3.477 23.143 1.00 84.56 143 VAL A N 1
ATOM 1087 C CA . VAL A 1 143 ? -12.218 2.413 22.361 1.00 84.56 143 VAL A CA 1
ATOM 1088 C C . VAL A 1 143 ? -12.316 2.813 20.898 1.00 84.56 143 VAL A C 1
ATOM 1090 O O . VAL A 1 143 ? -11.973 2.024 20.018 1.00 84.56 143 VAL A O 1
ATOM 1093 N N . PHE A 1 144 ? -12.718 4.052 20.624 1.00 83.44 144 PHE A N 1
ATOM 1094 C CA . PHE A 1 144 ? -12.771 4.576 19.269 1.00 83.44 144 PHE A CA 1
ATOM 1095 C C . PHE A 1 144 ? -11.393 4.528 18.607 1.00 83.44 144 PHE A C 1
ATOM 1097 O O . PHE A 1 144 ? -11.273 4.069 17.476 1.00 83.44 144 PHE A O 1
ATOM 1104 N N . ALA A 1 145 ? -10.330 4.890 19.321 1.00 77.50 145 ALA A N 1
ATOM 1105 C CA . ALA A 1 145 ? -8.974 4.827 18.805 1.00 77.50 145 ALA A CA 1
ATOM 1106 C C . ALA A 1 145 ? -8.463 3.396 18.586 1.00 77.50 145 ALA A C 1
ATOM 1108 O O . ALA A 1 145 ? -7.733 3.172 17.620 1.00 77.50 145 ALA A O 1
ATOM 1109 N N . MET A 1 146 ? -8.854 2.423 19.419 1.00 79.88 146 MET A N 1
ATOM 1110 C CA . MET A 1 146 ? -8.592 1.003 19.149 1.00 79.88 146 MET A CA 1
ATOM 1111 C C . MET A 1 146 ? -9.304 0.574 17.866 1.00 79.88 146 MET A C 1
ATOM 1113 O O . MET A 1 146 ? -8.663 0.059 16.957 1.00 79.88 146 MET A O 1
ATOM 1117 N N . VAL A 1 147 ? -10.604 0.852 17.744 1.00 83.00 147 VAL A N 1
ATOM 1118 C CA . VAL A 1 147 ? -11.404 0.517 16.556 1.00 83.00 147 VAL A CA 1
ATOM 1119 C C . VAL A 1 147 ? -10.832 1.177 15.297 1.00 83.00 147 VAL A C 1
ATOM 1121 O O . VAL A 1 147 ? -10.694 0.517 14.268 1.00 83.00 147 VAL A O 1
ATOM 1124 N N . LEU A 1 148 ? -10.434 2.449 15.374 1.00 74.81 148 LEU A N 1
ATOM 1125 C CA . LEU A 1 148 ? -9.778 3.172 14.283 1.00 74.81 148 LEU A CA 1
ATOM 1126 C C . LEU A 1 148 ? -8.374 2.648 13.980 1.00 74.81 148 LEU A C 1
ATOM 1128 O O . LEU A 1 148 ? -7.964 2.600 12.823 1.00 74.81 148 LEU A O 1
ATOM 1132 N N . GLY A 1 149 ? -7.611 2.260 14.998 1.00 72.12 149 GLY A N 1
ATOM 1133 C CA . GLY A 1 149 ? -6.289 1.667 14.828 1.00 72.12 149 GLY A CA 1
ATOM 1134 C C . GLY A 1 149 ? -6.357 0.303 14.144 1.00 72.12 149 GLY A C 1
ATOM 1135 O O . GLY A 1 149 ? -5.532 0.017 13.279 1.00 72.12 149 GLY A O 1
ATOM 1136 N N . LEU A 1 150 ? -7.379 -0.486 14.482 1.00 76.12 150 LEU A N 1
ATOM 1137 C CA . LEU A 1 150 ? -7.680 -1.779 13.874 1.00 76.12 150 LEU A CA 1
ATOM 1138 C C . LEU A 1 150 ? -8.255 -1.654 12.465 1.00 76.12 150 LEU A C 1
ATOM 1140 O O . LEU A 1 150 ? -7.9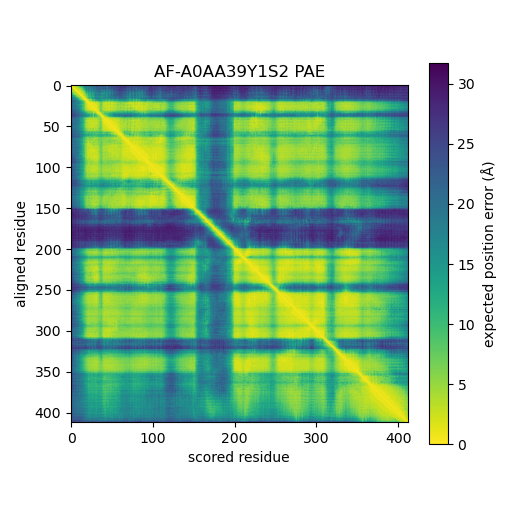82 -2.505 11.620 1.00 76.12 150 LEU A O 1
ATOM 1144 N N . SER A 1 151 ? -9.052 -0.616 12.201 1.00 67.25 151 SER A N 1
ATOM 1145 C CA . SER A 1 151 ? -9.637 -0.408 10.879 1.00 67.25 151 SER A CA 1
ATOM 1146 C C . SER A 1 151 ? -8.649 0.257 9.932 1.00 67.25 151 SER A C 1
ATOM 1148 O O . SER A 1 151 ? -8.661 -0.072 8.755 1.00 67.25 151 SER A O 1
ATOM 1150 N N . ARG A 1 152 ? -7.823 1.193 10.420 1.00 60.25 152 ARG A N 1
ATOM 1151 C CA . ARG A 1 152 ? -6.832 2.026 9.705 1.00 60.25 152 ARG A CA 1
ATOM 1152 C C . ARG A 1 152 ? -7.174 2.422 8.257 1.00 60.25 152 ARG A C 1
ATOM 1154 O O . ARG A 1 152 ? -6.303 2.754 7.454 1.00 60.25 152 ARG A O 1
ATOM 1161 N N . VAL A 1 153 ? -8.469 2.499 7.962 1.00 48.12 153 VAL A N 1
ATOM 1162 C CA . VAL A 1 153 ? -9.049 3.076 6.747 1.00 48.12 153 VAL A CA 1
ATOM 1163 C C . VAL A 1 153 ? -9.359 4.553 6.944 1.00 48.12 153 VAL A C 1
ATOM 1165 O O . VAL A 1 153 ? -9.442 5.285 5.965 1.00 48.12 153 VAL A O 1
ATOM 1168 N N . ALA A 1 154 ? -9.450 5.046 8.172 1.00 32.41 154 ALA A N 1
ATOM 1169 C CA . ALA A 1 154 ? -9.775 6.438 8.409 1.00 32.41 154 ALA A CA 1
ATOM 1170 C C . ALA A 1 154 ? -9.145 6.898 9.717 1.00 32.41 154 ALA A C 1
ATOM 1172 O O . ALA A 1 154 ? -9.442 6.355 10.769 1.00 32.41 154 ALA A O 1
ATOM 1173 N N . VAL A 1 155 ? -8.252 7.873 9.639 1.00 31.92 155 VAL A N 1
ATOM 1174 C CA . VAL A 1 155 ? -8.224 9.091 10.462 1.00 31.92 155 VAL A CA 1
ATOM 1175 C C . VAL A 1 155 ? -6.769 9.581 10.543 1.00 31.92 155 VAL A C 1
ATOM 1177 O O . VAL A 1 155 ? -5.873 8.811 10.919 1.00 31.92 155 VAL A O 1
ATOM 1180 N N . PRO A 1 156 ? -6.529 10.849 10.169 1.00 30.47 156 PRO A N 1
ATOM 1181 C CA . PRO A 1 156 ? -5.209 11.454 10.163 1.00 30.47 156 PRO A CA 1
ATOM 1182 C C . PRO A 1 156 ? -4.589 11.553 11.565 1.00 30.47 156 PRO A C 1
ATOM 1184 O O . PRO A 1 156 ? -5.295 11.680 12.563 1.00 30.47 156 PRO A O 1
ATOM 1187 N N . CYS A 1 157 ? -3.260 11.563 11.648 1.00 31.91 157 CYS A N 1
ATOM 1188 C CA . CYS A 1 157 ? -2.562 12.158 12.786 1.00 31.91 157 CYS A CA 1
ATOM 1189 C C . CYS A 1 157 ? -1.846 13.401 12.268 1.00 31.91 157 CYS A C 1
ATOM 1191 O O . CYS A 1 157 ? -0.775 13.286 11.675 1.00 31.91 157 CYS A O 1
ATOM 1193 N N . GLY A 1 158 ? -2.417 14.574 12.547 1.00 32.50 158 GLY A N 1
ATOM 1194 C CA . GLY A 1 158 ? -1.698 15.834 12.422 1.00 32.50 158 GLY A CA 1
ATOM 1195 C C . GLY A 1 158 ? -0.399 15.773 13.227 1.00 32.50 158 GLY A C 1
ATOM 1196 O O . GLY A 1 158 ? -0.376 15.315 14.376 1.00 32.50 158 GLY A O 1
ATOM 1197 N N . GLY A 1 159 ? 0.693 16.185 12.588 1.00 35.03 159 GLY A N 1
ATOM 1198 C CA . GLY A 1 159 ? 2.022 16.243 13.192 1.00 35.03 159 GLY A CA 1
ATOM 1199 C C . GLY A 1 159 ? 2.882 15.004 12.945 1.00 35.03 159 GLY A C 1
ATOM 1200 O O . GLY A 1 159 ? 3.238 14.311 13.896 1.00 35.03 159 GLY A O 1
ATOM 1201 N N . THR A 1 160 ? 3.166 14.722 11.674 1.00 35.31 160 THR A N 1
ATOM 1202 C CA . THR A 1 160 ? 4.515 14.636 11.073 1.00 35.31 160 THR A CA 1
ATOM 1203 C C . THR A 1 160 ? 4.309 14.364 9.585 1.00 35.31 160 THR A C 1
ATOM 1205 O O . THR A 1 160 ? 4.042 13.243 9.156 1.00 35.31 160 THR A O 1
ATOM 1208 N N . THR A 1 161 ? 4.405 15.412 8.776 1.00 38.81 161 THR A N 1
ATOM 1209 C CA . THR A 1 161 ? 4.165 15.418 7.329 1.00 38.81 161 THR A CA 1
ATOM 1210 C C . THR A 1 161 ? 5.145 14.570 6.517 1.00 38.81 161 THR A C 1
ATOM 1212 O O . THR A 1 161 ? 5.175 14.748 5.316 1.00 38.81 161 THR A O 1
ATOM 1215 N N . GLU A 1 162 ? 5.914 13.635 7.085 1.00 40.47 162 GLU A N 1
ATOM 1216 C CA . GLU A 1 162 ? 6.930 12.860 6.343 1.00 40.47 162 GLU A CA 1
ATOM 1217 C C . GLU A 1 162 ? 6.958 11.350 6.630 1.00 40.47 162 GLU A C 1
ATOM 1219 O O . GLU A 1 162 ? 7.549 10.595 5.862 1.00 40.47 162 GLU A O 1
ATOM 1224 N N . GLU A 1 163 ? 6.315 10.847 7.688 1.00 39.72 163 GLU A N 1
ATOM 1225 C CA . GLU A 1 163 ? 6.586 9.469 8.137 1.00 39.72 163 GLU A CA 1
ATOM 1226 C C . GLU A 1 163 ? 5.626 8.408 7.583 1.00 39.72 163 GLU A C 1
ATOM 1228 O O . GLU A 1 163 ? 5.819 7.223 7.844 1.00 39.72 163 GLU A O 1
ATOM 1233 N N . GLY A 1 164 ? 4.594 8.791 6.826 1.00 34.47 164 GLY A N 1
ATOM 1234 C CA . GLY A 1 164 ? 3.518 7.886 6.398 1.00 34.47 164 GLY A CA 1
ATOM 1235 C C . GLY A 1 164 ? 3.522 7.464 4.927 1.00 34.47 164 GLY A C 1
ATOM 1236 O O . GLY A 1 164 ? 2.822 6.518 4.567 1.00 34.47 164 GLY A O 1
ATOM 1237 N N . TYR A 1 165 ? 4.289 8.140 4.080 1.00 35.91 165 TYR A N 1
ATOM 1238 C CA . TYR A 1 165 ? 4.304 7.921 2.639 1.00 35.91 165 TYR A CA 1
ATOM 1239 C C . TYR A 1 165 ? 5.735 7.766 2.148 1.00 35.91 165 TYR A C 1
ATOM 1241 O O . TYR A 1 165 ? 6.694 8.200 2.783 1.00 35.91 165 TYR A O 1
ATOM 1249 N N . PHE A 1 166 ? 5.874 7.162 0.980 1.00 35.28 166 PHE A N 1
ATOM 1250 C CA . PHE A 1 166 ? 7.103 7.257 0.228 1.00 35.28 166 PHE A CA 1
ATOM 1251 C C . PHE A 1 166 ? 6.770 7.949 -1.094 1.00 35.28 166 PHE A C 1
ATOM 1253 O O . PHE A 1 166 ? 5.968 7.478 -1.893 1.00 35.28 166 PHE A O 1
ATOM 1260 N N . GLN A 1 167 ? 7.295 9.159 -1.251 1.00 37.62 167 GLN A N 1
ATOM 1261 C CA . GLN A 1 167 ? 7.149 9.967 -2.454 1.00 37.62 167 GLN A CA 1
ATOM 1262 C C . GLN A 1 167 ? 8.067 9.392 -3.524 1.00 37.62 167 GLN A C 1
ATOM 1264 O O . GLN A 1 167 ? 9.283 9.429 -3.353 1.00 37.62 167 GLN A O 1
ATOM 1269 N N . VAL A 1 168 ? 7.520 8.892 -4.628 1.00 38.81 168 VAL A N 1
ATOM 1270 C CA . VAL A 1 168 ? 8.346 8.528 -5.784 1.00 38.81 168 VAL A CA 1
ATOM 1271 C C . VAL A 1 168 ? 8.858 9.826 -6.415 1.00 38.81 168 VAL A C 1
ATOM 1273 O O . VAL A 1 168 ? 8.201 10.431 -7.259 1.00 38.81 168 VAL A O 1
ATOM 1276 N N . GLU A 1 169 ? 10.006 10.306 -5.941 1.00 36.56 169 GLU A N 1
ATOM 1277 C CA . GLU A 1 169 ? 10.636 11.520 -6.448 1.00 36.56 169 GLU A CA 1
ATOM 1278 C C . GLU A 1 169 ? 11.121 11.304 -7.886 1.00 36.56 169 GLU A C 1
ATOM 1280 O O . GLU A 1 169 ? 11.776 10.312 -8.223 1.00 36.56 169 GLU A O 1
ATOM 1285 N N . ARG A 1 170 ? 10.812 12.269 -8.756 1.00 39.53 170 ARG A N 1
ATOM 1286 C CA . ARG A 1 170 ? 11.284 12.297 -10.142 1.00 39.53 170 ARG A CA 1
ATOM 1287 C C . ARG A 1 170 ? 12.811 12.184 -10.209 1.00 39.53 170 ARG A C 1
ATOM 1289 O O . ARG A 1 170 ? 13.530 13.086 -9.786 1.00 39.53 170 ARG A O 1
ATOM 1296 N N . GLN A 1 171 ? 13.309 11.192 -10.949 1.00 34.41 171 GLN A N 1
ATOM 1297 C CA . GLN A 1 171 ? 14.621 11.299 -11.593 1.00 34.41 171 GLN A CA 1
ATOM 1298 C C . GLN A 1 171 ? 14.526 12.190 -12.843 1.00 34.41 171 GLN A C 1
ATOM 1300 O O . GLN A 1 171 ? 14.327 11.714 -13.953 1.00 34.41 171 GLN A O 1
ATOM 1305 N N . GLY A 1 172 ? 14.711 13.498 -12.639 1.00 31.16 172 GLY A N 1
ATOM 1306 C CA . GLY A 1 172 ? 15.297 14.434 -13.607 1.00 31.16 172 GLY A CA 1
ATOM 1307 C C . GLY A 1 172 ? 14.497 14.799 -14.867 1.00 31.16 172 GLY A C 1
ATOM 1308 O O . GLY A 1 172 ? 14.560 14.123 -15.885 1.00 31.16 172 GLY A O 1
ATOM 1309 N N . SER A 1 173 ? 13.924 16.001 -14.899 1.00 30.67 173 SER A N 1
ATOM 1310 C CA . SER A 1 173 ? 14.537 17.187 -15.536 1.00 30.67 173 SER A CA 1
ATOM 1311 C C . SER A 1 173 ? 13.560 18.370 -15.517 1.00 30.67 173 SER A C 1
ATOM 1313 O O . SER A 1 173 ? 12.371 18.225 -15.784 1.00 30.67 173 SER A O 1
ATOM 1315 N N . LYS A 1 174 ? 14.095 19.536 -15.132 1.00 41.78 174 LYS A N 1
ATOM 1316 C CA . LYS A 1 174 ? 13.463 20.863 -15.150 1.00 41.78 174 LYS A CA 1
ATOM 1317 C C . LYS A 1 174 ? 12.853 21.153 -16.525 1.00 41.78 174 LYS A C 1
ATOM 1319 O O . LYS A 1 174 ? 13.601 21.045 -17.482 1.00 41.78 174 LYS A O 1
ATOM 1324 N N . TYR A 1 175 ? 11.572 21.530 -16.585 1.00 33.97 175 TYR A N 1
ATOM 1325 C CA . TYR A 1 175 ? 10.969 22.653 -17.340 1.00 33.97 175 TYR A CA 1
ATOM 1326 C C . TYR A 1 175 ? 9.437 22.675 -17.084 1.00 33.97 175 TYR A C 1
ATOM 1328 O O . TYR A 1 175 ? 8.867 21.607 -16.849 1.00 33.97 175 TYR A O 1
ATOM 1336 N N . PRO A 1 176 ? 8.773 23.853 -17.098 1.00 46.62 176 PRO A N 1
ATOM 1337 C CA . PRO A 1 176 ? 7.329 24.007 -16.865 1.00 46.62 176 PRO A CA 1
ATOM 1338 C C . PRO A 1 176 ? 6.544 23.938 -18.193 1.00 46.62 176 PRO A C 1
ATOM 1340 O O . PRO A 1 176 ? 7.075 24.378 -19.215 1.00 46.62 176 PRO A O 1
ATOM 1343 N N . PRO A 1 177 ? 5.343 23.328 -18.244 1.00 38.44 177 PRO A N 1
ATOM 1344 C CA . PRO A 1 177 ? 4.100 24.083 -18.558 1.00 38.44 177 PRO A CA 1
ATOM 1345 C C . PRO A 1 177 ? 2.838 23.423 -17.917 1.00 38.44 177 PRO A C 1
ATOM 1347 O O . PRO A 1 177 ? 2.911 22.296 -17.448 1.00 38.44 177 PRO A O 1
ATOM 1350 N N . TYR A 1 178 ? 1.654 24.022 -17.750 1.00 27.70 178 TYR A N 1
ATOM 1351 C CA . TYR A 1 178 ? 0.784 24.756 -18.672 1.00 27.70 178 TYR A CA 1
ATOM 1352 C C . TYR A 1 178 ? -0.113 25.740 -17.900 1.00 27.70 178 TYR A C 1
ATOM 1354 O O . TYR A 1 178 ? -0.459 25.525 -16.740 1.00 27.70 178 TYR A O 1
ATOM 1362 N N . HIS A 1 179 ? -0.505 26.810 -18.586 1.00 28.56 179 HIS A N 1
ATOM 1363 C CA . HIS A 1 179 ? -1.406 27.849 -18.108 1.00 28.56 179 HIS A CA 1
ATOM 1364 C C . HIS A 1 179 ? -2.780 27.302 -17.681 1.00 28.56 179 HIS A C 1
ATOM 1366 O O . HIS A 1 179 ? -3.491 26.678 -18.462 1.00 28.56 179 HIS A O 1
ATOM 1372 N N . THR A 1 180 ? -3.118 27.612 -16.430 1.00 29.56 180 THR A N 1
ATOM 1373 C CA . THR A 1 180 ? -4.432 28.060 -15.953 1.00 29.56 180 THR A CA 1
ATOM 1374 C C . THR A 1 180 ? -5.647 27.210 -16.340 1.00 29.56 180 THR A C 1
ATOM 1376 O O . THR A 1 180 ? -6.434 27.567 -17.211 1.00 29.56 180 THR A O 1
ATOM 1379 N N . ILE A 1 181 ? -5.889 26.149 -15.569 1.00 24.56 181 ILE A N 1
ATOM 1380 C CA . ILE A 1 181 ? -7.261 25.776 -15.211 1.00 24.56 181 ILE A CA 1
ATOM 1381 C C . ILE A 1 181 ? -7.392 26.060 -13.718 1.00 24.56 181 ILE A C 1
ATOM 1383 O O . ILE A 1 181 ? -6.990 25.255 -12.879 1.00 24.56 181 ILE A O 1
ATOM 1387 N N . GLU A 1 182 ? -7.918 27.237 -13.380 1.00 25.62 182 GLU A N 1
ATOM 1388 C CA . GLU A 1 182 ? -8.459 27.468 -12.043 1.00 25.62 182 GLU A CA 1
ATOM 1389 C C . GLU A 1 182 ? -9.647 26.520 -11.853 1.00 25.62 182 GLU A C 1
ATOM 1391 O O . GLU A 1 182 ? -10.772 26.800 -12.268 1.00 25.62 182 GLU A O 1
ATOM 1396 N N . MET A 1 183 ? -9.409 25.373 -11.215 1.00 24.12 183 MET A N 1
ATOM 1397 C CA . MET A 1 183 ? -10.493 24.638 -10.577 1.00 24.12 183 MET A CA 1
ATOM 1398 C C . MET A 1 183 ? -10.861 25.397 -9.307 1.00 24.12 183 MET A C 1
ATOM 1400 O O . MET A 1 183 ? -10.257 25.221 -8.247 1.00 24.12 183 MET A O 1
ATOM 1404 N N . THR A 1 184 ? -11.840 26.292 -9.437 1.00 24.89 184 THR A N 1
ATOM 1405 C CA . THR A 1 184 ? -12.456 26.973 -8.303 1.00 24.89 184 THR A CA 1
ATOM 1406 C C . THR A 1 184 ? -12.912 25.934 -7.283 1.00 24.89 184 THR A C 1
ATOM 1408 O O . THR A 1 184 ? -13.639 24.984 -7.580 1.00 24.89 184 THR A O 1
ATOM 1411 N N . LYS A 1 185 ? -12.410 26.112 -6.060 1.00 31.98 185 LYS A N 1
ATOM 1412 C CA . LYS A 1 185 ? -12.587 25.257 -4.886 1.00 31.98 185 LYS A CA 1
ATOM 1413 C C . LYS A 1 185 ? -14.049 25.318 -4.421 1.00 31.98 185 LYS A C 1
ATOM 1415 O O . LYS A 1 185 ? -14.382 25.965 -3.432 1.00 31.98 185 LYS A O 1
ATOM 1420 N N . ALA A 1 186 ? -14.949 24.691 -5.172 1.00 23.86 186 ALA A N 1
ATOM 1421 C CA . ALA A 1 186 ? -16.351 24.580 -4.807 1.00 23.86 186 ALA A CA 1
ATOM 1422 C C . ALA A 1 186 ? -16.504 23.527 -3.700 1.00 23.86 186 ALA A C 1
ATOM 1424 O O . ALA A 1 186 ? -16.208 22.346 -3.889 1.00 23.86 186 ALA A O 1
ATOM 1425 N N . ARG A 1 187 ? -16.938 24.017 -2.533 1.00 31.73 187 ARG A N 1
ATOM 1426 C CA . ARG A 1 187 ? -17.360 23.303 -1.319 1.00 31.73 187 ARG A CA 1
ATOM 1427 C C . ARG A 1 187 ? -17.750 21.838 -1.570 1.00 31.73 187 ARG A C 1
ATOM 1429 O O . ARG A 1 187 ? -18.835 21.560 -2.075 1.00 31.73 187 ARG A O 1
ATOM 1436 N N . ARG A 1 188 ? -16.905 20.905 -1.123 1.00 26.19 188 ARG A N 1
ATOM 1437 C CA . ARG A 1 188 ? -17.306 19.526 -0.815 1.00 26.19 188 ARG A CA 1
ATOM 1438 C C . ARG A 1 188 ? -17.109 19.297 0.683 1.00 26.19 188 ARG A C 1
ATOM 1440 O O . ARG A 1 188 ? -16.003 19.535 1.162 1.00 26.19 188 ARG A O 1
ATOM 1447 N N . PRO A 1 189 ? -18.149 18.893 1.427 1.00 28.42 189 PRO A N 1
ATOM 1448 C CA . PRO A 1 189 ? -18.051 18.722 2.864 1.00 28.42 189 PRO A CA 1
ATOM 1449 C C . PRO A 1 189 ? -17.432 17.351 3.197 1.00 28.42 189 PRO A C 1
ATOM 1451 O O . PRO A 1 189 ? -17.679 16.357 2.516 1.00 28.42 189 PRO A O 1
ATOM 1454 N N . ILE A 1 190 ? -16.631 17.320 4.264 1.00 31.92 190 ILE A N 1
ATOM 1455 C CA . ILE A 1 190 ? -16.236 16.147 5.070 1.00 31.92 190 ILE A CA 1
ATOM 1456 C C . ILE A 1 190 ? -15.052 15.297 4.555 1.00 31.92 190 ILE A C 1
ATOM 1458 O O . ILE A 1 190 ? -14.213 14.906 5.360 1.00 31.92 190 ILE A O 1
ATOM 1462 N N . ILE A 1 191 ? -14.877 15.055 3.250 1.00 31.22 191 ILE A N 1
ATOM 1463 C CA . ILE A 1 191 ? -13.796 14.145 2.779 1.00 31.22 191 ILE A CA 1
ATOM 1464 C C . ILE A 1 191 ? -12.415 14.833 2.690 1.00 31.22 191 ILE A C 1
ATOM 1466 O O . ILE A 1 191 ? -11.389 14.172 2.839 1.00 31.22 191 ILE A O 1
ATOM 1470 N N . SER A 1 192 ? -12.349 16.155 2.488 1.00 28.03 192 SER A N 1
ATOM 1471 C CA . SER A 1 192 ? -11.058 16.851 2.323 1.00 28.03 192 SER A CA 1
ATOM 1472 C C . SER A 1 192 ? -10.268 17.024 3.622 1.00 28.03 192 SER A C 1
ATOM 1474 O O . SER A 1 192 ? -9.046 17.072 3.564 1.00 28.03 192 SER A O 1
ATOM 1476 N N . GLU A 1 193 ? -10.933 17.083 4.778 1.00 31.31 193 GLU A N 1
ATOM 1477 C CA . GLU A 1 193 ? -10.262 17.149 6.089 1.00 31.31 193 GLU A CA 1
ATOM 1478 C C . GLU A 1 193 ? -9.696 15.784 6.510 1.00 31.31 193 GLU A C 1
ATOM 1480 O O . GLU A 1 193 ? -8.629 15.712 7.111 1.00 31.31 193 GLU A O 1
ATOM 1485 N N . MET A 1 194 ? -10.336 14.677 6.112 1.00 29.58 194 MET A N 1
ATOM 1486 C CA . MET A 1 194 ? -9.829 13.322 6.387 1.00 29.58 194 MET A CA 1
ATOM 1487 C C . MET A 1 194 ? -8.599 12.940 5.545 1.00 29.58 194 MET A C 1
ATOM 1489 O O . MET A 1 194 ? -7.918 11.968 5.870 1.00 29.58 194 MET A O 1
ATOM 1493 N N . LEU A 1 195 ? -8.320 13.679 4.466 1.00 37.72 195 LEU A N 1
ATOM 1494 C CA . LEU A 1 195 ? -7.205 13.441 3.539 1.00 37.72 195 LEU A CA 1
ATOM 1495 C C . LEU A 1 195 ? -5.948 14.266 3.857 1.00 37.72 195 LEU A C 1
ATOM 1497 O O . LEU A 1 195 ? -4.914 14.026 3.241 1.00 37.72 195 LEU A O 1
ATOM 1501 N N . GLN A 1 196 ? -6.012 15.226 4.785 1.00 34.09 196 GLN A N 1
ATOM 1502 C CA . GLN A 1 196 ? -4.937 16.209 4.960 1.00 34.09 196 GLN A CA 1
ATOM 1503 C C . GLN A 1 196 ? -3.747 15.751 5.821 1.00 34.09 196 GLN A C 1
ATOM 1505 O O . GLN A 1 196 ? -2.697 16.367 5.713 1.00 34.09 196 GLN A O 1
ATOM 1510 N N . ASP A 1 197 ? -3.842 14.664 6.601 1.00 35.75 197 ASP A N 1
ATOM 1511 C CA . ASP A 1 197 ? -2.840 14.382 7.652 1.00 35.75 197 ASP A CA 1
ATOM 1512 C C . ASP A 1 197 ? -2.521 12.872 7.879 1.00 35.75 197 ASP A C 1
ATOM 1514 O O . ASP A 1 197 ? -2.448 12.384 9.012 1.00 35.75 197 ASP A O 1
ATOM 1518 N N . GLY A 1 198 ? -2.359 12.067 6.820 1.00 38.84 198 GLY A N 1
ATOM 1519 C CA . GLY A 1 198 ? -1.724 10.739 6.940 1.00 38.84 198 GLY A CA 1
ATOM 1520 C C . GLY A 1 198 ? -2.269 9.615 6.044 1.00 38.84 198 GLY A C 1
ATOM 1521 O O . GLY A 1 198 ? -3.345 9.734 5.462 1.00 38.84 198 GLY A O 1
ATOM 1522 N N . PRO A 1 199 ? -1.521 8.498 5.918 1.00 47.59 199 PRO A N 1
ATOM 1523 C CA . PRO A 1 199 ? -1.787 7.434 4.952 1.00 47.59 199 PRO A CA 1
ATOM 1524 C C . PRO A 1 199 ? -3.000 6.597 5.366 1.00 47.59 199 PRO A C 1
ATOM 1526 O O . PRO A 1 199 ? -2.929 5.751 6.258 1.00 47.59 199 PRO A O 1
ATOM 1529 N N . CYS A 1 200 ? -4.115 6.809 4.681 1.00 67.25 200 CYS A N 1
ATOM 1530 C CA . CYS A 1 200 ? -5.286 5.949 4.743 1.00 67.25 200 CYS A CA 1
ATOM 1531 C C . CYS A 1 200 ? -5.316 5.026 3.518 1.00 67.25 200 CYS A C 1
ATOM 1533 O O . CYS A 1 200 ? -4.837 5.388 2.441 1.00 67.25 200 CYS A O 1
ATOM 1535 N N . LEU A 1 201 ? -5.919 3.841 3.653 1.00 77.50 201 LEU A N 1
ATOM 1536 C CA . LEU A 1 201 ? -6.222 2.967 2.509 1.00 77.50 201 LEU A CA 1
ATOM 1537 C C . LEU A 1 201 ? -6.937 3.749 1.389 1.00 77.50 201 LEU A C 1
ATOM 1539 O O . LEU A 1 201 ? -6.666 3.570 0.205 1.00 77.50 201 LEU A O 1
ATOM 1543 N N . ALA A 1 202 ? -7.787 4.701 1.784 1.00 75.62 202 ALA A N 1
ATOM 1544 C CA . ALA A 1 202 ? -8.504 5.591 0.888 1.00 75.62 202 ALA A CA 1
ATOM 1545 C C . ALA A 1 202 ? -7.606 6.551 0.088 1.00 75.62 202 ALA A C 1
ATOM 1547 O O . ALA A 1 202 ? -8.083 7.079 -0.908 1.00 75.62 202 ALA A O 1
ATOM 1548 N N . ALA A 1 203 ? -6.336 6.770 0.437 1.00 80.50 203 ALA A N 1
ATOM 1549 C CA . ALA A 1 203 ? -5.394 7.599 -0.328 1.00 80.50 203 ALA A CA 1
ATOM 1550 C C . ALA A 1 203 ? -4.511 6.786 -1.295 1.00 80.50 203 ALA A C 1
ATOM 1552 O O . ALA A 1 203 ? -3.702 7.356 -2.021 1.00 80.50 203 ALA A O 1
ATOM 1553 N N . HIS A 1 204 ? -4.659 5.461 -1.340 1.00 87.56 204 HIS A N 1
ATOM 1554 C CA . HIS A 1 204 ? -3.842 4.614 -2.204 1.00 87.56 204 HIS A CA 1
ATOM 1555 C C . HIS A 1 204 ? -4.010 4.961 -3.700 1.00 87.56 204 HIS A C 1
ATOM 1557 O O . HIS A 1 204 ? -5.130 5.077 -4.197 1.00 87.56 204 HIS A O 1
ATOM 1563 N N . MET A 1 205 ? -2.904 5.130 -4.427 1.00 84.81 205 MET A N 1
ATOM 1564 C CA . MET A 1 205 ? -2.855 5.657 -5.800 1.00 84.81 205 MET A CA 1
ATOM 1565 C C . MET A 1 205 ? -3.450 7.061 -5.971 1.00 84.81 205 MET A C 1
ATOM 1567 O O . MET A 1 205 ? -3.886 7.441 -7.055 1.00 84.81 205 MET A O 1
ATOM 1571 N N . HIS A 1 206 ? -3.482 7.870 -4.915 1.00 88.00 206 HIS A N 1
ATOM 1572 C CA . HIS A 1 206 ? -3.766 9.287 -5.079 1.00 88.00 206 HIS A CA 1
ATOM 1573 C C . HIS A 1 206 ? -2.553 9.979 -5.709 1.00 88.00 206 HIS A C 1
ATOM 1575 O O . HIS A 1 206 ? -1.449 9.884 -5.180 1.00 88.00 206 HIS A O 1
ATOM 1581 N N . LEU A 1 207 ? -2.760 10.649 -6.841 1.00 84.56 207 LEU A N 1
ATOM 1582 C CA . LEU A 1 207 ? -1.763 11.513 -7.462 1.00 84.56 207 LEU A CA 1
ATOM 1583 C C . LEU A 1 207 ? -2.036 12.951 -7.023 1.00 84.56 207 LEU A C 1
ATOM 1585 O O . LEU A 1 207 ? -3.056 13.525 -7.414 1.00 84.56 207 LEU A O 1
ATOM 1589 N N . ASP A 1 208 ? -1.137 13.509 -6.220 1.00 85.19 208 ASP A N 1
ATOM 1590 C CA . ASP A 1 208 ? -1.161 14.922 -5.867 1.00 85.19 208 ASP A CA 1
ATOM 1591 C C . ASP A 1 208 ? -0.360 15.726 -6.888 1.00 85.19 208 ASP A C 1
ATOM 1593 O O . ASP A 1 208 ? 0.811 15.454 -7.161 1.00 85.19 208 ASP A O 1
ATOM 1597 N N . MET A 1 209 ? -1.043 16.712 -7.455 1.00 81.06 209 MET A N 1
ATOM 1598 C CA . MET A 1 209 ? -0.526 17.648 -8.448 1.00 81.06 209 MET A CA 1
ATOM 1599 C C . MET A 1 209 ? -0.331 19.052 -7.858 1.00 81.06 209 MET A C 1
ATOM 1601 O O . MET A 1 209 ? 0.132 19.940 -8.568 1.00 81.06 209 MET A O 1
ATOM 1605 N N . GLY A 1 210 ? -0.737 19.277 -6.602 1.00 78.62 210 GLY A N 1
ATOM 1606 C CA . GLY A 1 210 ? -0.678 20.575 -5.931 1.00 78.62 210 GLY A CA 1
ATOM 1607 C C . GLY A 1 210 ? 0.686 20.907 -5.323 1.00 78.62 210 GLY A C 1
ATOM 1608 O O . GLY A 1 210 ? 0.924 22.058 -4.961 1.00 78.62 210 GLY A O 1
ATOM 1609 N N . SER A 1 211 ? 1.577 19.927 -5.212 1.00 71.25 211 SER A N 1
ATOM 1610 C CA . SER A 1 211 ? 2.952 20.095 -4.746 1.00 71.25 211 SER A CA 1
ATOM 1611 C C . SER A 1 211 ? 3.895 20.543 -5.876 1.00 71.25 211 SER A C 1
ATOM 1613 O O . SER A 1 211 ? 3.602 20.382 -7.060 1.00 71.25 211 SER A O 1
ATOM 1615 N N . GLU A 1 212 ? 5.074 21.079 -5.528 1.00 77.81 212 GLU A N 1
ATOM 1616 C CA . GLU A 1 212 ? 6.107 21.448 -6.519 1.00 77.81 212 GLU A CA 1
ATOM 1617 C C . GLU A 1 212 ? 6.555 20.255 -7.386 1.00 77.81 212 GLU A C 1
ATOM 1619 O O . GLU A 1 212 ? 7.005 20.424 -8.523 1.00 77.81 212 GLU A O 1
ATOM 1624 N N . VAL A 1 213 ? 6.428 19.038 -6.849 1.00 76.50 213 VAL A N 1
ATOM 1625 C CA . VAL A 1 213 ? 6.786 17.785 -7.511 1.00 76.50 213 VAL A CA 1
ATOM 1626 C C . VAL A 1 213 ? 5.608 16.819 -7.400 1.00 76.50 213 VAL A C 1
ATOM 1628 O O . VAL A 1 213 ? 5.338 16.363 -6.286 1.00 76.50 213 VAL A O 1
ATOM 1631 N N . PRO A 1 214 ? 4.969 16.439 -8.526 1.00 80.50 214 PRO A N 1
ATOM 1632 C CA . PRO A 1 214 ? 3.867 15.485 -8.521 1.00 80.50 214 PRO A CA 1
ATOM 1633 C C . PRO A 1 214 ? 4.213 14.230 -7.721 1.00 80.50 214 PRO A C 1
ATOM 1635 O O . PRO A 1 214 ? 5.269 13.627 -7.939 1.00 80.50 214 PRO A O 1
ATOM 1638 N N . ALA A 1 215 ? 3.336 13.854 -6.795 1.00 82.94 215 ALA A N 1
ATOM 1639 C CA . ALA A 1 215 ? 3.576 12.775 -5.847 1.00 82.94 215 ALA A CA 1
ATOM 1640 C C . ALA A 1 215 ? 2.461 11.730 -5.924 1.00 82.94 215 ALA A C 1
ATOM 1642 O O . ALA A 1 215 ? 1.279 12.053 -5.833 1.00 82.94 215 ALA A O 1
ATOM 1643 N N . LEU A 1 216 ? 2.845 10.461 -6.075 1.00 85.56 216 LEU A N 1
ATOM 1644 C CA . LEU A 1 216 ? 1.924 9.331 -5.996 1.00 85.56 216 LEU A CA 1
ATOM 1645 C C . LEU A 1 216 ? 1.971 8.736 -4.587 1.00 85.56 216 LEU A C 1
ATOM 1647 O O . LEU A 1 216 ? 3.033 8.317 -4.126 1.00 85.56 216 LEU A O 1
ATOM 1651 N N . TYR A 1 217 ? 0.822 8.664 -3.924 1.00 86.94 217 TYR A N 1
ATOM 1652 C CA . TYR A 1 217 ? 0.696 8.092 -2.587 1.00 86.94 217 TYR A CA 1
ATOM 1653 C C . TYR A 1 217 ? 0.356 6.608 -2.652 1.00 86.94 217 TYR A C 1
ATOM 1655 O O . TYR A 1 217 ? -0.573 6.191 -3.344 1.00 86.94 217 TYR A O 1
ATOM 1663 N N . LEU A 1 218 ? 1.092 5.804 -1.887 1.00 86.94 218 LEU A N 1
ATOM 1664 C CA . LEU A 1 218 ? 0.925 4.356 -1.810 1.00 86.94 218 LEU A CA 1
ATOM 1665 C C . LEU A 1 218 ? 0.736 3.911 -0.356 1.00 86.94 218 LEU A C 1
ATOM 1667 O O . LEU A 1 218 ? 1.224 4.541 0.581 1.00 86.94 218 LEU A O 1
ATOM 1671 N N . PHE A 1 219 ? 0.002 2.814 -0.169 1.00 87.44 219 PHE A N 1
ATOM 1672 C CA . PHE A 1 219 ? -0.378 2.312 1.151 1.00 87.44 219 PHE A CA 1
ATOM 1673 C C . PHE A 1 219 ? 0.717 1.426 1.752 1.00 87.44 219 PHE A C 1
ATOM 1675 O O . PHE A 1 219 ? 0.908 0.284 1.364 1.00 87.44 219 PHE A O 1
ATOM 1682 N N . ARG A 1 220 ? 1.431 1.938 2.746 1.00 84.00 220 ARG A N 1
ATOM 1683 C CA . ARG A 1 220 ? 2.682 1.353 3.247 1.00 84.00 220 ARG A CA 1
ATOM 1684 C C . ARG A 1 220 ? 2.661 -0.131 3.659 1.00 84.00 220 ARG A C 1
ATOM 1686 O O . ARG A 1 220 ? 3.717 -0.747 3.589 1.00 84.00 220 ARG A O 1
ATOM 1693 N N . SER A 1 221 ? 1.534 -0.689 4.110 1.00 84.81 221 SER A N 1
ATOM 1694 C CA . SER A 1 221 ? 1.484 -2.043 4.691 1.00 84.81 221 SER A CA 1
ATOM 1695 C C . SER A 1 221 ? 0.494 -2.959 3.965 1.00 84.81 221 SER A C 1
ATOM 1697 O O . SER A 1 221 ? -0.589 -3.236 4.477 1.00 84.81 221 SER A O 1
ATOM 1699 N N . PRO A 1 222 ? 0.806 -3.445 2.757 1.00 88.25 222 PRO A N 1
ATOM 1700 C CA . PRO A 1 222 ? -0.088 -4.353 2.053 1.00 88.25 222 PRO A CA 1
ATOM 1701 C C . PRO A 1 222 ? -0.294 -5.691 2.786 1.00 88.25 222 PRO A C 1
ATOM 1703 O O . PRO A 1 222 ? -1.299 -6.342 2.512 1.00 88.25 222 PRO A O 1
ATOM 1706 N N . ALA A 1 223 ? 0.567 -6.114 3.728 1.00 85.88 223 ALA A N 1
ATOM 1707 C CA . ALA A 1 223 ? 0.288 -7.308 4.542 1.00 85.88 223 ALA A CA 1
ATOM 1708 C C . ALA A 1 223 ? -1.022 -7.167 5.334 1.00 85.88 223 ALA A C 1
ATOM 1710 O O . ALA A 1 223 ? -1.767 -8.132 5.488 1.00 85.88 223 ALA A O 1
ATOM 1711 N N . PHE A 1 224 ? -1.361 -5.944 5.760 1.00 87.00 224 PHE A N 1
ATOM 1712 C CA . PHE A 1 224 ? -2.669 -5.641 6.338 1.00 87.00 224 PHE A CA 1
ATOM 1713 C C . PHE A 1 224 ? -3.812 -5.906 5.349 1.00 87.00 224 PHE A C 1
ATOM 1715 O O . PHE A 1 224 ? -4.860 -6.414 5.741 1.00 87.00 224 PHE A O 1
ATOM 1722 N N . CYS A 1 225 ? -3.613 -5.590 4.064 1.00 89.31 225 CYS A N 1
ATOM 1723 C CA . CYS A 1 225 ? -4.611 -5.859 3.030 1.00 89.31 225 CYS A CA 1
ATOM 1724 C C . CYS A 1 225 ? -4.818 -7.361 2.850 1.00 89.31 225 CYS A C 1
ATOM 1726 O O . CYS A 1 225 ? -5.963 -7.799 2.819 1.00 89.31 225 CYS A O 1
ATOM 1728 N N . ASN A 1 226 ? -3.734 -8.143 2.817 1.00 88.25 226 ASN A N 1
ATOM 1729 C CA . ASN A 1 226 ? -3.814 -9.603 2.746 1.00 88.25 226 ASN A CA 1
ATOM 1730 C C . ASN A 1 226 ? -4.552 -10.182 3.965 1.00 88.25 226 ASN A C 1
ATOM 1732 O O . ASN A 1 226 ? -5.498 -10.953 3.821 1.00 88.25 226 ASN A O 1
ATOM 1736 N N . LEU A 1 227 ? -4.199 -9.715 5.168 1.00 87.44 227 LEU A N 1
ATOM 1737 C CA . LEU A 1 227 ? -4.843 -10.129 6.416 1.00 87.44 227 LEU A CA 1
ATOM 1738 C C . LEU A 1 227 ? -6.357 -9.854 6.412 1.00 87.44 227 LEU A C 1
ATOM 1740 O O . LEU A 1 227 ? -7.130 -10.632 6.969 1.00 87.44 227 LEU A O 1
ATOM 1744 N N . GLN A 1 228 ? -6.787 -8.750 5.797 1.00 88.75 228 GLN A N 1
ATOM 1745 C CA . GLN A 1 228 ? -8.182 -8.301 5.776 1.00 88.75 228 GLN A CA 1
ATOM 1746 C C . GLN A 1 228 ? -8.940 -8.686 4.491 1.00 88.75 228 GLN A C 1
ATOM 1748 O O . GLN A 1 228 ? -10.118 -8.345 4.373 1.00 88.75 228 GLN A O 1
ATOM 1753 N N . ALA A 1 229 ? -8.332 -9.425 3.555 1.00 86.56 229 ALA A N 1
ATOM 1754 C CA . ALA A 1 229 ? -8.922 -9.788 2.255 1.00 86.56 229 ALA A CA 1
ATOM 1755 C C . ALA A 1 229 ? -10.094 -10.796 2.339 1.00 86.56 229 ALA A C 1
ATOM 1757 O O . ALA A 1 229 ? -10.622 -11.256 1.328 1.00 86.56 229 ALA A O 1
ATOM 1758 N N . SER A 1 230 ? -10.520 -11.159 3.547 1.00 87.56 230 SER A N 1
ATOM 1759 C CA . SER A 1 230 ? -11.672 -12.023 3.790 1.00 87.56 230 SER A CA 1
ATOM 1760 C C . SER A 1 230 ? -12.968 -11.215 3.889 1.00 87.56 230 SER A C 1
ATOM 1762 O O . SER A 1 230 ? -13.019 -10.148 4.501 1.00 87.56 230 SER A O 1
ATOM 1764 N N . ASP A 1 231 ? -14.071 -11.773 3.393 1.00 86.06 231 ASP A N 1
ATOM 1765 C CA . ASP A 1 231 ? -15.409 -11.187 3.566 1.00 86.06 231 ASP A CA 1
ATOM 1766 C C . ASP A 1 231 ? -15.854 -11.176 5.044 1.00 86.06 231 ASP A C 1
ATOM 1768 O O . ASP A 1 231 ? -16.753 -10.436 5.434 1.00 86.06 231 ASP A O 1
ATOM 1772 N N . ARG A 1 232 ? -15.194 -11.975 5.897 1.00 86.38 232 ARG A N 1
ATOM 1773 C CA . ARG A 1 232 ? -15.408 -12.023 7.358 1.00 86.38 232 ARG A CA 1
ATOM 1774 C C . ARG A 1 232 ? -14.375 -11.223 8.148 1.00 86.38 232 ARG A C 1
ATOM 1776 O O . ARG A 1 232 ? -14.336 -11.300 9.384 1.00 86.38 232 ARG A O 1
ATOM 1783 N N . SER A 1 233 ? -13.509 -10.500 7.447 1.00 88.19 233 SER A N 1
ATOM 1784 C CA . SER A 1 233 ? -12.489 -9.687 8.080 1.00 88.19 233 SER A CA 1
ATOM 1785 C C . SER A 1 233 ? -13.117 -8.575 8.912 1.00 88.19 233 SER A C 1
ATOM 1787 O O . SER A 1 233 ? -14.276 -8.190 8.721 1.00 88.19 233 SER A O 1
ATOM 1789 N N . PHE A 1 234 ? -12.354 -8.069 9.875 1.00 86.44 234 PHE A N 1
ATOM 1790 C CA . PHE A 1 234 ? -12.790 -6.943 10.690 1.00 86.44 234 PHE A CA 1
ATOM 1791 C C . PHE A 1 234 ? -13.184 -5.740 9.822 1.00 86.44 234 PHE A C 1
ATOM 1793 O O . PHE A 1 234 ? -14.204 -5.106 10.080 1.00 86.44 234 PHE A O 1
ATOM 1800 N N . LEU A 1 235 ? -12.425 -5.466 8.759 1.00 85.62 235 LEU A N 1
ATOM 1801 C CA . LEU A 1 235 ? -12.677 -4.338 7.864 1.00 85.62 235 LEU A CA 1
ATOM 1802 C C . LEU A 1 235 ? -13.972 -4.520 7.061 1.00 85.62 235 LEU A C 1
ATOM 1804 O O . LEU A 1 235 ? -14.749 -3.574 6.939 1.00 85.62 235 LEU A O 1
ATOM 1808 N N . SER A 1 236 ? -14.245 -5.733 6.574 1.00 85.81 236 SER A N 1
ATOM 1809 C CA . SER A 1 236 ? -15.497 -6.062 5.878 1.00 85.81 236 SER A CA 1
ATOM 1810 C C . SER A 1 236 ? -16.715 -5.895 6.796 1.00 85.81 236 SER A C 1
ATOM 1812 O O . SER A 1 236 ? -17.709 -5.281 6.407 1.00 85.81 236 SER A O 1
ATOM 1814 N N . LEU A 1 237 ? -16.612 -6.356 8.048 1.00 83.44 237 LEU A N 1
ATOM 1815 C CA . LEU A 1 237 ? -17.658 -6.174 9.062 1.00 83.44 237 LEU A CA 1
ATOM 1816 C C . LEU A 1 237 ? -17.870 -4.701 9.408 1.00 83.44 237 LEU A C 1
ATOM 1818 O O . LEU A 1 237 ? -19.005 -4.237 9.476 1.00 83.44 237 LEU A O 1
ATOM 1822 N N . PHE A 1 238 ? -16.777 -3.965 9.597 1.00 81.19 238 PHE A N 1
ATOM 1823 C CA . PHE A 1 238 ? -16.820 -2.539 9.878 1.00 81.19 238 PHE A CA 1
ATOM 1824 C C . PHE A 1 238 ? -17.488 -1.789 8.720 1.00 81.19 238 PHE A C 1
ATOM 1826 O O . PHE A 1 238 ? -18.455 -1.068 8.930 1.00 81.19 238 PHE A O 1
ATOM 1833 N N . SER A 1 239 ? -17.064 -2.020 7.477 1.00 80.69 239 SER A N 1
ATOM 1834 C CA . SER A 1 239 ? -17.669 -1.375 6.307 1.00 80.69 239 SER A CA 1
ATOM 1835 C C . SER A 1 239 ? -19.171 -1.640 6.200 1.00 80.69 239 SER A C 1
ATOM 1837 O O . SER A 1 239 ? -19.924 -0.708 5.927 1.00 80.69 239 SER A O 1
ATOM 1839 N N . PHE A 1 240 ? -19.623 -2.864 6.493 1.00 77.06 240 PHE A N 1
ATOM 1840 C CA . PHE A 1 240 ? -21.047 -3.195 6.500 1.00 77.06 240 PHE A CA 1
ATOM 1841 C C . PHE A 1 240 ? -21.848 -2.326 7.483 1.00 77.06 240 PHE A C 1
ATOM 1843 O O . PHE A 1 240 ? -22.900 -1.810 7.115 1.00 77.06 240 PHE A O 1
ATOM 1850 N N . VAL A 1 241 ? -21.329 -2.111 8.697 1.00 71.69 241 VAL A N 1
ATOM 1851 C CA . VAL A 1 241 ? -21.982 -1.282 9.727 1.00 71.69 241 VAL A CA 1
ATOM 1852 C C . VAL A 1 241 ? -22.089 0.179 9.300 1.00 71.69 241 VAL A C 1
ATOM 1854 O O . VAL A 1 241 ? -23.129 0.801 9.489 1.00 71.69 241 VAL A O 1
ATOM 1857 N N . PHE A 1 242 ? -21.034 0.730 8.698 1.00 67.75 242 PHE A N 1
ATOM 1858 C CA . PHE A 1 242 ? -20.995 2.149 8.327 1.00 67.75 242 PHE A CA 1
ATOM 1859 C C . PHE A 1 242 ? -21.651 2.456 6.972 1.00 67.75 242 PHE A C 1
ATOM 1861 O O . PHE A 1 242 ? -21.967 3.613 6.695 1.00 67.75 242 PHE A O 1
ATOM 1868 N N . HIS A 1 243 ? -21.868 1.460 6.107 1.00 66.31 243 HIS A N 1
ATOM 1869 C CA . HIS A 1 243 ? -22.486 1.660 4.789 1.00 66.31 243 HIS A CA 1
ATOM 1870 C C . HIS A 1 243 ? -23.947 1.217 4.683 1.00 66.31 243 HIS A C 1
ATOM 1872 O O . HIS A 1 243 ? -24.579 1.516 3.668 1.00 66.31 243 HIS A O 1
ATOM 1878 N N . SER A 1 244 ? -24.522 0.594 5.715 1.00 57.19 244 SER A N 1
ATOM 1879 C CA . SER A 1 244 ? -25.912 0.119 5.684 1.00 57.19 244 SER A CA 1
ATOM 1880 C C . SER A 1 244 ? -26.993 1.215 5.683 1.00 57.19 244 SER A C 1
ATOM 1882 O O . SER A 1 244 ? -28.164 0.893 5.513 1.00 57.19 244 SER A O 1
ATOM 1884 N N . GLU A 1 245 ? -26.650 2.501 5.823 1.00 55.34 245 GLU A N 1
ATOM 1885 C CA . GLU A 1 245 ? -27.634 3.597 5.938 1.00 55.34 245 GLU A CA 1
ATOM 1886 C C . GLU A 1 245 ? -28.025 4.281 4.605 1.00 55.34 245 GLU A C 1
ATOM 1888 O O . GLU A 1 245 ? -28.377 5.458 4.578 1.00 55.34 245 GLU A O 1
ATOM 1893 N N . GLY A 1 246 ? -27.976 3.587 3.461 1.00 58.41 246 GLY A N 1
ATOM 1894 C CA . GLY A 1 246 ? -28.354 4.175 2.165 1.00 58.41 246 GLY A CA 1
ATOM 1895 C C . GLY A 1 246 ? -29.263 3.306 1.301 1.00 58.41 246 GLY A C 1
ATOM 1896 O O . GLY A 1 246 ? -29.190 2.083 1.351 1.00 58.41 246 GLY A O 1
ATOM 1897 N N . SER A 1 247 ? -30.095 3.954 0.476 1.00 53.25 247 SER A N 1
ATOM 1898 C CA . SER A 1 247 ? -30.979 3.283 -0.486 1.00 53.25 247 SER A CA 1
ATOM 1899 C C . SER A 1 247 ? -30.178 2.346 -1.416 1.00 53.25 247 SER A C 1
ATOM 1901 O O . SER A 1 247 ? -29.231 2.806 -2.062 1.00 53.25 247 SER A O 1
ATOM 1903 N N . PRO A 1 248 ? -30.534 1.050 -1.507 1.00 59.50 248 PRO A N 1
ATOM 1904 C CA . PRO A 1 248 ? -29.755 0.026 -2.212 1.00 59.50 248 PRO A CA 1
ATOM 1905 C C . PRO A 1 248 ? -29.799 0.132 -3.746 1.00 59.50 248 PRO A C 1
ATOM 1907 O O . PRO A 1 248 ? -29.059 -0.573 -4.422 1.00 59.50 248 PRO A O 1
ATOM 1910 N N . ALA A 1 249 ? -30.656 0.987 -4.309 1.00 57.66 249 ALA A N 1
ATOM 1911 C CA . ALA A 1 249 ? -30.971 0.972 -5.738 1.00 57.66 249 ALA A CA 1
ATOM 1912 C C . ALA A 1 249 ? -29.963 1.707 -6.648 1.00 57.66 249 ALA A C 1
ATOM 1914 O O . ALA A 1 249 ? -30.040 1.549 -7.861 1.00 57.66 249 ALA A O 1
ATOM 1915 N N . GLU A 1 250 ? -29.032 2.500 -6.103 1.00 56.41 250 GLU A N 1
ATOM 1916 C CA . GLU A 1 250 ? -28.239 3.442 -6.922 1.00 56.41 250 GLU A CA 1
ATOM 1917 C C . GLU A 1 250 ? -26.721 3.407 -6.674 1.00 56.41 250 GLU A C 1
ATOM 1919 O O . GLU A 1 250 ? -25.961 4.113 -7.335 1.00 56.41 250 GLU A O 1
ATOM 1924 N N . ARG A 1 251 ? -26.236 2.587 -5.731 1.00 57.91 251 ARG A N 1
ATOM 1925 C CA . ARG A 1 251 ? -24.807 2.533 -5.387 1.00 57.91 251 ARG A CA 1
ATOM 1926 C C . ARG A 1 251 ? -24.145 1.320 -6.028 1.00 57.91 251 ARG A C 1
ATOM 1928 O O . ARG A 1 251 ? -24.625 0.201 -5.872 1.00 57.91 251 ARG A O 1
ATOM 1935 N N . GLN A 1 252 ? -23.012 1.536 -6.702 1.00 63.34 252 GLN A N 1
ATOM 1936 C CA . GLN A 1 252 ? -22.110 0.435 -7.043 1.00 63.34 252 GLN A CA 1
ATOM 1937 C C . GLN A 1 252 ? -21.799 -0.366 -5.767 1.00 63.34 252 GLN A C 1
ATOM 1939 O O . GLN A 1 252 ? -21.552 0.250 -4.723 1.00 63.34 252 GLN A O 1
ATOM 1944 N N . PRO A 1 253 ? -21.819 -1.709 -5.818 1.00 70.88 253 PRO A N 1
ATOM 1945 C CA . PRO A 1 253 ? -21.494 -2.528 -4.661 1.00 70.88 253 PRO A CA 1
ATOM 1946 C C . PRO A 1 253 ? -20.024 -2.306 -4.294 1.00 70.88 253 PRO A C 1
ATOM 1948 O O . PRO A 1 253 ? -19.120 -2.807 -4.955 1.00 70.88 253 PRO A O 1
ATOM 1951 N N . PHE A 1 254 ? -19.776 -1.515 -3.251 1.00 81.62 254 PHE A N 1
ATOM 1952 C CA . PHE A 1 254 ? -18.441 -1.349 -2.693 1.00 81.62 254 PHE A CA 1
ATOM 1953 C C . PHE A 1 254 ? -18.079 -2.615 -1.919 1.00 81.62 254 PHE A C 1
ATOM 1955 O O . PHE A 1 254 ? -18.676 -2.909 -0.883 1.00 81.62 254 PHE A O 1
ATOM 1962 N N . SER A 1 255 ? -17.106 -3.368 -2.427 1.00 86.69 255 SER A N 1
ATOM 1963 C CA . SER A 1 255 ? -16.538 -4.513 -1.725 1.00 86.69 255 SER A CA 1
ATOM 1964 C C . SER A 1 255 ? -15.179 -4.141 -1.143 1.00 86.69 255 SER A C 1
ATOM 1966 O O . SER A 1 255 ? -14.249 -3.781 -1.864 1.00 86.69 255 SER A O 1
ATOM 1968 N N . VAL A 1 256 ? -15.053 -4.260 0.180 1.00 88.19 256 VAL A N 1
ATOM 1969 C CA . VAL A 1 256 ? -13.779 -4.091 0.893 1.00 88.19 256 VAL A CA 1
ATOM 1970 C C . VAL A 1 256 ? -12.726 -5.042 0.348 1.00 88.19 256 VAL A C 1
ATOM 1972 O O . VAL A 1 256 ? -11.616 -4.618 0.043 1.00 88.19 256 VAL A O 1
ATOM 1975 N N . LYS A 1 257 ? -13.083 -6.319 0.201 1.00 89.94 257 LYS A N 1
ATOM 1976 C CA . LYS A 1 257 ? -12.189 -7.344 -0.329 1.00 89.94 257 LYS A CA 1
ATOM 1977 C C . LYS A 1 257 ? -11.633 -6.937 -1.690 1.00 89.94 257 LYS A C 1
ATOM 1979 O O . LYS A 1 257 ? -10.425 -6.974 -1.889 1.00 89.94 257 LYS A O 1
ATOM 1984 N N . GLN A 1 258 ? -12.508 -6.460 -2.572 1.00 90.25 258 GLN A N 1
ATOM 1985 C CA . GLN A 1 258 ? -12.118 -5.979 -3.892 1.00 90.25 258 GLN A CA 1
ATOM 1986 C C . GLN A 1 258 ? -11.144 -4.800 -3.806 1.00 90.25 258 GLN A C 1
ATOM 1988 O O . GLN A 1 258 ? -10.118 -4.819 -4.474 1.00 90.25 258 GLN A O 1
ATOM 1993 N N . LEU A 1 259 ? -11.388 -3.819 -2.928 1.00 90.69 259 LEU A N 1
ATOM 1994 C CA . LEU A 1 259 ? -10.448 -2.713 -2.715 1.00 90.69 259 LEU A CA 1
ATOM 1995 C C . LEU A 1 259 ? -9.066 -3.209 -2.263 1.00 90.69 259 LEU A C 1
ATOM 1997 O O . LEU A 1 259 ? -8.050 -2.725 -2.752 1.00 90.69 259 LEU A O 1
ATOM 2001 N N . LEU A 1 260 ? -9.014 -4.156 -1.325 1.00 91.62 260 LEU A N 1
ATOM 2002 C CA . LEU A 1 260 ? -7.759 -4.692 -0.786 1.00 91.62 260 LEU A CA 1
ATOM 2003 C C . LEU A 1 260 ? -6.984 -5.521 -1.824 1.00 91.62 260 LEU A C 1
ATOM 2005 O O . LEU A 1 260 ? -5.751 -5.445 -1.884 1.00 91.62 260 LEU A O 1
ATOM 2009 N N . GLU A 1 261 ? -7.694 -6.273 -2.665 1.00 91.25 261 GLU A N 1
ATOM 2010 C CA . GLU A 1 261 ? -7.125 -6.984 -3.813 1.00 91.25 261 GLU A CA 1
ATOM 2011 C C . GLU A 1 261 ? -6.581 -6.000 -4.856 1.00 91.25 261 GLU A C 1
ATOM 2013 O O . GLU A 1 261 ? -5.444 -6.145 -5.303 1.00 91.25 261 GLU A O 1
ATOM 2018 N N . GLU A 1 262 ? -7.332 -4.946 -5.188 1.00 92.38 262 GLU A N 1
ATOM 2019 C CA . GLU A 1 262 ? -6.892 -3.882 -6.096 1.00 92.38 262 GLU A CA 1
ATOM 2020 C C . GLU A 1 262 ? -5.641 -3.156 -5.578 1.00 92.38 262 GLU A C 1
ATOM 2022 O O . GLU A 1 262 ? -4.695 -2.924 -6.332 1.00 92.38 262 GLU A O 1
ATOM 2027 N N . VAL A 1 263 ? -5.593 -2.849 -4.279 1.00 92.00 263 VAL A N 1
ATOM 2028 C CA . VAL A 1 263 ? -4.413 -2.264 -3.625 1.00 92.00 263 VAL A CA 1
ATOM 2029 C C . VAL A 1 263 ? -3.214 -3.205 -3.704 1.00 92.00 263 VAL A C 1
ATOM 2031 O O . VAL A 1 263 ? -2.099 -2.746 -3.910 1.00 92.00 263 VAL A O 1
ATOM 2034 N N . SER A 1 264 ? -3.410 -4.516 -3.569 1.00 91.56 264 SER A N 1
ATOM 2035 C CA . SER A 1 264 ? -2.314 -5.487 -3.690 1.00 91.56 264 SER A CA 1
ATOM 2036 C C . SER A 1 264 ? -1.831 -5.610 -5.142 1.00 91.56 264 SER A C 1
ATOM 2038 O O . SER A 1 264 ? -0.627 -5.620 -5.408 1.00 91.56 264 SER A O 1
ATOM 2040 N N . ASN A 1 265 ? -2.764 -5.632 -6.097 1.00 90.38 265 ASN A N 1
ATOM 2041 C CA . ASN A 1 265 ? -2.477 -5.734 -7.528 1.00 90.38 265 ASN A CA 1
ATOM 2042 C C . ASN A 1 265 ? -1.738 -4.506 -8.075 1.00 90.38 265 ASN A C 1
ATOM 2044 O O . ASN A 1 265 ? -0.897 -4.648 -8.968 1.00 90.38 265 ASN A O 1
ATOM 2048 N N . SER A 1 266 ? -1.996 -3.316 -7.528 1.00 92.38 266 SER A N 1
ATOM 2049 C CA . SER A 1 266 ? -1.318 -2.087 -7.948 1.00 92.38 266 SER A CA 1
ATOM 2050 C C . SER A 1 266 ? 0.188 -2.108 -7.648 1.00 92.38 266 SER A C 1
ATOM 2052 O O . SER A 1 266 ? 0.968 -1.580 -8.435 1.00 92.38 266 SER A O 1
ATOM 2054 N N . TYR A 1 267 ? 0.640 -2.767 -6.572 1.00 91.56 267 TYR A N 1
ATOM 2055 C CA . TYR A 1 267 ? 2.075 -2.949 -6.305 1.00 91.56 267 TYR A CA 1
ATOM 2056 C C . TYR A 1 267 ? 2.743 -3.817 -7.365 1.00 91.56 267 TYR A C 1
ATOM 2058 O O . TYR A 1 267 ? 3.865 -3.525 -7.788 1.00 91.56 267 TYR A O 1
ATOM 2066 N N . GLY A 1 268 ? 2.040 -4.856 -7.823 1.00 88.38 268 GLY A N 1
ATOM 2067 C CA . GLY A 1 268 ? 2.477 -5.669 -8.951 1.00 88.38 268 GLY A CA 1
ATOM 2068 C C . GLY A 1 268 ? 2.668 -4.806 -10.196 1.00 88.38 268 GLY A C 1
ATOM 2069 O O . GLY A 1 268 ? 3.763 -4.777 -10.765 1.00 88.38 268 GLY A O 1
ATOM 2070 N N . LEU A 1 269 ? 1.630 -4.039 -10.546 1.00 88.00 269 LEU A N 1
ATOM 2071 C CA . LEU A 1 269 ? 1.620 -3.113 -11.680 1.00 88.00 269 LEU A CA 1
ATOM 2072 C C . LEU A 1 269 ? 2.772 -2.096 -11.612 1.00 88.00 269 LEU A C 1
ATOM 2074 O O . LEU A 1 269 ? 3.455 -1.879 -12.608 1.00 88.00 269 LEU A O 1
ATOM 2078 N N . LEU A 1 270 ? 3.004 -1.491 -10.445 1.00 88.69 270 LEU A N 1
ATOM 2079 C CA . LEU A 1 270 ? 3.978 -0.411 -10.278 1.00 88.69 270 LEU A CA 1
ATOM 2080 C C . LEU A 1 270 ? 5.425 -0.900 -10.164 1.00 88.69 270 LEU A C 1
ATOM 2082 O O . LEU A 1 270 ? 6.326 -0.234 -10.670 1.00 88.69 270 LEU A O 1
ATOM 2086 N N . PHE A 1 271 ? 5.674 -2.025 -9.485 1.00 88.69 271 PHE A N 1
ATOM 2087 C CA . PHE A 1 271 ? 7.035 -2.452 -9.141 1.00 88.69 271 PHE A CA 1
ATOM 2088 C C . PHE A 1 271 ? 7.431 -3.799 -9.727 1.00 88.69 271 PHE A C 1
ATOM 2090 O O . PHE A 1 271 ? 8.541 -3.918 -10.240 1.00 88.69 271 PHE A O 1
ATOM 2097 N N . ARG A 1 272 ? 6.570 -4.820 -9.645 1.00 84.88 272 ARG A N 1
ATOM 2098 C CA . ARG A 1 272 ? 6.943 -6.201 -10.003 1.00 84.88 272 ARG A CA 1
ATOM 2099 C C . ARG A 1 272 ? 7.224 -6.359 -11.489 1.00 84.88 272 ARG A C 1
ATOM 2101 O O . ARG A 1 272 ? 8.164 -7.061 -11.858 1.00 84.88 272 ARG A O 1
ATOM 2108 N N . HIS A 1 273 ? 6.409 -5.721 -12.324 1.00 81.19 273 HIS A N 1
ATOM 2109 C CA . HIS A 1 273 ? 6.459 -5.901 -13.775 1.00 81.19 273 HIS A CA 1
ATOM 2110 C C . HIS A 1 273 ? 7.483 -4.994 -14.479 1.00 81.19 273 HIS A C 1
ATOM 2112 O O . HIS A 1 273 ? 7.810 -5.239 -15.637 1.00 81.19 273 HIS A O 1
ATOM 2118 N N . ASP A 1 274 ? 8.087 -4.025 -13.777 1.00 79.88 274 ASP A N 1
ATOM 2119 C CA . ASP A 1 274 ? 9.178 -3.195 -14.303 1.00 79.88 274 ASP A CA 1
ATOM 2120 C C . ASP A 1 274 ? 10.477 -3.396 -13.501 1.00 79.88 274 ASP A C 1
ATOM 2122 O O . ASP A 1 274 ? 10.600 -3.049 -12.326 1.00 79.88 274 ASP A O 1
ATOM 2126 N N . GLY A 1 275 ? 11.517 -3.922 -14.156 1.00 80.75 275 GLY A N 1
ATOM 2127 C CA . GLY A 1 275 ? 12.793 -4.217 -13.498 1.00 80.75 275 GLY A CA 1
ATOM 2128 C C . GLY A 1 275 ? 13.539 -2.990 -12.945 1.00 80.75 275 GLY A C 1
ATOM 2129 O O . GLY A 1 275 ? 14.362 -3.136 -12.029 1.00 80.75 275 GLY A O 1
ATOM 2130 N N . ARG A 1 276 ? 13.291 -1.783 -13.476 1.00 82.44 276 ARG A N 1
ATOM 2131 C CA . ARG A 1 276 ? 13.827 -0.524 -12.934 1.00 82.44 276 ARG A CA 1
ATOM 2132 C C . ARG A 1 276 ? 13.027 -0.094 -11.717 1.00 82.44 276 ARG A C 1
ATOM 2134 O O . ARG A 1 276 ? 13.658 0.243 -10.718 1.00 82.44 276 ARG A O 1
ATOM 2141 N N . ALA A 1 277 ? 11.701 -0.173 -11.763 1.00 84.50 277 ALA A N 1
ATOM 2142 C CA . ALA A 1 277 ? 10.845 0.114 -10.617 1.00 84.50 277 ALA A CA 1
ATOM 2143 C C . ALA A 1 277 ? 11.127 -0.854 -9.456 1.00 84.50 277 ALA A C 1
ATOM 2145 O O . ALA A 1 277 ? 11.388 -0.410 -8.341 1.00 84.50 277 ALA A O 1
ATOM 2146 N N . ALA A 1 278 ? 11.266 -2.156 -9.718 1.00 85.06 278 ALA A N 1
ATOM 2147 C CA . ALA A 1 278 ? 11.718 -3.131 -8.723 1.00 85.06 278 ALA A CA 1
ATOM 2148 C C . ALA A 1 278 ? 13.106 -2.790 -8.146 1.00 85.06 278 ALA A C 1
ATOM 2150 O O . ALA A 1 278 ? 13.419 -3.066 -6.987 1.00 85.06 278 ALA A O 1
ATOM 2151 N N . ARG A 1 279 ? 14.013 -2.215 -8.948 1.00 85.38 279 ARG A N 1
ATOM 2152 C CA . ARG A 1 279 ? 15.330 -1.761 -8.465 1.00 85.38 279 ARG A CA 1
ATOM 2153 C C . ARG A 1 279 ? 15.221 -0.489 -7.624 1.00 85.38 279 ARG A C 1
ATOM 2155 O O . ARG A 1 279 ? 15.954 -0.383 -6.644 1.00 85.38 279 ARG A O 1
ATOM 2162 N N . LEU A 1 280 ? 14.345 0.439 -8.000 1.00 86.06 280 LEU A N 1
ATOM 2163 C CA . LEU A 1 280 ? 14.043 1.650 -7.241 1.00 86.06 280 LEU A CA 1
ATOM 2164 C C . LEU A 1 280 ? 13.474 1.283 -5.869 1.00 86.06 280 LEU A C 1
ATOM 2166 O O . LEU A 1 280 ? 14.037 1.689 -4.855 1.00 86.06 280 LEU A O 1
ATOM 2170 N N . PHE A 1 281 ? 12.464 0.409 -5.845 1.00 87.88 281 PHE A N 1
ATOM 2171 C CA . PHE A 1 281 ? 11.887 -0.134 -4.621 1.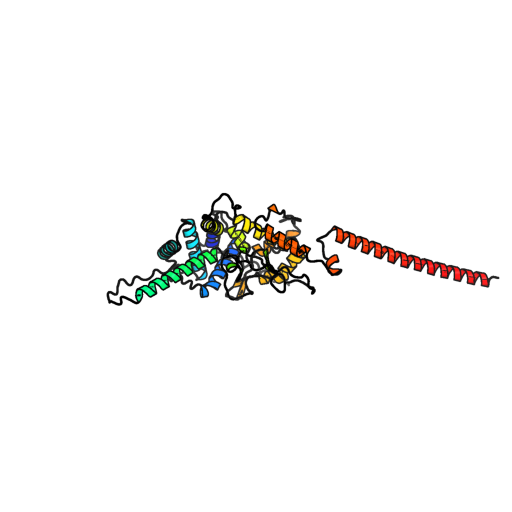00 87.88 281 PHE A CA 1
ATOM 2172 C C . PHE A 1 281 ? 12.971 -0.709 -3.707 1.00 87.88 281 PHE A C 1
ATOM 2174 O O . PHE A 1 281 ? 13.137 -0.263 -2.577 1.00 87.88 281 PHE A O 1
ATOM 2181 N N . ARG A 1 282 ? 13.803 -1.619 -4.225 1.00 89.12 282 ARG A N 1
ATOM 2182 C CA . ARG A 1 282 ? 14.880 -2.251 -3.445 1.00 89.12 282 ARG A CA 1
ATOM 2183 C C . ARG A 1 282 ? 15.880 -1.277 -2.837 1.00 89.12 282 ARG A C 1
ATOM 2185 O O . ARG A 1 282 ? 16.408 -1.550 -1.765 1.00 89.12 282 ARG A O 1
ATOM 2192 N N . LYS A 1 283 ? 16.205 -0.202 -3.554 1.00 88.12 283 LYS A N 1
ATOM 2193 C CA . LYS A 1 283 ? 17.249 0.741 -3.145 1.00 88.12 283 LYS A CA 1
ATOM 2194 C C . LYS A 1 283 ? 16.735 1.836 -2.219 1.00 88.12 283 LYS A C 1
ATOM 2196 O O . LYS A 1 283 ? 17.510 2.313 -1.400 1.00 88.12 283 LYS A O 1
ATOM 2201 N N . GLN A 1 284 ? 15.493 2.270 -2.406 1.00 85.44 284 GLN A N 1
ATOM 2202 C CA . GLN A 1 284 ? 14.972 3.489 -1.789 1.00 85.44 284 GLN A CA 1
ATOM 2203 C C . GLN A 1 284 ? 13.643 3.230 -1.085 1.00 85.44 284 GLN A C 1
ATOM 2205 O O . GLN A 1 284 ? 13.545 3.423 0.123 1.00 85.44 284 GLN A O 1
ATOM 2210 N N . GLU A 1 285 ? 12.629 2.746 -1.802 1.00 85.31 285 GLU A N 1
ATOM 2211 C CA . GLU A 1 285 ? 11.276 2.703 -1.227 1.00 85.31 285 GLU A CA 1
ATOM 2212 C C . GLU A 1 285 ? 11.107 1.633 -0.150 1.00 85.31 285 GLU A C 1
ATOM 2214 O O . GLU A 1 285 ? 10.349 1.826 0.794 1.00 85.31 285 GLU A O 1
ATOM 2219 N N . ARG A 1 286 ? 11.870 0.539 -0.216 1.00 87.69 286 ARG A N 1
ATOM 2220 C CA . ARG A 1 286 ? 11.832 -0.533 0.783 1.00 87.69 286 ARG A CA 1
ATOM 2221 C C . ARG A 1 286 ? 12.223 -0.036 2.175 1.00 87.69 286 ARG A C 1
ATOM 2223 O O . ARG A 1 286 ? 11.573 -0.394 3.150 1.00 87.69 286 ARG A O 1
ATOM 2230 N N . SER A 1 287 ? 13.267 0.790 2.287 1.00 87.38 287 SER A N 1
ATOM 2231 C CA . SER A 1 287 ? 13.684 1.354 3.579 1.00 87.38 287 SER A CA 1
ATOM 2232 C C . SER A 1 287 ? 12.738 2.452 4.061 1.00 87.38 287 SER A C 1
ATOM 2234 O O . SER A 1 287 ? 12.498 2.550 5.260 1.00 87.38 287 SER A O 1
ATOM 2236 N N . ARG A 1 288 ? 12.147 3.231 3.146 1.00 83.25 288 ARG A N 1
ATOM 2237 C CA . ARG A 1 288 ? 11.130 4.245 3.479 1.00 83.25 288 ARG A CA 1
ATOM 2238 C C . ARG A 1 288 ? 9.820 3.621 3.955 1.00 83.25 288 ARG A C 1
ATOM 2240 O O . ARG A 1 288 ? 9.184 4.141 4.867 1.00 83.25 288 ARG A O 1
ATOM 2247 N N . ALA A 1 289 ? 9.443 2.482 3.383 1.00 84.25 289 ALA A N 1
ATOM 2248 C CA . ALA A 1 289 ? 8.267 1.727 3.789 1.00 84.25 289 ALA A CA 1
ATOM 2249 C C . ALA A 1 289 ? 8.462 0.946 5.104 1.00 84.25 289 ALA A C 1
ATOM 2251 O O . ALA A 1 289 ? 7.475 0.540 5.711 1.00 84.25 289 ALA A O 1
ATOM 2252 N N . ALA A 1 290 ? 9.690 0.768 5.600 1.00 85.06 290 ALA A N 1
ATOM 2253 C CA . ALA A 1 290 ? 9.956 0.002 6.820 1.00 85.06 290 ALA A CA 1
ATOM 2254 C C . ALA A 1 290 ? 9.555 0.766 8.089 1.00 85.06 290 ALA A C 1
ATOM 2256 O O . ALA A 1 290 ? 9.937 1.924 8.251 1.00 85.06 290 ALA A O 1
ATOM 2257 N N . ILE A 1 291 ? 8.788 0.152 8.989 1.00 82.31 291 ILE A N 1
ATOM 2258 C CA . ILE A 1 291 ? 8.300 0.781 10.227 1.00 82.31 291 ILE A CA 1
ATOM 2259 C C . ILE A 1 291 ? 9.433 0.805 11.259 1.00 82.31 291 ILE A C 1
ATOM 2261 O O . ILE A 1 291 ? 10.073 -0.211 11.511 1.00 82.31 291 ILE A O 1
ATOM 2265 N N . LYS A 1 292 ? 9.697 1.965 11.870 1.00 83.81 292 LYS A N 1
ATOM 2266 C CA . LYS A 1 292 ? 10.661 2.070 12.976 1.00 83.81 292 LYS A CA 1
ATOM 2267 C C . LYS A 1 292 ? 10.007 1.573 14.260 1.00 83.81 292 LYS A C 1
ATOM 2269 O O . LYS A 1 292 ? 9.025 2.153 14.703 1.00 83.81 292 LYS A O 1
ATOM 2274 N N . THR A 1 293 ? 10.547 0.525 14.856 1.00 81.44 293 THR A N 1
ATOM 2275 C CA . THR A 1 293 ? 10.109 0.014 16.164 1.00 81.44 293 THR A CA 1
ATOM 2276 C C . THR A 1 293 ? 10.628 0.929 17.278 1.00 81.44 293 THR A C 1
ATOM 2278 O O . THR A 1 293 ? 11.558 1.704 17.045 1.00 81.44 293 THR A O 1
ATOM 2281 N N . GLY A 1 294 ? 10.063 0.846 18.489 1.00 75.69 294 GLY A N 1
ATOM 2282 C CA . GLY A 1 294 ? 10.544 1.603 19.657 1.00 75.69 294 GLY A CA 1
ATOM 2283 C C . GLY A 1 294 ? 12.048 1.428 19.922 1.00 75.69 294 GLY A C 1
ATOM 2284 O O . GLY A 1 294 ? 12.725 2.389 20.271 1.00 75.69 294 GLY A O 1
ATOM 2285 N N . ASP A 1 295 ? 12.588 0.247 19.616 1.00 83.69 295 ASP A N 1
ATOM 2286 C CA . ASP A 1 295 ? 14.015 -0.088 19.734 1.00 83.69 295 A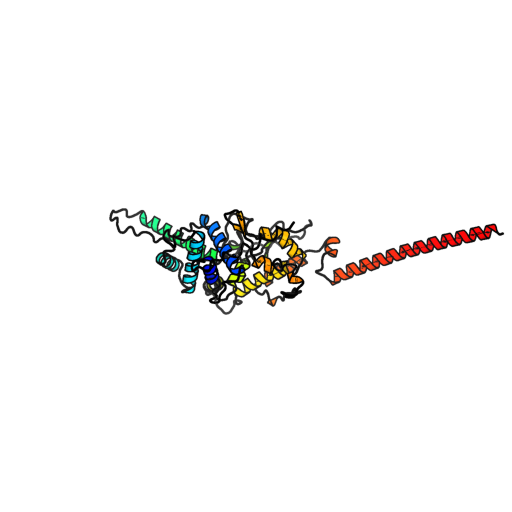SP A CA 1
ATOM 2287 C C . ASP A 1 295 ? 14.898 0.490 18.608 1.00 83.69 295 ASP A C 1
ATOM 2289 O O . ASP A 1 295 ? 16.078 0.159 18.495 1.00 83.69 295 ASP A O 1
ATOM 2293 N N . GLY A 1 296 ? 14.330 1.274 17.687 1.00 86.25 296 GLY A N 1
ATOM 2294 C CA . GLY A 1 296 ? 15.020 1.788 16.500 1.00 86.25 296 GLY A CA 1
ATOM 2295 C C . GLY A 1 296 ? 15.230 0.758 15.382 1.00 86.25 296 GLY A C 1
ATOM 2296 O O . GLY A 1 296 ? 15.724 1.111 14.310 1.00 86.25 296 GLY A O 1
ATOM 2297 N N . LYS A 1 297 ? 14.829 -0.505 15.583 1.00 88.62 297 LYS A N 1
ATOM 2298 C CA . LYS A 1 297 ? 14.865 -1.552 14.549 1.00 88.62 297 LYS A CA 1
ATOM 2299 C C . LYS A 1 297 ? 13.839 -1.278 13.449 1.00 88.62 297 LYS A C 1
ATOM 2301 O O . LYS A 1 297 ? 12.699 -0.910 13.732 1.00 88.62 297 LYS A O 1
ATOM 2306 N N . LEU A 1 298 ? 14.238 -1.495 12.197 1.00 87.31 298 LEU A N 1
ATOM 2307 C CA . LEU A 1 298 ? 13.358 -1.385 11.034 1.00 87.31 298 LEU A CA 1
ATOM 2308 C C . LEU A 1 298 ? 12.616 -2.704 10.801 1.00 87.31 298 LEU A C 1
ATOM 2310 O O . LEU A 1 298 ? 13.243 -3.721 10.506 1.00 87.31 298 LEU A O 1
ATOM 2314 N N . LEU A 1 299 ? 11.290 -2.663 10.901 1.00 84.69 299 LEU A N 1
ATOM 2315 C CA . LEU A 1 299 ? 10.389 -3.755 10.556 1.00 84.69 299 LEU A CA 1
ATOM 2316 C C . LEU A 1 299 ? 9.972 -3.617 9.085 1.00 84.69 299 LEU A C 1
ATOM 2318 O O . LEU A 1 299 ? 9.370 -2.616 8.688 1.00 84.69 299 LEU A O 1
ATOM 2322 N N . PHE A 1 300 ? 10.321 -4.610 8.270 1.00 87.50 300 PHE A N 1
ATOM 2323 C CA . PHE A 1 300 ? 9.965 -4.664 6.851 1.00 87.50 300 PHE A CA 1
ATOM 2324 C C . PHE A 1 300 ? 8.716 -5.520 6.655 1.00 87.50 300 PHE A C 1
ATOM 2326 O O . PHE A 1 300 ? 8.603 -6.572 7.274 1.00 87.50 300 PHE A O 1
ATOM 2333 N N . ASP A 1 301 ? 7.819 -5.095 5.764 1.00 85.50 301 ASP A N 1
ATOM 2334 C CA . ASP A 1 301 ? 6.632 -5.864 5.381 1.00 85.50 301 ASP A CA 1
ATOM 2335 C C . ASP A 1 301 ? 7.033 -6.981 4.380 1.00 85.50 301 ASP A C 1
ATOM 2337 O O . ASP A 1 301 ? 7.413 -6.671 3.241 1.00 85.50 301 ASP A O 1
ATOM 2341 N N . PRO A 1 302 ? 6.965 -8.276 4.761 1.00 87.31 302 PRO A N 1
ATOM 2342 C CA . PRO A 1 302 ? 7.352 -9.379 3.879 1.00 87.31 302 PRO A CA 1
ATOM 2343 C C . PRO A 1 302 ? 6.423 -9.533 2.667 1.00 87.31 302 PRO A C 1
ATOM 2345 O O . PRO A 1 302 ? 6.865 -9.951 1.593 1.00 87.31 302 PRO A O 1
ATOM 2348 N N . TRP A 1 303 ? 5.145 -9.169 2.814 1.00 88.12 303 TRP A N 1
ATOM 2349 C CA . TRP A 1 303 ? 4.172 -9.216 1.727 1.00 88.12 303 TRP A CA 1
ATOM 2350 C C . TRP A 1 303 ? 4.438 -8.114 0.707 1.00 88.12 303 TRP A C 1
ATOM 2352 O O . TRP A 1 303 ? 4.380 -8.367 -0.493 1.00 88.12 303 TRP A O 1
ATOM 2362 N N . LEU A 1 304 ? 4.818 -6.914 1.155 1.00 89.19 304 LEU A N 1
ATOM 2363 C CA . LEU A 1 304 ? 5.259 -5.841 0.259 1.00 89.19 304 LEU A CA 1
ATOM 2364 C C . LEU A 1 304 ? 6.473 -6.277 -0.571 1.00 89.19 304 LEU A C 1
ATOM 2366 O O . LEU A 1 304 ? 6.505 -6.074 -1.784 1.00 89.19 304 LEU A O 1
ATOM 2370 N N . ASP A 1 305 ? 7.449 -6.924 0.068 1.00 90.44 305 ASP A N 1
ATOM 2371 C CA . ASP A 1 305 ? 8.608 -7.492 -0.618 1.00 90.44 305 ASP A CA 1
ATOM 2372 C C . ASP A 1 305 ? 8.181 -8.524 -1.677 1.00 90.44 305 ASP A C 1
ATOM 2374 O O . ASP A 1 305 ? 8.698 -8.516 -2.796 1.00 90.44 305 ASP A O 1
ATOM 2378 N N . ARG A 1 306 ? 7.204 -9.384 -1.376 1.00 87.94 306 ARG A N 1
ATOM 2379 C CA . ARG A 1 306 ? 6.657 -10.353 -2.337 1.00 87.94 306 ARG A CA 1
ATOM 2380 C C . ARG A 1 306 ? 5.925 -9.679 -3.497 1.00 87.94 306 ARG A C 1
ATOM 2382 O O . ARG A 1 306 ? 6.214 -9.989 -4.655 1.00 87.94 306 ARG A O 1
ATOM 2389 N N . LEU A 1 307 ? 5.038 -8.728 -3.207 1.00 88.69 307 LEU A N 1
ATOM 2390 C CA . LEU A 1 307 ? 4.276 -7.982 -4.209 1.00 88.69 307 LEU A CA 1
ATOM 2391 C C . LEU A 1 307 ? 5.181 -7.196 -5.159 1.00 88.69 307 LEU A C 1
ATOM 2393 O O . LEU A 1 307 ? 4.888 -7.136 -6.346 1.00 88.69 307 LEU A O 1
ATOM 2397 N N . CYS A 1 308 ? 6.299 -6.656 -4.669 1.00 89.25 308 CYS A N 1
ATOM 2398 C CA . CYS A 1 308 ? 7.271 -5.905 -5.467 1.00 89.25 308 CYS A CA 1
ATOM 2399 C C . CYS A 1 308 ? 8.341 -6.785 -6.151 1.00 89.25 308 CYS A C 1
ATOM 2401 O O . CYS A 1 308 ? 9.250 -6.255 -6.793 1.00 89.25 308 CYS A O 1
ATOM 2403 N N . GLY A 1 309 ? 8.277 -8.117 -6.014 1.00 84.19 309 GLY A N 1
ATOM 2404 C CA . GLY A 1 309 ? 9.220 -9.055 -6.642 1.00 84.19 309 GLY A CA 1
ATOM 2405 C C . GLY A 1 309 ? 10.595 -9.156 -5.960 1.00 84.19 309 GLY A C 1
ATOM 2406 O O . GLY A 1 309 ? 11.590 -9.488 -6.609 1.00 84.19 309 GLY A O 1
ATOM 2407 N N . TYR A 1 310 ? 10.683 -8.845 -4.664 1.00 81.56 310 TYR A N 1
ATOM 2408 C CA . TYR A 1 310 ? 11.905 -8.950 -3.860 1.00 81.56 310 TYR A CA 1
ATOM 2409 C C . TYR A 1 310 ? 12.160 -10.362 -3.314 1.00 81.56 310 TYR A C 1
ATOM 2411 O O . TYR A 1 310 ? 13.305 -10.814 -3.335 1.00 81.56 310 TYR A O 1
ATOM 2419 N N . SER A 1 311 ? 11.120 -11.057 -2.837 1.00 66.38 311 SER A N 1
ATOM 2420 C CA . SER A 1 311 ? 11.259 -12.336 -2.112 1.00 66.38 311 SER A CA 1
ATOM 2421 C C . SER A 1 311 ? 11.529 -13.552 -3.006 1.00 66.38 311 SER A C 1
ATOM 2423 O O . SER A 1 311 ? 11.983 -14.590 -2.526 1.00 66.38 311 SER A O 1
ATOM 2425 N N . SER A 1 312 ? 11.340 -13.429 -4.319 1.00 59.12 312 SER A N 1
ATOM 2426 C CA . SER A 1 312 ? 11.756 -14.433 -5.297 1.00 59.12 312 SER A CA 1
ATOM 2427 C C . SER A 1 312 ? 13.280 -14.417 -5.427 1.00 59.12 312 SER A C 1
ATOM 2429 O O . SER A 1 312 ? 13.854 -13.711 -6.261 1.00 59.12 312 SER A O 1
ATOM 2431 N N . GLY A 1 313 ? 13.948 -15.172 -4.551 1.00 54.62 313 GLY A N 1
ATOM 2432 C CA . GLY A 1 313 ? 15.392 -15.356 -4.573 1.00 54.62 313 GLY A CA 1
ATOM 2433 C C . GLY A 1 313 ? 15.876 -15.661 -5.990 1.00 54.62 313 GLY A C 1
ATOM 2434 O O . GLY A 1 313 ? 15.303 -16.493 -6.693 1.00 54.62 313 GLY A O 1
ATOM 2435 N N . ARG A 1 314 ? 16.957 -14.996 -6.415 1.00 52.09 314 ARG A N 1
ATOM 2436 C CA . ARG A 1 314 ? 17.567 -15.182 -7.747 1.00 52.09 314 ARG A CA 1
ATOM 2437 C C . ARG A 1 314 ? 17.886 -16.649 -8.070 1.00 52.09 314 ARG A C 1
ATOM 2439 O O . ARG A 1 314 ? 17.912 -17.005 -9.240 1.00 52.09 314 ARG A O 1
ATOM 2446 N N . TYR A 1 315 ? 18.084 -17.479 -7.046 1.00 47.72 315 TYR A N 1
ATOM 2447 C CA . TYR A 1 315 ? 18.258 -18.924 -7.181 1.00 47.72 315 TYR A CA 1
ATOM 2448 C C . TYR A 1 315 ? 16.968 -19.657 -7.585 1.00 47.72 315 TYR A C 1
ATOM 2450 O O . TYR A 1 315 ? 17.026 -20.573 -8.392 1.00 47.72 315 TYR A O 1
ATOM 2458 N N . PHE A 1 316 ? 15.797 -19.239 -7.100 1.00 45.34 316 PHE A N 1
ATOM 2459 C CA . PHE A 1 316 ? 14.524 -19.926 -7.355 1.00 45.34 316 PHE A CA 1
ATOM 2460 C C . PHE A 1 316 ? 13.911 -19.578 -8.724 1.00 45.34 316 PHE A C 1
ATOM 2462 O O . PHE A 1 316 ? 13.208 -20.395 -9.314 1.00 45.34 316 PHE A O 1
ATOM 2469 N N . ALA A 1 317 ? 14.232 -18.396 -9.268 1.00 50.75 317 ALA A N 1
ATOM 2470 C CA . ALA A 1 317 ? 13.827 -17.972 -10.614 1.00 50.75 317 ALA A CA 1
ATOM 2471 C C . ALA A 1 317 ? 14.509 -18.775 -11.742 1.00 50.75 317 ALA A C 1
ATOM 2473 O O . ALA A 1 317 ? 13.981 -18.846 -12.847 1.00 50.75 317 ALA A O 1
ATOM 2474 N N . TRP A 1 318 ? 15.664 -19.396 -11.475 1.00 47.38 318 TRP A N 1
ATOM 2475 C CA . TRP A 1 318 ? 16.369 -20.244 -12.445 1.00 47.38 318 TRP A CA 1
ATOM 2476 C C . TRP A 1 318 ? 15.834 -21.690 -12.474 1.00 47.38 318 TRP A C 1
ATOM 2478 O O . TRP A 1 318 ? 15.936 -22.354 -13.499 1.00 47.38 318 TRP A O 1
ATOM 2488 N N . PHE A 1 319 ? 15.202 -22.156 -11.388 1.00 46.69 319 PHE A N 1
ATOM 2489 C CA . PHE A 1 319 ? 14.659 -23.519 -11.253 1.00 46.69 319 PHE A CA 1
ATOM 2490 C C . PHE A 1 319 ? 13.137 -23.628 -11.473 1.00 46.69 319 PHE A C 1
ATOM 2492 O O . PHE A 1 319 ? 12.542 -24.655 -11.164 1.00 46.69 319 PHE A O 1
ATOM 2499 N N . GLY A 1 320 ? 12.485 -22.594 -12.017 1.00 46.19 320 GLY A N 1
ATOM 2500 C CA . GLY A 1 320 ? 11.103 -22.691 -12.515 1.00 46.19 320 GLY A CA 1
ATOM 2501 C C . GLY A 1 320 ? 10.002 -22.880 -11.460 1.00 46.19 320 GLY A C 1
ATOM 2502 O O . GLY A 1 320 ? 8.883 -23.233 -11.821 1.00 46.19 320 GLY A O 1
ATOM 2503 N N . GLY A 1 321 ? 10.281 -22.648 -10.174 1.00 43.75 321 GLY A N 1
ATOM 2504 C CA . GLY A 1 321 ? 9.361 -23.020 -9.090 1.00 43.75 321 GLY A CA 1
ATOM 2505 C C . GLY A 1 321 ? 8.223 -22.036 -8.780 1.00 43.75 321 GLY A C 1
ATOM 2506 O O . GLY A 1 321 ? 7.257 -22.431 -8.143 1.00 43.75 321 GLY A O 1
ATOM 2507 N N . TRP A 1 322 ? 8.290 -20.782 -9.241 1.00 45.94 322 TRP A N 1
ATOM 2508 C CA . TRP A 1 322 ? 7.184 -19.812 -9.133 1.00 45.94 322 TRP A CA 1
ATOM 2509 C C . TRP A 1 322 ? 7.140 -18.937 -10.390 1.00 45.94 322 TRP A C 1
ATOM 2511 O O . TRP A 1 322 ? 7.366 -17.729 -10.351 1.00 45.94 322 TRP A O 1
ATOM 2521 N N . ASN A 1 323 ? 6.885 -19.578 -11.532 1.00 47.19 323 ASN A N 1
ATOM 2522 C CA . ASN A 1 323 ? 6.586 -18.911 -12.798 1.00 47.19 323 ASN A CA 1
ATOM 2523 C C . ASN A 1 323 ? 5.132 -18.436 -12.796 1.00 47.19 323 ASN A C 1
ATOM 2525 O O . ASN A 1 323 ? 4.332 -18.888 -13.612 1.00 47.19 323 ASN A O 1
ATOM 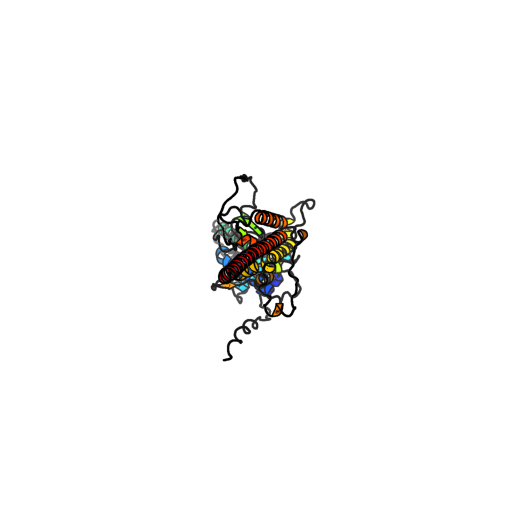2529 N N . GLU A 1 324 ? 4.758 -17.540 -11.886 1.00 57.28 324 GLU A N 1
ATOM 2530 C CA . GLU A 1 324 ? 3.599 -16.722 -12.216 1.00 57.28 324 GLU A CA 1
ATOM 2531 C C . GLU A 1 324 ? 4.066 -15.779 -13.328 1.00 57.28 324 GLU A C 1
ATOM 2533 O O . GLU A 1 324 ? 4.992 -14.992 -13.087 1.00 57.28 324 GLU A O 1
ATOM 2538 N N . PRO A 1 325 ? 3.553 -15.940 -14.565 1.00 59.72 325 PRO A N 1
ATOM 2539 C CA . PRO A 1 325 ? 4.061 -15.200 -15.704 1.00 59.72 325 PRO A CA 1
ATOM 2540 C C . PRO A 1 325 ? 3.986 -13.714 -15.379 1.00 59.72 325 PRO A C 1
ATOM 2542 O O . PRO A 1 325 ? 2.980 -13.232 -14.851 1.00 59.72 325 PRO A O 1
ATOM 2545 N N . VAL A 1 326 ? 5.077 -12.998 -15.657 1.00 60.84 326 VAL A N 1
ATOM 2546 C CA . VAL A 1 326 ? 5.077 -11.535 -15.641 1.00 60.84 326 VAL A CA 1
ATOM 2547 C C . VAL A 1 326 ? 3.900 -11.118 -16.520 1.00 60.84 326 VAL A C 1
ATOM 2549 O O . VAL A 1 326 ? 3.890 -11.403 -17.712 1.00 60.84 326 VAL A O 1
ATOM 2552 N N . ARG A 1 327 ? 2.854 -10.559 -15.907 1.00 66.81 327 ARG A N 1
ATOM 2553 C CA . ARG A 1 327 ? 1.682 -10.096 -16.638 1.00 66.81 327 ARG A CA 1
ATOM 2554 C C . ARG A 1 327 ? 2.099 -8.872 -17.436 1.00 66.81 327 ARG A C 1
ATOM 2556 O O . ARG A 1 327 ? 2.486 -7.865 -16.852 1.00 66.81 327 ARG A O 1
ATOM 2563 N N . ASP A 1 328 ? 2.001 -8.975 -18.754 1.00 64.12 328 ASP A N 1
ATOM 2564 C CA . ASP A 1 328 ? 2.330 -7.872 -19.660 1.00 64.12 328 ASP A CA 1
ATOM 2565 C C . ASP A 1 328 ? 1.227 -6.801 -19.699 1.00 64.12 328 ASP A C 1
ATOM 2567 O O . ASP A 1 328 ? 1.465 -5.674 -20.126 1.00 64.12 328 ASP A O 1
ATOM 2571 N N . SER A 1 329 ? 0.017 -7.124 -19.229 1.00 74.25 329 SER A N 1
ATOM 2572 C CA . SER A 1 329 ? -1.113 -6.195 -19.197 1.00 74.25 329 SER A CA 1
ATOM 2573 C C . SER A 1 329 ? -2.098 -6.523 -18.079 1.00 74.25 329 SER A C 1
ATOM 2575 O O . SER A 1 329 ? -2.376 -7.695 -17.811 1.00 74.25 329 SER A O 1
ATOM 2577 N N . TYR A 1 330 ? -2.685 -5.484 -17.492 1.00 78.75 330 TYR A N 1
ATOM 2578 C CA . TYR A 1 330 ? -3.833 -5.589 -16.598 1.00 78.75 330 TYR A CA 1
ATOM 2579 C C . TYR A 1 330 ? -5.088 -5.122 -17.332 1.00 78.75 330 TYR A C 1
ATOM 2581 O O . TYR A 1 330 ? -5.054 -4.117 -18.040 1.00 78.75 330 TYR A O 1
ATOM 2589 N N . SER A 1 331 ? -6.198 -5.840 -17.170 1.00 81.56 331 SER A N 1
ATOM 2590 C CA . SER A 1 331 ? -7.488 -5.380 -17.683 1.00 81.56 331 SER A CA 1
ATOM 2591 C C . SER A 1 331 ? -8.063 -4.314 -16.754 1.00 81.56 331 SER A C 1
ATOM 2593 O O . SER A 1 331 ? -7.954 -4.425 -15.534 1.00 81.56 331 SER A O 1
ATOM 2595 N N . VAL A 1 332 ? -8.735 -3.310 -17.320 1.00 80.38 332 VAL A N 1
ATOM 2596 C CA . VAL A 1 332 ? -9.424 -2.254 -16.551 1.00 80.38 332 VAL A CA 1
ATOM 2597 C C . VAL A 1 332 ? -10.418 -2.849 -15.544 1.00 80.38 332 VAL A C 1
ATOM 2599 O O . VAL A 1 332 ? -10.571 -2.336 -14.438 1.00 80.38 332 VAL A O 1
ATOM 2602 N N . ASP A 1 333 ? -11.018 -3.991 -15.884 1.00 84.81 333 ASP A N 1
ATOM 2603 C CA . ASP A 1 333 ? -11.971 -4.717 -15.038 1.00 84.81 333 ASP A CA 1
ATOM 2604 C C . ASP A 1 333 ? -11.361 -5.277 -13.743 1.00 84.81 333 ASP A C 1
ATOM 2606 O O . ASP A 1 333 ? -12.096 -5.666 -12.841 1.00 84.81 333 ASP A O 1
ATOM 2610 N N . GLN A 1 334 ? -10.027 -5.326 -13.629 1.00 85.12 334 GLN A N 1
ATOM 2611 C CA . GLN A 1 334 ? -9.339 -5.736 -12.399 1.00 85.12 334 GLN A CA 1
ATOM 2612 C C . GLN A 1 334 ? -9.222 -4.604 -11.379 1.00 85.12 334 GLN A C 1
ATOM 2614 O O . GLN A 1 334 ? -8.861 -4.881 -10.241 1.00 85.12 334 GLN A O 1
ATOM 2619 N N . PHE A 1 335 ? -9.518 -3.361 -11.772 1.00 90.94 335 PHE A N 1
ATOM 2620 C CA . PHE A 1 335 ? -9.413 -2.185 -10.912 1.00 90.94 335 PHE A CA 1
ATOM 2621 C C . PHE A 1 335 ? -10.680 -1.320 -10.898 1.00 90.94 335 PHE A C 1
ATOM 2623 O O . PHE A 1 335 ? -10.577 -0.117 -11.110 1.00 90.94 335 PHE A O 1
ATOM 2630 N N . PRO A 1 336 ? -11.895 -1.851 -10.703 1.00 89.06 336 PRO A N 1
ATOM 2631 C CA . PRO A 1 336 ? -13.104 -1.033 -10.785 1.00 89.06 336 PRO A CA 1
ATOM 2632 C C . PRO A 1 336 ? -13.149 0.117 -9.769 1.00 89.06 336 PRO A C 1
ATOM 2634 O O . PRO A 1 336 ? -13.669 1.182 -10.106 1.00 89.06 336 PRO A O 1
ATOM 2637 N N . LEU A 1 337 ? -12.584 -0.042 -8.566 1.00 89.00 337 LEU A N 1
ATOM 2638 C CA . LEU A 1 337 ? -12.568 1.009 -7.541 1.00 89.00 337 LEU A CA 1
ATOM 2639 C C . LEU A 1 337 ? -11.433 2.019 -7.760 1.00 89.00 337 LEU A C 1
ATOM 2641 O O . LEU A 1 337 ? -11.602 3.222 -7.540 1.00 89.00 337 LEU A O 1
ATOM 2645 N N . LEU A 1 338 ? -10.270 1.551 -8.207 1.00 89.81 338 LEU A N 1
ATOM 2646 C CA . LEU A 1 338 ? -9.078 2.364 -8.440 1.00 89.81 338 LEU A CA 1
ATOM 2647 C C . LEU A 1 338 ? -8.961 2.877 -9.880 1.00 89.81 338 LEU A C 1
ATOM 2649 O O . LEU A 1 338 ? -8.077 3.690 -10.159 1.00 89.81 338 LEU A O 1
ATOM 2653 N N . ARG A 1 339 ? -9.881 2.491 -10.772 1.00 90.69 339 ARG A N 1
ATOM 2654 C CA . ARG A 1 339 ? -9.917 2.863 -12.193 1.00 90.69 339 ARG A CA 1
ATOM 2655 C C . ARG A 1 339 ? -9.730 4.353 -12.398 1.00 90.69 339 ARG A C 1
ATOM 2657 O O . ARG A 1 339 ? -8.822 4.763 -13.103 1.00 90.69 339 ARG A O 1
ATOM 2664 N N . GLN A 1 340 ? -10.534 5.171 -11.723 1.00 89.56 340 GLN A N 1
ATOM 2665 C CA . GLN A 1 340 ? -10.477 6.624 -11.890 1.00 89.56 340 GLN A CA 1
ATOM 2666 C C . GLN A 1 340 ? -9.105 7.205 -11.498 1.00 89.56 340 GLN A C 1
ATOM 2668 O O . GLN A 1 340 ? -8.682 8.234 -12.019 1.00 89.56 340 GLN A O 1
ATOM 2673 N N . ARG A 1 341 ? -8.409 6.578 -10.544 1.00 89.81 341 ARG A N 1
ATOM 2674 C CA . ARG A 1 341 ? -7.077 7.013 -10.102 1.00 89.81 341 ARG A CA 1
ATOM 2675 C C . ARG A 1 341 ? -6.000 6.571 -11.081 1.00 89.81 341 ARG A C 1
ATOM 2677 O O . ARG A 1 341 ? -5.125 7.371 -11.398 1.00 89.81 341 ARG A O 1
ATOM 2684 N N . LEU A 1 342 ? -6.110 5.345 -11.586 1.00 89.88 342 LEU A N 1
ATOM 2685 C CA . LEU A 1 342 ? -5.248 4.820 -12.639 1.00 89.88 342 LEU A CA 1
ATOM 2686 C C . LEU A 1 342 ? -5.387 5.624 -13.933 1.00 89.88 342 LEU A C 1
ATOM 2688 O O . LEU A 1 342 ? -4.373 6.019 -14.484 1.00 89.88 342 LEU A O 1
ATOM 2692 N N . GLU A 1 343 ? -6.606 5.967 -14.351 1.00 89.88 343 GLU A N 1
ATOM 2693 C CA . GLU A 1 343 ? -6.855 6.815 -15.526 1.00 89.88 343 GLU A CA 1
ATOM 2694 C C . GLU A 1 343 ? -6.210 8.200 -15.367 1.00 89.88 343 GLU A C 1
ATOM 2696 O O . GLU A 1 343 ? -5.590 8.712 -16.293 1.00 89.88 343 GLU A O 1
ATOM 2701 N N . ARG A 1 344 ? -6.284 8.819 -14.178 1.00 89.75 344 ARG A N 1
ATOM 2702 C CA . ARG A 1 344 ? -5.571 10.088 -13.928 1.00 89.75 344 ARG A CA 1
ATOM 2703 C C . ARG A 1 344 ? -4.057 9.923 -13.983 1.00 89.75 344 ARG A C 1
ATOM 2705 O O . ARG A 1 344 ? -3.375 10.822 -14.467 1.00 89.75 344 ARG A O 1
ATOM 2712 N N . LEU A 1 345 ? -3.538 8.814 -13.462 1.00 88.38 345 LEU A N 1
ATOM 2713 C CA . LEU A 1 345 ? -2.114 8.508 -13.520 1.00 88.38 345 LEU A CA 1
ATOM 2714 C C . LEU A 1 345 ? -1.662 8.278 -14.967 1.00 88.38 345 LEU A C 1
ATOM 2716 O O . LEU A 1 345 ? -0.621 8.794 -15.354 1.00 88.38 345 LEU A O 1
ATOM 2720 N N . GLU A 1 346 ? -2.451 7.567 -15.767 1.00 88.44 346 GLU A N 1
ATOM 2721 C CA . GLU A 1 346 ? -2.233 7.351 -17.198 1.00 88.44 346 GLU A CA 1
ATOM 2722 C C . GLU A 1 346 ? -2.223 8.678 -17.959 1.00 88.44 346 GLU A C 1
ATOM 2724 O O . GLU A 1 346 ? -1.212 9.013 -18.568 1.00 88.44 346 GLU A O 1
ATOM 2729 N N . LEU A 1 347 ? -3.260 9.509 -17.800 1.00 89.31 347 LEU A N 1
ATOM 2730 C CA . LEU A 1 347 ? -3.322 10.849 -18.397 1.00 89.31 347 LEU A CA 1
ATOM 2731 C C . LEU A 1 347 ? -2.120 11.719 -18.003 1.00 89.31 347 LEU A C 1
ATOM 2733 O O . LEU A 1 347 ? -1.585 12.471 -18.820 1.00 89.31 347 LEU A O 1
ATOM 2737 N N . PHE A 1 348 ? -1.676 11.623 -16.749 1.00 88.75 348 PHE A N 1
ATOM 2738 C CA . PHE A 1 348 ? -0.475 12.312 -16.293 1.00 88.75 348 PHE A CA 1
ATOM 2739 C C . PHE A 1 348 ? 0.794 11.761 -16.958 1.00 88.75 348 PHE A C 1
ATOM 2741 O O . PHE A 1 348 ? 1.652 12.541 -17.374 1.00 88.75 348 PHE A O 1
ATOM 2748 N N . MET A 1 349 ? 0.925 10.438 -17.080 1.00 84.38 349 MET A N 1
ATOM 2749 C CA . MET A 1 349 ? 2.059 9.792 -17.743 1.00 84.38 349 MET A CA 1
ATOM 2750 C C . MET A 1 349 ? 2.125 10.110 -19.240 1.00 84.38 349 MET A C 1
ATOM 2752 O O . MET A 1 349 ? 3.234 10.293 -19.748 1.00 84.38 349 MET A O 1
ATOM 2756 N N . ASP A 1 350 ? 0.977 10.225 -19.906 1.00 84.31 350 ASP A N 1
ATOM 2757 C CA . ASP A 1 350 ? 0.848 10.606 -21.317 1.00 84.31 350 ASP A CA 1
ATOM 2758 C C . ASP A 1 350 ? 1.207 12.076 -21.548 1.00 84.31 350 ASP A C 1
ATOM 2760 O O . ASP A 1 350 ? 1.808 12.435 -22.562 1.00 84.31 350 ASP A O 1
ATOM 2764 N N . GLY A 1 351 ? 0.910 12.937 -20.570 1.00 84.94 351 GLY A N 1
ATOM 2765 C CA . GLY A 1 351 ? 1.334 14.336 -20.581 1.00 84.94 351 GLY A CA 1
ATOM 2766 C C . GLY A 1 351 ? 2.854 14.525 -20.466 1.00 84.94 351 GLY A C 1
ATOM 2767 O O . GLY A 1 351 ? 3.374 15.583 -20.832 1.00 84.94 351 GLY A O 1
ATOM 2768 N N . ILE A 1 352 ? 3.598 13.522 -19.983 1.00 81.94 352 ILE A N 1
ATOM 2769 C CA . ILE A 1 352 ? 5.059 13.591 -19.848 1.00 81.94 352 ILE A CA 1
ATOM 2770 C C . ILE A 1 352 ? 5.718 13.202 -21.177 1.00 81.94 352 ILE A C 1
ATOM 2772 O O . ILE A 1 352 ? 6.072 12.044 -21.406 1.00 81.94 352 ILE A O 1
ATOM 2776 N N . GLN A 1 353 ? 5.954 14.196 -22.038 1.00 77.94 353 GLN A N 1
ATOM 2777 C CA . GLN A 1 353 ? 6.748 13.996 -23.251 1.00 77.94 353 GLN A CA 1
ATOM 2778 C C . GLN A 1 353 ? 8.243 13.804 -22.917 1.00 77.94 353 GLN A C 1
ATOM 2780 O O . GLN A 1 353 ? 8.830 14.604 -22.176 1.00 77.94 353 GLN A O 1
ATOM 2785 N N . PRO A 1 354 ? 8.902 12.758 -23.455 1.00 72.75 354 PRO A N 1
ATOM 2786 C CA . PRO A 1 354 ? 10.327 12.533 -23.248 1.00 72.75 354 PRO A CA 1
ATOM 2787 C C . PRO A 1 354 ? 11.158 13.546 -24.054 1.00 72.75 354 PRO A C 1
ATOM 2789 O O . PRO A 1 354 ? 11.629 13.259 -25.149 1.00 72.75 354 PRO A O 1
ATOM 2792 N N . ASN A 1 355 ? 11.427 14.724 -23.484 1.00 76.94 355 ASN A N 1
ATOM 2793 C CA . ASN A 1 355 ? 12.167 15.807 -24.161 1.00 76.94 355 ASN A CA 1
ATOM 2794 C C . ASN A 1 355 ? 13.678 15.541 -24.345 1.00 76.94 355 ASN A C 1
ATOM 2796 O O . ASN A 1 355 ? 14.438 16.436 -24.715 1.00 76.94 355 ASN A O 1
ATOM 2800 N N . ARG A 1 356 ? 14.164 14.325 -24.067 1.00 80.94 356 ARG A N 1
ATOM 2801 C CA . ARG A 1 356 ? 15.590 13.975 -24.129 1.00 80.94 356 ARG A CA 1
ATOM 2802 C C . ARG A 1 356 ? 15.791 12.736 -24.987 1.00 80.94 356 ARG A C 1
ATOM 2804 O O . ARG A 1 356 ? 15.172 11.714 -24.721 1.00 80.94 356 ARG A O 1
ATOM 2811 N N . ILE A 1 357 ? 16.753 12.767 -25.913 1.00 80.25 357 ILE A N 1
ATOM 2812 C CA . ILE A 1 357 ? 17.139 11.600 -26.738 1.00 80.25 357 ILE A CA 1
ATOM 2813 C C . ILE A 1 357 ? 17.463 10.384 -25.856 1.00 80.25 357 ILE A C 1
ATOM 2815 O O . ILE A 1 357 ? 17.048 9.266 -26.140 1.00 80.25 357 ILE A O 1
ATOM 2819 N N . ARG A 1 358 ? 18.135 10.608 -24.717 1.00 79.44 358 ARG A N 1
ATOM 2820 C CA . ARG A 1 358 ? 18.404 9.553 -23.728 1.00 79.44 358 ARG A CA 1
ATOM 2821 C C . ARG A 1 358 ? 17.128 8.977 -23.105 1.00 79.44 358 ARG A C 1
ATOM 2823 O O . ARG A 1 358 ? 17.114 7.805 -22.751 1.00 79.44 358 ARG A O 1
ATOM 2830 N N . SER A 1 359 ? 16.085 9.792 -22.962 1.00 73.50 359 SER A N 1
ATOM 2831 C CA . SER A 1 359 ? 14.769 9.339 -22.517 1.00 73.50 359 SER A CA 1
ATOM 2832 C C . SER A 1 359 ? 14.098 8.501 -23.601 1.00 73.50 359 SER A C 1
ATOM 2834 O O . SER A 1 359 ? 13.678 7.401 -23.289 1.00 73.50 359 SER A O 1
ATOM 2836 N N . ILE A 1 360 ? 14.105 8.947 -24.863 1.00 79.12 360 ILE A N 1
ATOM 2837 C CA . ILE A 1 360 ? 13.550 8.199 -26.010 1.00 79.12 360 ILE A CA 1
ATOM 2838 C C . ILE A 1 360 ? 14.223 6.830 -26.165 1.00 79.12 360 ILE A C 1
ATOM 2840 O O . ILE A 1 360 ? 13.544 5.824 -26.327 1.00 79.12 360 ILE A O 1
ATOM 2844 N N . TRP A 1 361 ? 15.551 6.761 -26.035 1.00 79.25 361 TRP A N 1
ATOM 2845 C CA . TRP A 1 361 ? 16.286 5.489 -26.055 1.00 79.25 361 TRP A CA 1
ATOM 2846 C C . TRP A 1 361 ? 15.751 4.517 -24.989 1.00 79.25 361 TRP A C 1
ATOM 2848 O O . TRP A 1 361 ? 15.607 3.313 -25.215 1.00 79.25 361 TRP A O 1
ATOM 2858 N N . ASN A 1 362 ? 15.471 5.047 -23.801 1.00 76.19 362 ASN A N 1
ATOM 2859 C CA . ASN A 1 362 ? 15.149 4.269 -22.615 1.00 76.19 362 ASN A CA 1
ATOM 2860 C C . ASN A 1 362 ? 13.646 4.000 -22.442 1.00 76.19 362 ASN A C 1
ATOM 2862 O O . ASN A 1 362 ? 13.293 3.187 -21.576 1.00 76.19 362 ASN A O 1
ATOM 2866 N N . ASP A 1 363 ? 12.805 4.696 -23.211 1.00 76.38 363 ASP A N 1
ATOM 2867 C CA . ASP A 1 363 ? 11.351 4.615 -23.183 1.00 76.38 363 ASP A CA 1
ATOM 2868 C C . ASP A 1 363 ? 10.881 3.477 -24.092 1.00 76.38 363 ASP A C 1
ATOM 2870 O O . ASP A 1 363 ? 11.162 3.453 -25.288 1.00 76.38 363 ASP A O 1
ATOM 2874 N N . ARG A 1 364 ? 10.207 2.494 -23.493 1.00 72.56 364 ARG A N 1
ATOM 2875 C CA . ARG A 1 364 ? 9.633 1.340 -24.198 1.00 72.56 364 ARG A CA 1
ATOM 2876 C C . ARG A 1 364 ? 8.111 1.420 -24.307 1.00 72.56 364 ARG A C 1
ATOM 2878 O O . ARG A 1 364 ? 7.515 0.469 -24.802 1.00 72.56 364 ARG A O 1
ATOM 2885 N N . ARG A 1 365 ? 7.492 2.515 -23.844 1.00 74.81 365 ARG A N 1
ATOM 2886 C CA . ARG A 1 365 ? 6.030 2.669 -23.838 1.00 74.81 365 ARG A CA 1
ATOM 2887 C C . ARG A 1 365 ? 5.445 2.644 -25.250 1.00 74.81 365 ARG A C 1
ATOM 2889 O O . ARG A 1 365 ? 4.429 1.998 -25.464 1.00 74.81 365 ARG A O 1
ATOM 2896 N N . ASP A 1 366 ? 6.136 3.245 -26.220 1.00 79.75 366 ASP A N 1
ATOM 2897 C CA . ASP A 1 366 ? 5.802 3.111 -27.640 1.00 79.75 366 ASP A CA 1
ATOM 2898 C C . ASP A 1 366 ? 6.827 2.220 -28.351 1.00 79.75 366 ASP A C 1
ATOM 2900 O O . ASP A 1 366 ? 7.880 2.661 -28.824 1.00 79.75 366 ASP A O 1
ATOM 2904 N N . GLN A 1 367 ? 6.511 0.928 -28.423 1.00 79.94 367 GLN A N 1
ATOM 2905 C CA . GLN A 1 367 ? 7.363 -0.061 -29.075 1.00 79.94 367 GLN A CA 1
ATOM 2906 C C . GLN A 1 367 ? 7.577 0.261 -30.564 1.00 79.94 367 GLN A C 1
ATOM 2908 O O . GLN A 1 367 ? 8.641 -0.045 -31.103 1.00 79.94 367 GLN A O 1
ATOM 2913 N N . LYS A 1 368 ? 6.611 0.916 -31.228 1.00 87.06 368 LYS A N 1
ATOM 2914 C CA . LYS A 1 368 ? 6.741 1.313 -32.636 1.00 87.06 368 LYS A CA 1
ATOM 2915 C C . LYS A 1 368 ? 7.755 2.439 -32.769 1.00 87.06 368 LYS A C 1
ATOM 2917 O O . LYS A 1 368 ? 8.678 2.309 -33.569 1.00 87.06 368 LYS A O 1
ATOM 2922 N N . LEU A 1 369 ? 7.625 3.494 -31.963 1.00 84.31 369 LEU A N 1
ATOM 2923 C CA . LEU A 1 369 ? 8.560 4.623 -31.973 1.00 84.31 369 LEU A CA 1
ATOM 2924 C C . LEU A 1 369 ? 9.989 4.185 -31.612 1.00 84.31 369 LEU A C 1
ATOM 2926 O O . LEU A 1 369 ? 10.970 4.667 -32.176 1.00 84.31 369 LEU A O 1
ATOM 2930 N N . TRP A 1 370 ? 10.112 3.226 -30.694 1.00 86.94 370 TRP A N 1
ATOM 2931 C CA . TRP A 1 370 ? 11.398 2.651 -30.319 1.00 86.94 370 TRP A CA 1
ATOM 2932 C C . TRP A 1 370 ? 12.057 1.918 -31.499 1.00 86.94 370 TRP A C 1
ATOM 2934 O O . TRP A 1 370 ? 13.227 2.157 -31.803 1.00 86.94 370 TRP A O 1
ATOM 2944 N N . TRP A 1 371 ? 11.312 1.071 -32.218 1.00 92.12 371 TRP A N 1
ATOM 2945 C CA . TRP A 1 371 ? 11.835 0.374 -33.397 1.00 92.12 371 TRP A CA 1
ATOM 2946 C C . TRP A 1 371 ? 12.133 1.313 -34.565 1.00 92.12 371 TRP A C 1
ATOM 2948 O O . TRP A 1 371 ? 13.150 1.123 -35.236 1.00 92.12 371 TRP A O 1
ATOM 2958 N N . THR A 1 372 ? 11.305 2.333 -34.810 1.00 92.44 372 THR A N 1
ATOM 2959 C CA . THR A 1 372 ? 11.583 3.320 -35.865 1.00 92.44 372 THR A CA 1
ATOM 2960 C C . THR A 1 372 ? 12.848 4.110 -35.553 1.00 92.44 372 THR A C 1
ATOM 2962 O O . THR A 1 372 ? 13.677 4.283 -36.445 1.00 92.44 372 THR A O 1
ATOM 2965 N N . PHE A 1 373 ? 13.063 4.496 -34.290 1.00 9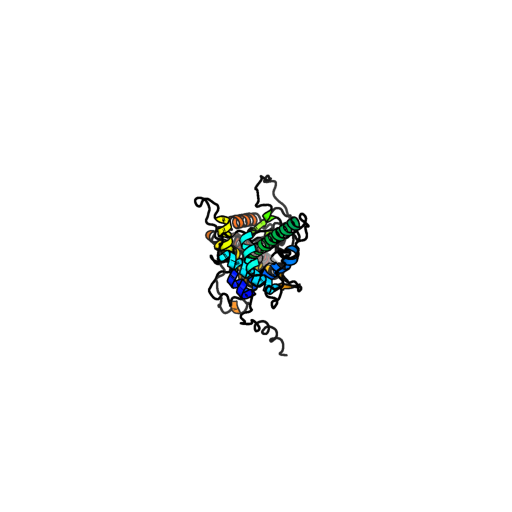0.12 373 PHE A N 1
ATOM 2966 C CA . PHE A 1 373 ? 14.298 5.143 -33.850 1.00 90.12 373 PHE A CA 1
ATOM 2967 C C . PHE A 1 373 ? 15.535 4.285 -34.154 1.00 90.12 373 PHE A C 1
ATOM 2969 O O . PHE A 1 373 ? 16.472 4.765 -34.793 1.00 90.12 373 PHE A O 1
ATOM 2976 N N . TRP A 1 374 ? 15.531 3.004 -33.766 1.00 92.44 374 TRP A N 1
ATOM 2977 C CA . TRP A 1 374 ? 16.652 2.096 -34.050 1.00 92.44 374 TRP A CA 1
ATOM 2978 C C . TRP A 1 374 ? 16.859 1.848 -35.536 1.00 92.44 374 TRP A C 1
ATOM 2980 O O . TRP A 1 374 ? 17.996 1.809 -36.000 1.00 92.44 374 TRP A O 1
ATOM 2990 N N . THR A 1 375 ? 15.770 1.722 -36.285 1.00 96.06 375 THR A N 1
ATOM 2991 C CA . THR A 1 375 ? 15.807 1.538 -37.735 1.00 96.06 375 THR A CA 1
ATOM 2992 C C . THR A 1 375 ? 16.501 2.726 -38.397 1.00 96.06 375 THR A C 1
ATOM 2994 O O . THR A 1 375 ? 17.489 2.546 -39.106 1.00 96.06 375 THR A O 1
ATOM 2997 N N . VAL A 1 376 ? 16.055 3.951 -38.103 1.00 96.31 376 VAL A N 1
ATOM 2998 C CA . VAL A 1 376 ? 16.654 5.181 -38.643 1.00 96.31 376 VAL A CA 1
ATOM 2999 C C . VAL A 1 376 ? 18.115 5.320 -38.221 1.00 96.31 376 VAL A C 1
ATOM 3001 O O . VAL A 1 376 ? 18.953 5.664 -39.053 1.00 96.31 376 VAL A O 1
ATOM 3004 N N . LEU A 1 377 ? 18.444 5.012 -36.963 1.00 94.75 377 LEU A N 1
ATOM 3005 C CA . LEU A 1 377 ? 19.817 5.071 -36.464 1.00 94.75 377 LEU A CA 1
ATOM 3006 C C . LEU A 1 377 ? 20.738 4.108 -37.231 1.00 94.75 377 LEU A C 1
ATOM 3008 O O . LEU A 1 377 ? 21.804 4.513 -37.689 1.00 94.75 377 LEU A O 1
ATOM 3012 N N . ILE A 1 378 ? 20.316 2.854 -37.421 1.00 96.88 378 ILE A N 1
ATOM 3013 C CA . ILE A 1 378 ? 21.096 1.837 -38.137 1.00 96.88 378 ILE A CA 1
ATOM 3014 C C . ILE A 1 378 ? 21.257 2.220 -39.611 1.00 96.88 378 ILE A C 1
ATOM 3016 O O . ILE A 1 378 ? 22.382 2.246 -40.108 1.00 96.88 378 ILE A O 1
ATOM 3020 N N . PHE A 1 379 ? 20.171 2.569 -40.307 1.00 98.00 379 PHE A N 1
ATOM 3021 C CA . PHE A 1 379 ? 20.244 2.970 -41.716 1.00 98.00 379 PHE A CA 1
ATOM 3022 C C . PHE A 1 379 ? 21.071 4.246 -41.917 1.00 98.00 379 PHE A C 1
ATOM 3024 O O . PHE A 1 379 ? 21.844 4.331 -42.874 1.00 98.00 379 PHE A O 1
ATOM 3031 N N . GLY A 1 380 ? 20.979 5.205 -40.994 1.00 97.50 380 GLY A N 1
ATOM 3032 C CA . GLY A 1 380 ? 21.818 6.401 -40.985 1.00 97.50 380 GLY A CA 1
ATOM 3033 C C . GLY A 1 380 ? 23.303 6.061 -40.845 1.00 97.50 380 GLY A C 1
ATOM 3034 O O . GLY A 1 380 ? 24.114 6.503 -41.659 1.00 97.50 380 GLY A O 1
ATOM 3035 N N . CYS A 1 381 ? 23.664 5.213 -39.875 1.00 97.94 381 CYS A N 1
ATOM 3036 C CA . CYS A 1 381 ? 25.044 4.759 -39.679 1.00 97.94 381 CYS A CA 1
ATOM 3037 C C . CYS A 1 381 ? 25.587 3.987 -40.891 1.00 97.94 381 CYS A C 1
ATOM 3039 O O . CYS A 1 381 ? 26.721 4.230 -41.304 1.00 97.94 381 CYS A O 1
ATOM 3041 N N . VAL A 1 382 ? 24.787 3.098 -41.489 1.00 98.19 382 VAL A N 1
ATOM 3042 C CA . VAL A 1 382 ? 25.175 2.342 -42.692 1.00 98.19 382 VAL A CA 1
ATOM 3043 C C . VAL A 1 382 ? 25.415 3.280 -43.875 1.00 98.19 382 VAL A C 1
ATOM 3045 O O . VAL A 1 382 ? 26.430 3.154 -44.555 1.00 98.19 382 VAL A O 1
ATOM 3048 N N . THR A 1 383 ? 24.533 4.257 -44.094 1.00 98.31 383 THR A N 1
ATOM 3049 C CA . THR A 1 383 ? 24.655 5.220 -45.203 1.00 98.31 383 THR A CA 1
ATOM 3050 C C . THR A 1 383 ? 25.916 6.074 -45.067 1.00 98.31 383 THR A C 1
ATOM 3052 O O . THR A 1 383 ? 26.660 6.241 -46.032 1.00 98.31 383 THR A O 1
ATOM 3055 N N . ILE A 1 384 ? 26.205 6.565 -43.858 1.00 98.06 384 ILE A N 1
ATOM 3056 C CA . ILE A 1 384 ? 27.430 7.324 -43.572 1.00 98.06 384 ILE A CA 1
ATOM 3057 C C . ILE A 1 384 ? 28.670 6.442 -43.774 1.00 98.06 384 ILE A C 1
ATOM 3059 O O . ILE A 1 384 ? 29.636 6.871 -44.404 1.00 98.06 384 ILE A O 1
ATOM 3063 N N . GLY A 1 385 ? 28.639 5.195 -43.296 1.00 98.06 385 GLY A N 1
ATOM 3064 C CA . GLY A 1 385 ? 29.722 4.232 -43.504 1.00 98.06 385 GLY A CA 1
ATOM 3065 C C . GLY A 1 385 ? 30.007 3.977 -44.987 1.00 98.06 385 GLY A C 1
ATOM 3066 O O . GLY A 1 385 ? 31.158 4.043 -45.414 1.00 98.06 385 GLY A O 1
ATOM 3067 N N . LEU A 1 386 ? 28.963 3.764 -45.794 1.00 97.88 386 LEU A N 1
ATOM 3068 C CA . LEU A 1 386 ? 29.082 3.591 -47.245 1.00 97.88 386 LEU A CA 1
ATOM 3069 C C . LEU A 1 386 ? 29.644 4.840 -47.935 1.00 97.88 386 LEU A C 1
ATOM 3071 O O . LEU A 1 386 ? 30.466 4.711 -48.842 1.00 97.88 386 LEU A O 1
ATOM 3075 N N . ALA A 1 387 ? 29.272 6.040 -47.482 1.00 98.12 387 ALA A N 1
ATOM 3076 C CA . ALA A 1 387 ? 29.835 7.283 -48.003 1.00 98.12 387 ALA A CA 1
ATOM 3077 C C . ALA A 1 387 ? 31.354 7.354 -47.769 1.00 98.12 387 ALA A C 1
ATOM 3079 O O . ALA A 1 387 ? 32.102 7.622 -48.710 1.00 98.12 387 ALA A O 1
ATOM 3080 N N . PHE A 1 388 ? 31.837 7.018 -46.568 1.00 98.31 388 PHE A N 1
ATOM 3081 C CA . PHE A 1 388 ? 33.278 6.962 -46.291 1.00 98.31 388 PHE A CA 1
ATOM 3082 C C . PHE A 1 388 ? 34.012 5.939 -47.164 1.00 98.31 388 PHE A C 1
ATOM 3084 O O . PHE A 1 388 ? 35.084 6.243 -47.687 1.00 98.31 388 PHE A O 1
ATOM 3091 N N . VAL A 1 389 ? 33.428 4.755 -47.374 1.00 98.19 389 VAL A N 1
ATOM 3092 C CA . VAL A 1 389 ? 34.000 3.738 -48.271 1.00 98.19 389 VAL A CA 1
ATOM 3093 C C . VAL A 1 389 ? 34.075 4.261 -49.704 1.00 98.19 389 VAL A C 1
ATOM 3095 O O . VAL A 1 389 ? 35.113 4.126 -50.346 1.00 98.19 389 VAL A O 1
ATOM 3098 N N . SER A 1 390 ? 33.014 4.907 -50.195 1.00 97.50 390 SER A N 1
ATOM 3099 C CA . SER A 1 390 ? 32.985 5.460 -51.553 1.00 97.50 390 SER A CA 1
ATOM 3100 C C . SER A 1 390 ? 34.061 6.530 -51.770 1.00 97.50 390 SER A C 1
ATOM 3102 O O . SER A 1 390 ? 34.758 6.502 -52.784 1.00 97.50 390 SER A O 1
ATOM 3104 N N . ILE A 1 391 ? 34.272 7.409 -50.783 1.00 98.25 391 ILE A N 1
ATOM 3105 C CA . ILE A 1 391 ? 35.340 8.416 -50.805 1.00 98.25 391 ILE A CA 1
ATOM 3106 C C . ILE A 1 391 ? 36.709 7.727 -50.804 1.00 98.25 391 ILE A C 1
ATOM 3108 O O . ILE A 1 391 ? 37.581 8.094 -51.590 1.00 98.25 391 ILE A O 1
ATOM 3112 N N . GLY A 1 392 ? 36.891 6.694 -49.976 1.00 98.00 392 GLY A N 1
ATOM 3113 C CA . GLY A 1 392 ? 38.124 5.908 -49.936 1.00 98.00 392 GLY A CA 1
ATOM 3114 C C . GLY A 1 392 ? 38.460 5.260 -51.282 1.00 98.00 392 GLY A C 1
ATOM 3115 O O . GLY A 1 392 ? 39.593 5.369 -51.751 1.00 98.00 392 GLY A O 1
ATOM 3116 N N . VAL A 1 393 ? 37.471 4.649 -51.942 1.00 98.06 393 VAL A N 1
ATOM 3117 C CA . VAL A 1 393 ? 37.627 4.052 -53.280 1.00 98.06 393 VAL A CA 1
ATOM 3118 C C . VAL A 1 393 ? 37.959 5.117 -54.326 1.00 98.06 393 VAL A C 1
ATOM 3120 O O . VAL A 1 393 ? 38.857 4.910 -55.143 1.00 98.06 393 VAL A O 1
ATOM 3123 N N . ALA A 1 394 ? 37.293 6.274 -54.287 1.00 97.56 394 ALA A N 1
ATOM 3124 C CA . ALA A 1 394 ? 37.557 7.369 -55.215 1.00 97.56 394 ALA A CA 1
ATOM 3125 C C . ALA A 1 394 ? 39.003 7.882 -55.091 1.00 97.56 394 ALA A C 1
ATOM 3127 O O . ALA A 1 394 ? 39.715 7.958 -56.093 1.00 97.56 394 ALA A O 1
ATOM 3128 N N . VAL A 1 395 ? 39.475 8.143 -53.867 1.00 97.75 395 VAL A N 1
ATOM 3129 C CA . VAL A 1 395 ? 40.861 8.571 -53.610 1.00 97.75 395 VAL A CA 1
ATOM 3130 C C . VAL A 1 395 ? 41.858 7.510 -54.073 1.00 97.75 395 VAL A C 1
ATOM 3132 O O . VAL A 1 395 ? 42.816 7.834 -54.775 1.00 97.75 395 VAL A O 1
ATOM 3135 N N . TRP A 1 396 ? 41.611 6.241 -53.735 1.00 98.06 396 TRP A N 1
ATOM 3136 C CA . TRP A 1 396 ? 42.452 5.124 -54.162 1.00 98.06 396 TRP A CA 1
ATOM 3137 C C . TRP A 1 396 ? 42.578 5.052 -55.689 1.00 98.06 396 TRP A C 1
ATOM 3139 O O . TRP A 1 396 ? 43.686 4.973 -56.221 1.00 98.06 396 TRP A O 1
ATOM 3149 N N . SER A 1 397 ? 41.452 5.138 -56.403 1.00 96.25 397 SER A N 1
ATOM 3150 C CA . SER A 1 397 ? 41.432 5.109 -57.867 1.00 96.25 397 SER A CA 1
ATOM 3151 C C . SER A 1 397 ? 42.167 6.304 -58.490 1.00 96.25 397 SER A C 1
ATOM 3153 O O . SER A 1 397 ? 42.931 6.119 -59.435 1.00 96.25 397 SER A O 1
ATOM 3155 N N . GLY A 1 398 ? 42.031 7.507 -57.920 1.00 96.38 398 GLY A N 1
ATOM 3156 C CA . GLY A 1 398 ? 42.733 8.704 -58.391 1.00 96.38 398 GLY A CA 1
ATOM 3157 C C . GLY A 1 398 ? 44.253 8.611 -58.228 1.00 96.38 398 GLY A C 1
ATOM 3158 O O . GLY A 1 398 ? 44.998 8.954 -59.146 1.00 96.38 398 GLY A O 1
ATOM 3159 N N . VAL A 1 399 ? 44.727 8.085 -57.092 1.00 96.38 399 VAL A N 1
ATOM 3160 C CA . VAL A 1 399 ? 46.162 7.842 -56.859 1.00 96.38 399 VAL A CA 1
ATOM 3161 C C . VAL A 1 399 ? 46.705 6.807 -57.839 1.00 96.38 399 VAL A C 1
ATOM 3163 O O . VAL A 1 399 ? 47.788 6.995 -58.394 1.00 96.38 399 VAL A O 1
ATOM 3166 N N . TRP A 1 400 ? 45.955 5.731 -58.075 1.00 96.94 400 TRP A N 1
ATOM 3167 C CA . TRP A 1 400 ? 46.359 4.687 -59.010 1.00 96.94 400 TRP A CA 1
ATOM 3168 C C . TRP A 1 400 ? 46.506 5.230 -60.438 1.00 96.94 400 TRP A C 1
ATOM 3170 O O . TRP A 1 400 ? 47.558 5.041 -61.046 1.00 96.94 400 TRP A O 1
ATOM 3180 N N . VAL A 1 401 ? 45.519 5.995 -60.923 1.00 96.31 401 VAL A N 1
ATOM 3181 C CA . VAL A 1 401 ? 45.561 6.644 -62.247 1.00 96.31 401 VAL A CA 1
ATOM 3182 C C . VAL A 1 401 ? 46.748 7.603 -62.364 1.00 96.31 401 VAL A C 1
ATOM 3184 O O . VAL A 1 401 ? 47.497 7.544 -63.341 1.00 96.31 401 VAL A O 1
ATOM 3187 N N . SER A 1 402 ? 46.966 8.447 -61.352 1.00 93.94 402 SER A N 1
ATOM 3188 C CA . SER A 1 402 ? 48.102 9.373 -61.312 1.00 93.94 402 SER A CA 1
ATOM 3189 C C . SER A 1 402 ? 49.435 8.625 -61.410 1.00 93.94 402 SER A C 1
ATOM 3191 O O . SER A 1 402 ? 50.266 8.929 -62.265 1.00 93.94 402 SER A O 1
ATOM 3193 N N . LYS A 1 403 ? 49.603 7.555 -60.622 1.00 93.88 403 LYS A N 1
ATOM 3194 C CA . LYS A 1 403 ? 50.804 6.714 -60.658 1.00 93.88 403 LYS A CA 1
ATOM 3195 C C . LYS A 1 403 ? 51.022 6.074 -62.032 1.00 93.88 403 LYS A C 1
ATOM 3197 O O . LYS A 1 403 ? 52.149 6.073 -62.520 1.00 93.88 403 LYS A O 1
ATOM 3202 N N . THR A 1 404 ? 49.971 5.561 -62.673 1.00 92.94 404 THR A N 1
ATOM 3203 C CA . THR A 1 404 ? 50.085 4.989 -64.026 1.00 92.94 404 THR A CA 1
ATOM 3204 C C . THR A 1 404 ? 50.444 6.037 -65.084 1.00 92.94 404 THR A C 1
ATOM 3206 O O . THR A 1 404 ? 51.237 5.742 -65.973 1.00 92.94 404 THR A O 1
ATOM 3209 N N . ALA A 1 405 ? 49.945 7.272 -64.963 1.00 91.75 405 ALA A N 1
ATOM 3210 C CA . ALA A 1 405 ? 50.276 8.360 -65.885 1.00 91.75 405 ALA A CA 1
ATOM 3211 C C . ALA A 1 405 ? 51.749 8.794 -65.779 1.00 91.75 405 ALA A C 1
ATOM 3213 O O . ALA A 1 405 ? 52.397 9.011 -66.802 1.00 91.75 405 ALA A O 1
ATOM 3214 N N . TYR A 1 406 ? 52.304 8.858 -64.562 1.00 91.25 406 TYR A N 1
ATOM 3215 C CA . TYR A 1 406 ? 53.730 9.154 -64.363 1.00 91.25 406 TYR A CA 1
ATOM 3216 C C . TYR A 1 406 ? 54.648 8.093 -64.976 1.00 91.25 406 TYR A C 1
ATOM 3218 O O . TYR A 1 406 ? 55.684 8.442 -65.533 1.00 91.25 406 TYR A O 1
ATOM 3226 N N . HIS A 1 407 ? 54.271 6.814 -64.908 1.00 89.81 407 HIS A N 1
ATOM 3227 C CA . HIS A 1 407 ? 55.046 5.754 -65.552 1.00 89.81 407 HIS A CA 1
ATOM 3228 C C . HIS A 1 407 ? 55.000 5.848 -67.085 1.00 89.81 407 HIS A C 1
ATOM 3230 O O . HIS A 1 407 ? 56.041 5.707 -67.715 1.00 89.81 407 HIS A O 1
ATOM 3236 N N . GLY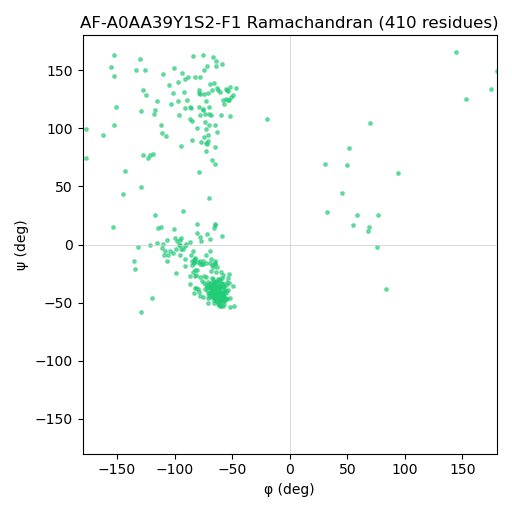 A 1 408 ? 53.849 6.178 -67.681 1.00 83.94 408 GLY A N 1
ATOM 3237 C CA . GLY A 1 408 ? 53.735 6.339 -69.138 1.00 83.94 408 GLY A CA 1
ATOM 3238 C C . GLY A 1 408 ? 54.539 7.513 -69.714 1.00 83.94 408 GLY A C 1
ATOM 3239 O O . GLY A 1 408 ? 55.050 7.411 -70.823 1.00 83.94 408 GLY A O 1
ATOM 3240 N N . LEU A 1 409 ? 54.703 8.610 -68.963 1.00 82.12 409 LEU A N 1
ATOM 3241 C CA . LEU A 1 409 ? 55.544 9.750 -69.367 1.00 82.12 409 LEU A CA 1
ATOM 3242 C C . LEU A 1 409 ? 57.052 9.487 -69.231 1.00 82.12 409 LEU A C 1
ATOM 3244 O O . LEU A 1 409 ? 57.842 10.246 -69.776 1.00 82.12 409 LEU A O 1
ATOM 3248 N N . SER A 1 410 ? 57.462 8.459 -68.483 1.00 78.88 410 SER A N 1
ATOM 3249 C CA . SER A 1 410 ? 58.878 8.108 -68.313 1.00 78.88 410 SER A CA 1
ATOM 3250 C C . SER A 1 410 ? 59.420 7.216 -69.437 1.00 78.88 410 SER A C 1
ATOM 3252 O O . SER A 1 410 ? 60.632 7.021 -69.505 1.00 78.88 410 SER A O 1
ATOM 3254 N N . GLU A 1 411 ? 58.549 6.624 -70.258 1.00 74.19 411 GLU A N 1
ATOM 3255 C CA . GLU A 1 411 ? 58.922 5.664 -71.309 1.00 74.19 411 GLU A CA 1
ATOM 3256 C C . GLU A 1 411 ? 58.843 6.238 -72.735 1.00 74.19 411 GLU A C 1
ATOM 3258 O O . GLU A 1 411 ? 59.302 5.582 -73.671 1.00 74.19 411 GLU A O 1
ATOM 3263 N N . GLY A 1 412 ? 58.282 7.439 -72.910 1.00 61.81 412 GLY A N 1
ATOM 3264 C CA . GLY A 1 412 ? 58.277 8.183 -74.177 1.00 61.81 412 GLY A CA 1
ATOM 3265 C C . GLY A 1 412 ? 59.274 9.326 -74.149 1.00 61.81 412 GLY A C 1
ATOM 3266 O O . GLY A 1 412 ? 59.892 9.572 -75.209 1.00 61.81 412 GLY A O 1
#

Sequence (412 aa):
MTDSASAQTELQSSVTDGPNDPLGKLAKCLSGSTTALRDEPESLAAAESIVVILQQKRARLHLDLHHEFHPDLSNENRIAVACCEVVRLIRENTRRSIDQLIECLQDATVLPRPQSDAGSAHQQHGVDGARSAVTHERLRETVFAMVLGLSRVAVPCGGTTEEGYFQVERQGSKYPPYHTIEMTKARRPIISEMLQDGPCLAAHMHLDMGSEVPALYLFRSPAFCNLQASDRSFLSLFSFVFHSEGSPAERQPFSVKQLLEEVSNSYGLLFRHDGRAARLFRKQERSRAAIKTGDGKLLFDPWLDRLCGYSSGRYFAWFGGWNEPVRDSYSVDQFPLLRQRLERLELFMDGIQPNRIRSIWNDRRDQKLWWTFWTVLIFGCVTIGLAFVSIGVAVWSGVWVSKTAYHGLSEG